Protein 6V7N (pdb70)

CATH classification: 3.40.50.1820

B-factor: mean 58.59, std 18.02, range [21.93, 156.49]

GO terms:
  GO:0004771 sterol ester esterase activity (F, IDA)
  GO:0004771 sterol ester esterase activity (F, IMP)
  GO:0005764 lysosome (C, TAS)
  GO:0004771 sterol ester esterase activity (F, TAS)
  GO:0043202 lysosomal lumen (C, TAS)
  GO:0034383 low-density lipoprotein particle clearance (P, TAS)
  GO:0016298 lipase activity (F, IDA)

Structure (mmCIF, N/CA/C/O backbone):
data_6V7N
#
_entry.id   6V7N
#
_cell.length_a   97.145
_cell.length_b   165.486
_cell.length_c   60.360
_cell.angle_alpha   90.000
_cell.angle_beta   90.000
_cell.angle_gamma   90.000
#
_symmetry.space_group_name_H-M   'P 21 21 2'
#
loop_
_entity.id
_entity.type
_entity.pdbx_description
1 polymer 'Lysosomal acid lipase/cholesteryl ester hydrolase'
2 branc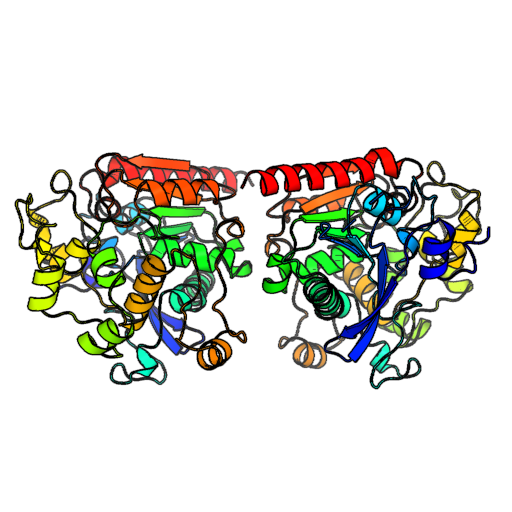hed 2-acetamido-2-deoxy-beta-D-glucopyranose-(1-4)-2-acetamido-2-deoxy-beta-D-glucopyranose
3 non-polymer 2-acetamido-2-deoxy-beta-D-glucopyranose
4 non-polymer 'SULFATE ION'
5 water water
#
loop_
_atom_site.group_PDB
_atom_site.id
_atom_site.type_symbol
_atom_site.label_atom_id
_atom_site.label_alt_id
_atom_site.label_comp_id
_atom_site.label_asym_id
_atom_site.label_entity_id
_atom_site.label_seq_id
_atom_site.pdbx_PDB_ins_code
_atom_site.Cartn_x
_atom_site.Cartn_y
_atom_site.Cartn_z
_atom_site.occupancy
_atom_site.B_iso_or_equiv
_atom_site.auth_seq_id
_atom_site.auth_comp_id
_atom_site.auth_asym_id
_atom_site.auth_atom_id
_atom_site.pdbx_PDB_model_num
ATOM 1 N N . ASP A 1 9 ? 103.080 28.910 129.913 1.00 93.61 9 ASP A N 1
ATOM 2 C CA . ASP A 1 9 ? 103.723 29.147 128.619 1.00 91.87 9 ASP A CA 1
ATOM 3 C C . ASP A 1 9 ? 103.641 27.911 127.711 1.00 95.13 9 ASP A C 1
ATOM 4 O O . ASP A 1 9 ? 104.150 26.851 128.089 1.00 94.19 9 ASP A O 1
ATOM 9 N N . PRO A 1 10 ? 103.032 28.031 126.502 1.00 91.51 10 PRO A N 1
ATOM 10 C CA . PRO A 1 10 ? 102.911 26.851 125.614 1.00 90.90 10 PRO A CA 1
ATOM 11 C C . PRO A 1 10 ? 104.220 26.260 125.091 1.00 89.44 10 PRO A C 1
ATOM 12 O O . PRO A 1 10 ? 104.254 25.074 124.769 1.00 88.99 10 PRO A O 1
ATOM 16 N N . GLU A 1 11 ? 105.284 27.069 125.021 1.00 82.39 11 GLU A N 1
ATOM 17 C CA . GLU A 1 11 ? 106.592 26.648 124.516 1.00 79.65 11 GLU A CA 1
ATOM 18 C C . GLU A 1 11 ? 107.342 25.685 125.431 1.00 81.70 11 GLU A C 1
ATOM 19 O O . GLU A 1 11 ? 108.216 24.977 124.941 1.00 79.63 11 GLU A O 1
ATOM 25 N N . THR A 1 12 ? 107.031 25.679 126.747 1.00 79.62 12 THR A N 1
ATOM 26 C CA . THR A 1 12 ? 107.682 24.850 127.778 1.00 78.77 12 THR A CA 1
ATOM 27 C C . THR A 1 12 ? 107.715 23.363 127.429 1.00 83.66 12 THR A C 1
ATOM 28 O O . THR A 1 12 ? 108.799 22.779 127.342 1.00 82.99 12 THR A O 1
ATOM 32 N N . ASN A 1 13 ? 106.531 22.763 127.212 1.00 80.99 13 ASN A N 1
ATOM 33 C CA . ASN A 1 13 ? 106.378 21.341 126.899 1.00 80.56 13 ASN A CA 1
ATOM 34 C C . ASN A 1 13 ? 106.122 21.093 125.398 1.00 80.73 13 ASN A C 1
ATOM 35 O O . ASN A 1 13 ? 105.272 20.281 125.021 1.00 82.88 13 ASN A O 1
ATOM 40 N N . MET A 1 14 ? 106.904 21.777 124.553 1.00 72.01 14 MET A N 1
ATOM 41 C CA . MET A 1 14 ? 106.838 21.744 123.093 1.00 70.86 14 MET A CA 1
ATOM 42 C C . MET A 1 14 ? 108.184 21.344 122.514 1.00 70.98 14 MET A C 1
ATOM 43 O O . MET A 1 14 ? 109.210 21.724 123.072 1.00 68.45 14 MET A O 1
ATOM 48 N N . ASN A 1 15 ? 108.197 20.651 121.363 1.00 66.11 15 ASN A N 1
ATOM 49 C CA . ASN A 1 15 ? 109.457 20.341 120.708 1.00 63.30 15 ASN A CA 1
ATOM 50 C C . ASN A 1 15 ? 109.876 21.561 119.872 1.00 67.21 15 ASN A C 1
ATOM 51 O O . ASN A 1 15 ? 109.055 22.458 119.668 1.00 67.93 15 ASN A O 1
ATOM 56 N N . VAL A 1 16 ? 111.147 21.624 119.438 1.00 62.66 16 VAL A N 1
ATOM 57 C CA . VAL A 1 16 ? 111.725 22.758 118.710 1.00 61.93 16 VAL A CA 1
ATOM 58 C C . VAL A 1 16 ? 110.967 23.068 117.389 1.00 68.41 16 VAL A C 1
ATOM 59 O O . VAL A 1 16 ? 110.802 24.246 117.081 1.00 69.47 16 VAL A O 1
ATOM 63 N N . SER A 1 17 ? 110.436 22.059 116.673 1.00 66.04 17 SER A N 1
ATOM 64 C CA . SER A 1 17 ? 109.638 22.283 115.449 1.00 67.19 17 SER A CA 1
ATOM 65 C C . SER A 1 17 ? 108.286 22.939 115.802 1.00 70.22 17 SER A C 1
ATOM 66 O O . SER A 1 17 ? 107.827 23.837 115.088 1.00 70.16 17 SER A O 1
ATOM 69 N N . GLU A 1 18 ? 107.670 22.494 116.921 1.00 65.61 18 GLU A N 1
ATOM 70 C CA . GLU A 1 18 ? 106.404 23.012 117.447 1.00 66.89 18 GLU A CA 1
ATOM 71 C C . GLU A 1 18 ? 106.519 24.483 117.875 1.00 68.95 18 GLU A C 1
ATOM 72 O O . GLU A 1 18 ? 105.567 25.240 117.697 1.00 70.45 18 GLU A O 1
ATOM 78 N N . ILE A 1 19 ? 107.691 24.888 118.401 1.00 62.81 19 ILE A N 1
ATOM 79 C CA . ILE A 1 19 ? 107.983 26.272 118.815 1.00 61.85 19 ILE A CA 1
ATOM 80 C C . ILE A 1 19 ? 108.026 27.191 117.568 1.00 68.00 19 ILE A C 1
ATOM 81 O O . ILE A 1 19 ? 107.369 28.235 117.565 1.00 69.41 19 ILE A O 1
ATOM 86 N N . ILE A 1 20 ? 108.764 26.774 116.508 1.00 63.98 20 ILE A N 1
ATOM 87 C CA . ILE A 1 20 ? 108.876 27.491 115.228 1.00 64.29 20 ILE A CA 1
ATOM 88 C C . ILE A 1 20 ? 107.470 27.700 114.622 1.00 71.83 20 ILE A C 1
ATOM 89 O O . ILE A 1 20 ? 107.108 28.834 114.298 1.00 72.58 20 ILE A O 1
ATOM 94 N N . SER A 1 21 ? 106.673 26.610 114.528 1.00 69.85 21 SER A N 1
ATOM 95 C CA . SER A 1 21 ? 105.301 26.615 114.002 1.00 72.10 21 SER A CA 1
ATOM 96 C C . SER A 1 21 ? 104.368 27.474 114.853 1.00 75.38 21 SER A C 1
ATOM 97 O O . SER A 1 21 ? 103.452 28.081 114.307 1.00 76.76 21 SER A O 1
ATOM 100 N N . TYR A 1 22 ? 104.605 27.533 116.180 1.00 70.44 22 TYR A N 1
ATOM 101 C CA . TYR A 1 22 ? 103.814 28.350 117.113 1.00 70.97 22 TYR A CA 1
ATOM 102 C C . TYR A 1 22 ? 103.993 29.861 116.842 1.00 73.83 22 TYR A C 1
ATOM 103 O O . TYR A 1 22 ? 103.009 30.601 116.882 1.00 74.93 22 TYR A O 1
ATOM 112 N N . TRP A 1 23 ? 105.236 30.299 116.536 1.00 67.49 23 TRP A N 1
ATOM 113 C CA . TRP A 1 23 ? 105.554 31.701 116.252 1.00 66.72 23 TRP A CA 1
ATOM 114 C C . TRP A 1 23 ? 105.244 32.148 114.815 1.00 72.70 23 TRP A C 1
ATOM 115 O O . TRP A 1 23 ? 105.539 33.293 114.457 1.00 72.52 23 TRP A O 1
ATOM 126 N N . GLY A 1 24 ? 104.613 31.268 114.037 1.00 70.70 24 GLY A N 1
ATOM 127 C CA . GLY A 1 24 ? 104.191 31.533 112.664 1.00 71.91 24 GLY A CA 1
ATOM 128 C C . GLY A 1 24 ? 105.280 31.404 111.621 1.00 73.33 24 GLY A C 1
ATOM 129 O O . GLY A 1 24 ? 105.238 32.085 110.598 1.00 73.64 24 GLY A O 1
ATOM 130 N N . PHE A 1 25 ? 106.246 30.513 111.856 1.00 67.14 25 PHE A N 1
ATOM 131 C CA . PHE A 1 25 ? 107.353 30.302 110.932 1.00 64.89 25 PHE A CA 1
ATOM 132 C C . PHE A 1 25 ? 107.305 28.944 110.231 1.00 70.42 25 PHE A C 1
ATOM 133 O O . PHE A 1 25 ? 106.832 27.970 110.827 1.00 70.02 25 PHE A O 1
ATOM 141 N N . PRO A 1 26 ? 107.851 28.836 108.990 1.00 67.68 26 PRO A N 1
ATOM 142 C CA . PRO A 1 26 ? 107.928 27.516 108.350 1.00 68.08 26 PRO A CA 1
ATOM 143 C C . PRO A 1 26 ? 108.960 26.672 109.103 1.00 72.14 26 PRO A C 1
ATOM 144 O O . PRO A 1 26 ? 110.025 27.169 109.487 1.00 69.29 26 PRO A O 1
ATOM 148 N N . SER A 1 27 ? 108.602 25.417 109.383 1.00 70.88 27 SER A N 1
ATOM 149 C CA . SER A 1 27 ? 109.435 24.484 110.132 1.00 68.42 27 SER A CA 1
ATOM 150 C C . SER A 1 27 ? 109.780 23.277 109.276 1.00 71.34 27 SER A C 1
ATOM 151 O O . SER A 1 27 ? 108.949 22.792 108.503 1.00 73.33 27 SER A O 1
ATOM 154 N N . GLU A 1 28 ? 111.012 22.800 109.419 1.00 65.20 28 GLU A N 1
ATOM 155 C CA . GLU A 1 28 ? 111.525 21.638 108.715 1.00 64.63 28 GLU A CA 1
ATOM 156 C C . GLU A 1 28 ? 112.559 20.927 109.564 1.00 65.52 28 GLU A C 1
ATOM 157 O O . GLU A 1 28 ? 113.441 21.577 110.119 1.00 63.15 28 GLU A O 1
ATOM 163 N N . GLU A 1 29 ? 112.465 19.597 109.659 1.00 61.80 29 GLU A N 1
ATOM 164 C CA . GLU A 1 29 ? 113.487 18.825 110.348 1.00 59.69 29 GLU A CA 1
ATOM 165 C C . GLU A 1 29 ? 114.088 17.779 109.426 1.00 63.85 29 GLU A C 1
ATOM 166 O O . GLU A 1 29 ? 113.441 17.316 108.492 1.00 64.36 29 GLU A O 1
ATOM 172 N N . TYR A 1 30 ? 115.367 17.480 109.640 1.00 60.62 30 TYR A N 1
ATOM 173 C CA . TYR A 1 30 ? 116.109 16.538 108.813 1.00 60.76 30 TYR A CA 1
ATOM 174 C C . TYR A 1 30 ? 116.983 15.645 109.657 1.00 62.44 30 TYR A C 1
ATOM 175 O O . TYR A 1 30 ? 117.636 16.113 110.585 1.00 59.59 30 TYR A O 1
ATOM 184 N N . LEU A 1 31 ? 117.006 14.364 109.319 1.00 60.49 31 LEU A N 1
ATOM 185 C CA . LEU A 1 31 ? 117.859 13.390 109.974 1.00 59.38 31 LEU A CA 1
ATOM 186 C C . LEU A 1 31 ? 119.099 13.197 109.118 1.00 63.44 31 LEU A C 1
ATOM 187 O O . LEU A 1 31 ? 118.992 12.953 107.920 1.00 64.61 31 LEU A O 1
ATOM 192 N N . VAL A 1 32 ? 120.272 13.417 109.706 1.00 59.51 32 VAL A N 1
ATOM 193 C CA . VAL A 1 32 ? 121.565 13.329 109.019 1.00 58.57 32 VAL A CA 1
ATOM 194 C C . VAL A 1 32 ? 122.348 12.222 109.699 1.00 60.34 32 VAL A C 1
ATOM 195 O O . VAL A 1 32 ? 122.283 12.103 110.915 1.00 59.56 32 VAL A O 1
ATOM 199 N N . GLU A 1 33 ? 123.077 11.423 108.927 1.00 57.36 33 GLU A N 1
ATOM 200 C CA . GLU A 1 33 ? 123.874 10.321 109.449 1.00 57.30 33 GLU A CA 1
ATOM 201 C C . GLU A 1 33 ? 125.339 10.672 109.366 1.00 59.38 33 GLU A C 1
ATOM 202 O O . GLU A 1 33 ? 125.821 11.056 108.295 1.00 59.52 33 GLU A O 1
ATOM 208 N N . THR A 1 34 ? 126.049 10.574 110.506 1.00 53.43 34 THR A N 1
ATOM 209 C CA . THR A 1 34 ? 127.482 10.858 110.547 1.00 51.22 34 THR A CA 1
ATOM 210 C C . THR A 1 34 ? 128.251 9.656 110.002 1.00 57.99 34 THR A C 1
ATOM 211 O O . THR A 1 34 ? 127.685 8.561 109.879 1.00 59.77 34 THR A O 1
ATOM 215 N N . GLU A 1 35 ? 129.547 9.856 109.689 1.00 54.56 35 GLU A N 1
ATOM 216 C CA . GLU A 1 35 ? 130.444 8.806 109.192 1.00 55.09 35 GLU A CA 1
ATOM 217 C C . GLU A 1 35 ? 130.532 7.678 110.214 1.00 57.69 35 GLU A C 1
ATOM 218 O O . GLU A 1 35 ? 130.803 6.545 109.825 1.00 58.78 35 GLU A O 1
ATOM 224 N N . ASP A 1 36 ? 130.295 7.981 111.516 1.00 52.05 36 ASP A N 1
ATOM 225 C CA . ASP A 1 36 ? 130.363 6.977 112.575 1.00 51.49 36 ASP A CA 1
ATOM 226 C C . ASP A 1 36 ? 128.967 6.497 113.056 1.00 56.86 36 ASP A C 1
ATOM 227 O O . ASP A 1 36 ? 128.862 5.905 114.135 1.00 57.76 36 ASP A O 1
ATOM 232 N N . GLY A 1 37 ? 127.939 6.697 112.218 1.00 53.03 37 GLY A N 1
ATOM 233 C CA . GLY A 1 37 ? 126.585 6.182 112.427 1.00 53.45 37 GLY A CA 1
ATOM 234 C C . GLY A 1 37 ? 125.613 6.865 113.368 1.00 55.88 37 GLY A C 1
ATOM 235 O O . GLY A 1 37 ? 124.552 6.298 113.647 1.00 57.89 37 GLY A O 1
ATOM 236 N N . TYR A 1 38 ? 125.927 8.069 113.855 1.00 48.98 38 TYR A N 1
ATOM 237 C CA . TYR A 1 38 ? 124.993 8.795 114.721 1.00 47.80 38 TYR A CA 1
ATOM 238 C C . TYR A 1 38 ? 123.960 9.494 113.853 1.00 51.73 38 TYR A C 1
ATOM 239 O O . TYR A 1 38 ? 124.284 9.919 112.736 1.00 49.91 38 TYR A O 1
ATOM 248 N N . ILE A 1 39 ? 122.698 9.545 114.329 1.00 49.99 39 ILE A N 1
ATOM 249 C CA . ILE A 1 39 ? 121.603 10.166 113.578 1.00 50.94 39 ILE A CA 1
ATOM 250 C C . ILE A 1 39 ? 121.216 11.495 114.231 1.00 56.55 39 ILE A C 1
ATOM 251 O O . ILE A 1 39 ? 120.534 11.516 115.266 1.00 58.62 39 ILE A O 1
ATOM 256 N N . LEU A 1 40 ? 121.678 12.604 113.616 1.00 50.52 40 LEU A N 1
ATOM 257 C CA . LEU A 1 40 ? 121.444 13.960 114.101 1.00 49.24 40 LEU A CA 1
ATOM 258 C C . LEU A 1 40 ? 120.164 14.570 113.551 1.00 57.40 40 LEU A C 1
ATOM 259 O O . LEU A 1 40 ? 119.821 14.340 112.390 1.00 58.01 40 LEU A O 1
ATOM 264 N N . CYS A 1 41 ? 119.466 15.363 114.387 1.00 55.58 41 CYS A N 1
ATOM 265 C CA . CYS A 1 41 ? 118.266 16.082 113.978 1.00 57.05 41 CYS A CA 1
ATOM 266 C C . CYS A 1 41 ? 118.623 17.537 113.705 1.00 59.06 41 CYS A C 1
ATOM 267 O O . CYS A 1 41 ? 119.115 18.246 114.584 1.00 56.97 41 CYS A O 1
ATOM 270 N N . LEU A 1 42 ? 118.382 17.968 112.479 1.00 56.08 42 LEU A N 1
ATOM 271 C CA . LEU A 1 42 ? 118.625 19.332 112.035 1.00 55.29 42 LEU A CA 1
ATOM 272 C C . LEU A 1 42 ? 117.291 20.045 111.980 1.00 59.38 42 LEU A C 1
ATOM 273 O O . LEU A 1 42 ? 116.304 19.462 111.539 1.00 61.52 42 LEU A O 1
ATOM 278 N N . ASN A 1 43 ? 117.256 21.292 112.439 1.00 53.85 43 ASN A N 1
ATOM 279 C CA . ASN A 1 43 ? 116.061 22.130 112.406 1.00 53.62 43 ASN A CA 1
ATOM 280 C C . ASN A 1 43 ? 116.278 23.225 111.397 1.00 53.65 43 ASN A C 1
ATOM 281 O O . ASN A 1 43 ? 117.363 23.780 111.320 1.00 50.59 43 ASN A O 1
ATOM 286 N N . ARG A 1 44 ? 115.265 23.516 110.601 1.00 51.95 44 ARG A N 1
ATOM 287 C CA . ARG A 1 44 ? 115.367 24.513 109.552 1.00 51.78 44 ARG A CA 1
ATOM 288 C C . ARG A 1 44 ? 114.225 25.498 109.566 1.00 58.50 44 ARG A C 1
ATOM 289 O O . ARG A 1 44 ? 113.071 25.092 109.664 1.00 60.79 44 ARG A O 1
ATOM 297 N N . ILE A 1 45 ? 114.548 26.792 109.435 1.00 55.63 45 ILE A N 1
ATOM 298 C CA . ILE A 1 45 ? 113.577 27.873 109.251 1.00 57.24 45 ILE A CA 1
ATOM 299 C C . ILE A 1 45 ? 113.871 28.405 107.827 1.00 61.35 45 ILE A C 1
ATOM 300 O O . ILE A 1 45 ? 114.739 29.265 107.661 1.00 60.37 45 ILE A O 1
ATOM 305 N N . PRO A 1 46 ? 113.239 27.802 106.786 1.00 59.02 46 PRO A N 1
ATOM 306 C CA . PRO A 1 46 ? 113.567 28.174 105.395 1.00 60.11 46 PRO A CA 1
ATOM 307 C C . PRO A 1 46 ? 113.375 29.635 105.006 1.00 66.37 46 PRO A C 1
ATOM 308 O O . PRO A 1 46 ? 114.126 30.114 104.157 1.00 67.42 46 PRO A O 1
ATOM 312 N N . HIS A 1 47 ? 112.367 30.320 105.576 1.00 63.23 47 HIS A N 1
ATOM 313 C CA . HIS A 1 47 ? 112.080 31.727 105.299 1.00 64.36 47 HIS A CA 1
ATOM 314 C C . HIS A 1 47 ? 111.396 32.389 106.492 1.00 68.55 47 HIS A C 1
ATOM 315 O O . HIS A 1 47 ? 111.065 31.702 107.457 1.00 67.56 47 HIS A O 1
ATOM 322 N N . GLY A 1 48 ? 111.214 33.713 106.421 1.00 66.12 48 GLY A N 1
ATOM 323 C CA . GLY A 1 48 ? 110.582 34.511 107.466 1.00 66.21 48 GLY A CA 1
ATOM 324 C C . GLY A 1 48 ? 109.076 34.356 107.521 1.00 73.00 48 GLY A C 1
ATOM 325 O O . GLY A 1 48 ? 108.496 33.620 106.720 1.00 75.24 48 GLY A O 1
ATOM 326 N N . ARG A 1 49 ? 108.426 35.044 108.469 1.00 69.16 49 ARG A N 1
ATOM 327 C CA . ARG A 1 49 ? 106.972 34.987 108.613 1.00 80.86 49 ARG A CA 1
ATOM 328 C C . ARG A 1 49 ? 106.266 35.959 107.671 1.00 106.62 49 ARG A C 1
ATOM 329 O O . ARG A 1 49 ? 105.775 35.538 106.625 1.00 74.06 49 ARG A O 1
ATOM 337 N N . PRO A 1 57 ? 117.596 31.251 95.825 1.00 76.51 57 PRO A N 1
ATOM 338 C CA . PRO A 1 57 ? 118.073 30.573 97.046 1.00 73.61 57 PRO A CA 1
ATOM 339 C C . PRO A 1 57 ? 118.687 31.552 98.049 1.00 72.86 57 PRO A C 1
ATOM 340 O O . PRO A 1 57 ? 119.588 32.318 97.690 1.00 72.96 57 PRO A O 1
ATOM 344 N N . LYS A 1 58 ? 118.176 31.546 99.297 1.00 64.72 58 LYS A N 1
ATOM 345 C CA . LYS A 1 58 ? 118.613 32.432 100.383 1.00 61.44 58 LYS A CA 1
ATOM 346 C C . LYS A 1 58 ? 120.012 32.059 100.930 1.00 62.93 58 LYS A C 1
ATOM 347 O O . LYS A 1 58 ? 120.390 30.876 100.862 1.00 61.31 58 LYS A O 1
ATOM 353 N N . PRO A 1 59 ? 120.787 33.034 101.502 1.00 57.61 59 PRO A N 1
ATOM 354 C CA . PRO A 1 59 ? 122.080 32.674 102.118 1.00 54.19 59 PRO A CA 1
ATOM 355 C C . PRO A 1 59 ? 121.835 31.831 103.364 1.00 55.20 59 PRO A C 1
ATOM 356 O O . PRO A 1 59 ? 120.896 32.095 104.120 1.00 53.89 59 PRO A O 1
ATOM 360 N N . VAL A 1 60 ? 122.669 30.806 103.561 1.00 50.43 60 VAL A N 1
ATOM 361 C CA . VAL A 1 60 ? 122.539 29.871 104.669 1.00 48.90 60 VAL A CA 1
ATOM 362 C C . VAL A 1 60 ? 123.341 30.276 105.914 1.00 50.71 60 VAL A C 1
ATOM 363 O O . VAL A 1 60 ? 124.517 30.647 105.825 1.00 49.21 60 VAL A O 1
ATOM 367 N N . VAL A 1 61 ? 122.688 30.156 107.079 1.00 46.95 61 VAL A N 1
ATOM 368 C CA . VAL A 1 61 ? 123.270 30.363 108.398 1.00 45.13 61 VAL A CA 1
ATOM 369 C C . VAL A 1 61 ? 123.081 29.067 109.185 1.00 48.64 61 VAL A C 1
ATOM 370 O O . VAL A 1 61 ? 121.959 28.552 109.273 1.00 48.26 61 VAL A O 1
ATOM 374 N N . PHE A 1 62 ? 124.175 28.561 109.773 1.00 44.50 62 PHE A N 1
ATOM 375 C CA . PHE A 1 62 ? 124.150 27.382 110.623 1.00 43.08 62 PHE A CA 1
ATOM 376 C C . PHE A 1 62 ? 124.386 27.816 112.076 1.00 45.14 62 PHE A C 1
ATOM 377 O O . PHE A 1 62 ? 125.417 28.411 112.372 1.00 42.18 62 PHE A O 1
ATOM 385 N N . LEU A 1 63 ? 123.402 27.554 112.960 1.00 43.91 63 LEU A N 1
ATOM 386 C CA . LEU A 1 63 ? 123.428 27.896 114.387 1.00 43.24 63 LEU A CA 1
ATOM 387 C C . LEU A 1 63 ? 123.722 26.659 115.200 1.00 46.24 63 LEU A C 1
ATOM 388 O O . LEU A 1 63 ? 123.003 25.661 115.102 1.00 46.59 63 LEU A O 1
ATOM 393 N N . GLN A 1 64 ? 124.808 26.711 115.971 1.00 41.46 64 GLN A N 1
ATOM 394 C CA . GLN A 1 64 ? 125.251 25.606 116.805 1.00 40.76 64 GLN A CA 1
ATOM 395 C C . GLN A 1 64 ? 125.219 25.961 118.287 1.00 41.96 64 GLN A C 1
ATOM 396 O O . GLN A 1 64 ? 125.883 26.899 118.715 1.00 39.94 64 GLN A O 1
ATOM 402 N N . HIS A 1 65 ? 124.467 25.180 119.058 1.00 39.05 65 HIS A N 1
ATOM 403 C CA . HIS A 1 65 ? 124.308 25.352 120.497 1.00 39.19 65 HIS A CA 1
ATOM 404 C C . HIS A 1 65 ? 125.572 24.933 121.267 1.00 45.43 65 HIS A C 1
ATOM 405 O O . HIS A 1 65 ? 126.468 24.281 120.715 1.00 44.11 65 HIS A O 1
ATOM 412 N N . GLY A 1 66 ? 125.589 25.266 122.550 1.00 44.61 66 GLY A N 1
ATOM 413 C CA . GLY A 1 66 ? 126.707 24.975 123.432 1.00 44.45 66 GLY A CA 1
ATOM 414 C C . GLY A 1 66 ? 126.491 23.817 124.369 1.00 51.02 66 GLY A C 1
ATOM 415 O O . GLY A 1 66 ? 125.710 22.905 124.086 1.00 51.48 66 GLY A O 1
ATOM 416 N N . LEU A 1 67 ? 127.206 23.857 125.490 1.00 48.44 67 LEU A N 1
ATOM 417 C CA . LEU A 1 67 ? 127.226 22.801 126.486 1.00 48.24 67 LEU A CA 1
ATOM 418 C C . LEU A 1 67 ? 125.842 22.482 127.060 1.00 51.72 67 LEU A C 1
ATOM 419 O O . LEU A 1 67 ? 125.159 23.382 127.574 1.00 50.88 67 LEU A O 1
ATOM 424 N N . LEU A 1 68 ? 125.448 21.182 126.964 1.00 48.06 68 LEU A N 1
ATOM 425 C CA . LEU A 1 68 ? 124.185 20.624 127.472 1.00 49.00 68 LEU A CA 1
ATOM 426 C C . LEU A 1 68 ? 122.938 21.322 126.917 1.00 52.74 68 LEU A C 1
ATOM 427 O O . LEU A 1 68 ? 121.913 21.383 127.596 1.00 54.43 68 LEU A O 1
ATOM 432 N N . ALA A 1 69 ? 123.020 21.847 125.686 1.00 46.73 69 ALA A N 1
ATOM 433 C CA . ALA A 1 69 ? 121.918 22.587 125.078 1.00 46.27 69 ALA A CA 1
ATOM 434 C C . ALA A 1 69 ? 121.390 21.901 123.838 1.00 50.67 69 ALA A C 1
ATOM 435 O O . ALA A 1 69 ? 121.740 20.755 123.573 1.00 49.78 69 ALA A O 1
ATOM 437 N N . ASP A 1 70 ? 120.524 22.594 123.087 1.00 48.63 70 ASP A N 1
ATOM 438 C CA . ASP A 1 70 ? 119.925 22.095 121.848 1.00 49.14 70 ASP A CA 1
ATOM 439 C C . ASP A 1 70 ? 119.512 23.280 120.985 1.00 51.01 70 ASP A C 1
ATOM 440 O O . ASP A 1 70 ? 119.807 24.425 121.341 1.00 48.61 70 ASP A O 1
ATOM 445 N N . SER A 1 71 ? 118.824 22.992 119.860 1.00 48.43 71 SER A N 1
ATOM 446 C CA . SER A 1 71 ? 118.275 23.937 118.887 1.00 48.44 71 SER A CA 1
ATOM 447 C C . SER A 1 71 ? 117.364 24.968 119.536 1.00 52.78 71 SER A C 1
ATOM 448 O O . SER A 1 71 ? 117.309 26.090 119.027 1.00 52.04 71 SER A O 1
ATOM 451 N N . SER A 1 72 ? 116.672 24.605 120.665 1.00 50.04 72 SER A N 1
ATOM 452 C CA . SER A 1 72 ? 115.784 25.491 121.450 1.00 51.09 72 SER A CA 1
ATOM 453 C C . SER A 1 72 ? 116.416 26.844 121.681 1.00 53.49 72 SER A C 1
ATOM 454 O O . SER A 1 72 ? 115.756 27.861 121.490 1.00 53.40 72 SER A O 1
ATOM 457 N N . ASN A 1 73 ? 117.707 26.847 122.093 1.00 49.13 73 ASN A N 1
ATOM 458 C CA . ASN A 1 73 ? 118.526 28.017 122.418 1.00 48.30 73 ASN A CA 1
ATOM 459 C C . ASN A 1 73 ? 118.348 29.234 121.498 1.00 53.21 73 ASN A C 1
ATOM 460 O O . ASN A 1 73 ? 118.495 30.368 121.953 1.00 54.13 73 ASN A O 1
ATOM 465 N N . TRP A 1 74 ? 118.056 29.004 120.213 1.00 48.42 74 TRP A N 1
ATOM 466 C CA . TRP A 1 74 ? 117.952 30.086 119.230 1.00 47.68 74 TRP A CA 1
ATOM 467 C C . TRP A 1 74 ? 116.533 30.508 118.914 1.00 51.41 74 TRP A C 1
ATOM 468 O O . TRP A 1 74 ? 116.346 31.410 118.096 1.00 50.56 74 TRP A O 1
ATOM 479 N N . VAL A 1 75 ? 115.535 29.857 119.551 1.00 49.49 75 VAL A N 1
ATOM 480 C CA . VAL A 1 75 ? 114.105 30.094 119.313 1.00 50.92 75 VAL A CA 1
ATOM 481 C C . VAL A 1 75 ? 113.258 30.122 120.617 1.00 57.40 75 VAL A C 1
ATOM 482 O O . VAL A 1 75 ? 112.035 29.981 120.547 1.00 59.15 75 VAL A O 1
ATOM 486 N N . THR A 1 76 ? 113.896 30.354 121.786 1.00 54.21 76 THR A N 1
ATOM 487 C CA . THR A 1 76 ? 113.238 30.303 123.107 1.00 54.76 76 THR A CA 1
ATOM 488 C C . THR A 1 76 ? 112.761 31.668 123.665 1.00 59.67 76 THR A C 1
ATOM 489 O O . THR A 1 76 ? 111.999 31.675 124.641 1.00 60.71 76 THR A O 1
ATOM 493 N N . ASN A 1 77 ? 113.130 32.802 123.035 1.00 55.71 77 ASN A N 1
ATOM 494 C CA . ASN A 1 77 ? 112.606 34.108 123.474 1.00 56.27 77 ASN A CA 1
ATOM 495 C C . ASN A 1 77 ? 111.359 34.380 122.594 1.00 61.40 77 ASN A C 1
ATOM 496 O O . ASN A 1 77 ? 110.633 33.433 122.278 1.00 62.18 77 ASN A O 1
ATOM 501 N N . LEU A 1 78 ? 111.116 35.636 122.180 1.00 57.16 78 LEU A N 1
ATOM 502 C CA . LEU A 1 78 ? 109.979 35.943 121.316 1.00 57.93 78 LEU A CA 1
ATOM 503 C C . LEU A 1 78 ? 110.429 35.985 119.850 1.00 63.05 78 LEU A C 1
ATOM 504 O O . LEU A 1 78 ? 111.632 35.930 119.582 1.00 60.90 78 LEU A O 1
ATOM 509 N N . ALA A 1 79 ? 109.467 36.058 118.901 1.00 62.90 79 ALA A N 1
ATOM 510 C CA . ALA A 1 79 ? 109.732 36.085 117.453 1.00 62.91 79 ALA A CA 1
ATOM 511 C C . ALA A 1 79 ? 110.675 37.208 117.023 1.00 66.49 79 ALA A C 1
ATOM 512 O O . ALA A 1 79 ? 111.457 37.031 116.092 1.00 65.55 79 ALA A O 1
ATOM 514 N N . GLN A 1 80 ? 110.605 38.361 117.689 1.00 63.07 80 GLN A N 1
ATOM 515 C CA . GLN A 1 80 ? 111.462 39.474 117.319 1.00 61.96 80 GLN A CA 1
ATOM 516 C C . GLN A 1 80 ? 112.673 39.635 118.253 1.00 62.35 80 GLN A C 1
ATOM 517 O O . GLN A 1 80 ? 113.430 40.593 118.080 1.00 62.06 80 GLN A O 1
ATOM 523 N N . SER A 1 81 ? 112.893 38.669 119.194 1.00 55.78 81 SER A N 1
ATOM 524 C CA . SER A 1 81 ? 114.002 38.698 120.148 1.00 52.84 81 SER A CA 1
ATOM 525 C C . SER A 1 81 ? 114.863 37.382 120.199 1.00 55.65 81 SER A C 1
ATOM 526 O O . SER A 1 81 ? 115.830 37.313 120.979 1.00 55.36 81 SER A O 1
ATOM 529 N N . SER A 1 82 ? 114.550 36.383 119.341 1.00 50.16 82 SER A N 1
ATOM 530 C CA . SER A 1 82 ? 115.310 35.120 119.221 1.00 48.25 82 SER A CA 1
ATOM 531 C C . SER A 1 82 ? 116.113 35.127 117.908 1.00 51.02 82 SER A C 1
ATOM 532 O O . SER A 1 82 ? 115.525 35.378 116.850 1.00 51.10 82 SER A O 1
ATOM 535 N N . LEU A 1 83 ? 117.450 34.859 117.971 1.00 46.11 83 LEU A N 1
ATOM 536 C CA . LEU A 1 83 ? 118.347 34.869 116.795 1.00 45.10 83 LEU A CA 1
ATOM 537 C C . LEU A 1 83 ? 117.843 34.066 115.594 1.00 50.60 83 LEU A C 1
ATOM 538 O O . LEU A 1 83 ? 117.841 34.600 114.479 1.00 51.43 83 LEU A O 1
ATOM 543 N N . GLY A 1 84 ? 117.414 32.818 115.834 1.00 46.45 84 GLY A N 1
ATOM 544 C CA . GLY A 1 84 ? 116.890 31.922 114.803 1.00 47.18 84 GLY A CA 1
ATOM 545 C C . GLY A 1 84 ? 115.773 32.540 114.001 1.00 55.12 84 GLY A C 1
ATOM 546 O O . GLY A 1 84 ? 115.771 32.454 112.768 1.00 56.95 84 GLY A O 1
ATOM 547 N N . PHE A 1 85 ? 114.847 33.220 114.705 1.00 52.92 85 PHE A N 1
ATOM 548 C CA . PHE A 1 85 ? 113.696 33.894 114.115 1.00 54.76 85 PHE A CA 1
ATOM 549 C C . PHE A 1 85 ? 114.052 35.194 113.403 1.00 63.75 85 PHE A C 1
ATOM 550 O O . PHE A 1 85 ? 113.453 35.488 112.356 1.00 66.27 85 PHE A O 1
ATOM 558 N N . ILE A 1 86 ? 114.976 36.001 113.977 1.00 60.01 86 ILE A N 1
ATOM 559 C CA . ILE A 1 86 ? 115.306 37.294 113.374 1.00 60.74 86 ILE A CA 1
ATOM 560 C C . ILE A 1 86 ? 116.129 37.087 112.092 1.00 62.74 86 ILE A C 1
ATOM 561 O O . ILE A 1 86 ? 115.954 37.860 111.145 1.00 64.01 86 ILE A O 1
ATOM 566 N N . LEU A 1 87 ? 116.963 36.020 112.037 1.00 55.59 87 LEU A N 1
ATOM 567 C CA . LEU A 1 87 ? 117.752 35.690 110.851 1.00 54.02 87 LEU A CA 1
ATOM 568 C C . LEU A 1 87 ? 116.842 35.287 109.706 1.00 60.86 87 LEU A C 1
ATOM 569 O O . LEU A 1 87 ? 117.062 35.742 108.583 1.00 63.52 87 LEU A O 1
ATOM 574 N N . ALA A 1 88 ? 115.772 34.509 109.996 1.00 57.76 88 ALA A N 1
ATOM 575 C CA . ALA A 1 88 ? 114.762 34.103 109.005 1.00 59.08 88 ALA A CA 1
ATOM 576 C C . ALA A 1 88 ? 114.077 35.333 108.421 1.00 64.71 88 ALA A C 1
ATOM 577 O O . ALA A 1 88 ? 114.011 35.465 107.201 1.00 66.82 88 ALA A O 1
ATOM 579 N N . ASP A 1 89 ? 113.637 36.264 109.289 1.00 62.00 89 ASP A N 1
ATOM 580 C CA . ASP A 1 89 ? 112.993 37.522 108.901 1.00 63.51 89 ASP A CA 1
ATOM 581 C C . ASP A 1 89 ? 113.954 38.484 108.169 1.00 65.86 89 ASP A C 1
ATOM 582 O O . ASP A 1 89 ? 113.497 39.306 107.390 1.00 67.30 89 ASP A O 1
ATOM 587 N N . ALA A 1 90 ? 115.277 38.347 108.376 1.00 60.51 90 ALA A N 1
ATOM 588 C CA . ALA A 1 90 ? 116.306 39.149 107.704 1.00 59.15 90 ALA A CA 1
ATOM 589 C C . ALA A 1 90 ? 116.718 38.567 106.327 1.00 60.81 90 ALA A C 1
ATOM 590 O O . ALA A 1 90 ? 117.626 39.097 105.681 1.00 59.20 90 ALA A O 1
ATOM 592 N N . GLY A 1 91 ? 116.028 37.509 105.893 1.00 58.06 91 GLY A N 1
ATOM 593 C CA . GLY A 1 91 ? 116.234 36.861 104.602 1.00 58.66 91 GLY A CA 1
ATOM 594 C C . GLY A 1 91 ? 117.243 35.731 104.542 1.00 62.41 91 GLY A C 1
ATOM 595 O O . GLY A 1 91 ? 117.825 35.494 103.478 1.00 63.56 91 GLY A O 1
ATOM 596 N N . PHE A 1 92 ? 117.449 35.008 105.660 1.00 56.80 92 PHE A N 1
ATOM 597 C CA . PHE A 1 92 ? 118.393 33.889 105.701 1.00 54.72 92 PHE A CA 1
ATOM 598 C C . PHE A 1 92 ? 117.713 32.528 105.822 1.00 58.92 92 PHE A C 1
ATOM 599 O O . PHE A 1 92 ? 116.677 32.405 106.488 1.00 59.12 92 PHE A O 1
ATOM 607 N N . ASP A 1 93 ? 118.319 31.497 105.200 1.00 54.11 93 ASP A N 1
ATOM 608 C CA . ASP A 1 93 ? 117.845 30.127 105.326 1.00 53.56 93 ASP A CA 1
ATOM 609 C C . ASP A 1 93 ? 118.542 29.604 106.601 1.00 54.29 93 ASP A C 1
ATOM 610 O O . ASP A 1 93 ? 119.749 29.364 106.592 1.00 52.46 93 ASP A O 1
ATOM 615 N N . VAL A 1 94 ? 117.778 29.521 107.711 1.00 49.44 94 VAL A N 1
ATOM 616 C CA . VAL A 1 94 ? 118.263 29.160 109.045 1.00 47.16 94 VAL A CA 1
ATOM 617 C C . VAL A 1 94 ? 118.337 27.653 109.286 1.00 51.75 94 VAL A C 1
ATOM 618 O O . VAL A 1 94 ? 117.322 26.965 109.232 1.00 52.64 94 VAL A O 1
ATOM 622 N N . TRP A 1 95 ? 119.532 27.162 109.612 1.00 47.05 95 TRP A N 1
ATOM 623 C CA . TRP A 1 95 ? 119.732 25.758 109.967 1.00 46.53 95 TRP A CA 1
ATOM 624 C C . TRP A 1 95 ? 120.296 25.717 111.372 1.00 50.48 95 TRP A C 1
ATOM 625 O O . TRP A 1 95 ? 121.183 26.502 111.708 1.00 48.10 95 TRP A O 1
ATOM 636 N N . MET A 1 96 ? 119.731 24.849 112.210 1.00 48.92 96 MET A N 1
ATOM 637 C CA . MET A 1 96 ? 120.117 24.675 113.604 1.00 47.45 96 MET A CA 1
ATOM 638 C C . MET A 1 96 ? 120.492 23.228 113.834 1.00 49.19 96 MET A C 1
ATOM 639 O O . MET A 1 96 ? 119.699 22.323 113.560 1.00 49.63 96 MET A O 1
ATOM 644 N N . GLY A 1 97 ? 121.713 23.027 114.314 1.00 43.35 97 GLY A N 1
ATOM 645 C CA . GLY A 1 97 ? 122.275 21.715 114.591 1.00 41.34 97 GLY A CA 1
ATOM 646 C C . GLY A 1 97 ? 122.000 21.205 115.982 1.00 45.63 97 GLY A C 1
ATOM 647 O O . GLY A 1 97 ? 121.757 21.978 116.902 1.00 45.20 97 GLY A O 1
ATOM 648 N N . ASN A 1 98 ? 122.019 19.883 116.133 1.00 44.97 98 ASN A N 1
ATOM 649 C CA . ASN A 1 98 ? 121.823 19.200 117.402 1.00 44.30 98 ASN A CA 1
ATOM 650 C C . ASN A 1 98 ? 122.938 18.193 117.576 1.00 49.11 98 ASN A C 1
ATOM 651 O O . ASN A 1 98 ? 123.066 17.260 116.783 1.00 50.41 98 ASN A O 1
ATOM 656 N N . SER A 1 99 ? 123.798 18.461 118.565 1.00 44.70 99 SER A N 1
ATOM 657 C CA . SER A 1 99 ? 124.956 17.664 118.938 1.00 43.56 99 SER A CA 1
ATOM 658 C C . SER A 1 99 ? 124.554 16.296 119.407 1.00 47.48 99 SER A C 1
ATOM 659 O O . SER A 1 99 ? 123.550 16.162 120.106 1.00 47.51 99 SER A O 1
ATOM 662 N N . ARG A 1 100 ? 125.334 15.275 119.014 1.00 44.53 100 ARG A N 1
ATOM 663 C CA . ARG A 1 100 ? 125.088 13.889 119.401 1.00 45.59 100 ARG A CA 1
ATOM 664 C C . ARG A 1 100 ? 124.923 13.764 120.920 1.00 49.84 100 ARG A C 1
ATOM 665 O O . ARG A 1 100 ? 125.671 14.396 121.676 1.00 48.16 100 ARG A O 1
ATOM 673 N N . GLY A 1 101 ? 123.924 13.002 121.346 1.00 48.65 101 GLY A N 1
ATOM 674 C CA . GLY A 1 101 ? 123.669 12.772 122.767 1.00 49.12 101 GLY A CA 1
ATOM 675 C C . GLY A 1 101 ? 122.609 13.647 123.390 1.00 53.67 101 GLY A C 1
ATOM 676 O O . GLY A 1 101 ? 122.128 13.336 124.480 1.00 54.44 101 GLY A O 1
ATOM 677 N N . ASN A 1 102 ? 122.234 14.751 122.721 1.00 50.21 102 ASN A N 1
ATOM 678 C CA . ASN A 1 102 ? 121.170 15.598 123.256 1.00 50.78 102 ASN A CA 1
ATOM 679 C C . ASN A 1 102 ? 119.783 14.974 122.955 1.00 57.62 102 ASN A C 1
ATOM 680 O O . ASN A 1 102 ? 119.712 13.914 122.332 1.00 57.31 102 ASN A O 1
ATOM 685 N N . THR A 1 103 ? 118.702 15.620 123.412 1.00 55.78 103 THR A N 1
ATOM 686 C CA . THR A 1 103 ? 117.314 15.168 123.269 1.00 57.86 103 THR A CA 1
ATOM 687 C C . THR A 1 103 ? 116.938 14.684 121.858 1.00 62.44 103 THR A C 1
ATOM 688 O O . THR A 1 103 ? 116.257 13.663 121.714 1.00 64.19 103 THR A O 1
ATOM 692 N N . TRP A 1 104 ? 117.380 15.421 120.834 1.00 56.54 104 TRP A N 1
ATOM 693 C CA . TRP A 1 104 ? 116.993 15.189 119.448 1.00 56.32 104 TRP A CA 1
ATOM 694 C C . TRP A 1 104 ? 117.992 14.378 118.630 1.00 58.14 104 TRP A C 1
ATOM 695 O O . TRP A 1 104 ? 117.616 13.859 117.576 1.00 60.48 104 TRP A O 1
ATOM 706 N N . SER A 1 105 ? 119.243 14.263 119.103 1.00 50.26 105 SER A N 1
ATOM 707 C CA . SER A 1 105 ? 120.294 13.485 118.442 1.00 48.44 105 SER A CA 1
ATOM 708 C C . SER A 1 105 ? 120.783 12.317 119.306 1.00 51.92 105 SER A C 1
ATOM 709 O O . SER A 1 105 ? 121.989 12.189 119.496 1.00 50.23 105 SER A O 1
ATOM 712 N N . ARG A 1 106 ? 119.855 11.473 119.839 1.00 50.75 106 ARG A N 1
ATOM 713 C CA . ARG A 1 106 ? 120.246 10.310 120.654 1.00 51.46 106 ARG A CA 1
ATOM 714 C C . ARG A 1 106 ? 119.837 8.970 119.987 1.00 61.28 106 ARG A C 1
ATOM 715 O O . ARG A 1 106 ? 119.413 8.017 120.650 1.00 63.20 106 ARG A O 1
ATOM 723 N N . LYS A 1 107 ? 120.030 8.902 118.667 1.00 59.04 107 LYS A N 1
ATOM 724 C CA . LYS A 1 107 ? 119.784 7.711 117.870 1.00 61.46 107 LYS A CA 1
ATOM 725 C C . LYS A 1 107 ? 121.035 7.337 117.066 1.00 63.95 107 LYS A C 1
ATOM 726 O O . LYS A 1 107 ? 121.835 8.201 116.700 1.00 61.80 107 LYS A O 1
ATOM 732 N N . HIS A 1 108 ? 121.221 6.037 116.852 1.00 60.70 108 HIS A N 1
ATOM 733 C CA . HIS A 1 108 ? 122.359 5.500 116.132 1.00 59.87 108 HIS A CA 1
ATOM 734 C C . HIS A 1 108 ? 121.897 4.431 115.165 1.00 69.31 108 HIS A C 1
ATOM 735 O O . HIS A 1 108 ? 120.885 3.760 115.414 1.00 71.80 108 HIS A O 1
ATOM 742 N N . LYS A 1 109 ? 122.639 4.269 114.058 1.00 66.96 109 LYS A N 1
ATOM 743 C CA . LYS A 1 109 ? 122.355 3.262 113.035 1.00 70.00 109 LYS A CA 1
ATOM 744 C C . LYS A 1 109 ? 122.392 1.841 113.616 1.00 76.26 109 LYS A C 1
ATOM 745 O O . LYS A 1 109 ? 121.549 1.014 113.264 1.00 78.38 109 LYS A O 1
ATOM 751 N N . THR A 1 110 ? 123.353 1.577 114.526 1.00 71.31 110 THR A N 1
ATOM 752 C CA . THR A 1 110 ? 123.582 0.264 115.125 1.00 71.76 110 THR A CA 1
ATOM 753 C C . THR A 1 110 ? 123.412 0.246 116.641 1.00 74.15 110 THR A C 1
ATOM 754 O O . THR A 1 110 ? 122.717 -0.629 117.169 1.00 75.67 110 THR A O 1
ATOM 758 N N . LEU A 1 111 ? 124.067 1.181 117.333 1.00 67.25 111 LEU A N 1
ATOM 759 C CA . LEU A 1 111 ? 124.072 1.234 118.793 1.00 65.92 111 LEU A CA 1
ATOM 760 C C . LEU A 1 111 ? 122.776 1.699 119.429 1.00 73.25 111 LEU A C 1
ATOM 761 O O . LEU A 1 111 ? 122.066 2.535 118.875 1.00 74.11 111 LEU A O 1
ATOM 766 N N . SER A 1 112 ? 122.481 1.153 120.614 1.00 70.22 112 SER A N 1
ATOM 767 C CA . SER A 1 112 ? 121.340 1.553 121.420 1.00 70.21 112 SER A CA 1
ATOM 768 C C . SER A 1 112 ? 121.876 2.539 122.442 1.00 70.62 112 SER A C 1
ATOM 769 O O . SER A 1 112 ? 123.044 2.460 122.821 1.00 67.53 112 SER A O 1
ATOM 772 N N . VAL A 1 113 ? 120.999 3.428 122.919 1.00 67.18 113 VAL A N 1
ATOM 773 C CA . VAL A 1 113 ? 121.257 4.444 123.930 1.00 64.98 113 VAL A CA 1
ATOM 774 C C . VAL A 1 113 ? 121.546 3.787 125.318 1.00 69.35 113 VAL A C 1
ATOM 775 O O . VAL A 1 113 ? 121.974 4.466 126.252 1.00 68.24 113 VAL A O 1
ATOM 779 N N . SER A 1 114 ? 121.317 2.463 125.429 1.00 67.47 114 SER A N 1
ATOM 780 C CA . SER A 1 114 ? 121.542 1.657 126.633 1.00 68.01 114 SER A CA 1
ATOM 781 C C . SER A 1 114 ? 122.966 1.083 126.693 1.00 70.12 114 SER A C 1
ATOM 782 O O . SER A 1 114 ? 123.385 0.591 127.740 1.00 69.57 114 SER A O 1
ATOM 785 N N . GLN A 1 115 ? 123.702 1.149 125.572 1.00 65.95 115 GLN A N 1
ATOM 786 C CA . GLN A 1 115 ? 125.081 0.669 125.457 1.00 64.41 115 GLN A CA 1
ATOM 787 C C . GLN A 1 115 ? 126.070 1.805 125.794 1.00 65.11 115 GLN A C 1
ATOM 788 O O . GLN A 1 115 ? 125.866 2.942 125.371 1.00 62.19 115 GLN A O 1
ATOM 794 N N . ASP A 1 116 ? 127.141 1.487 126.546 1.00 61.81 116 ASP A N 1
ATOM 795 C CA . ASP A 1 116 ? 128.197 2.431 126.937 1.00 59.38 116 ASP A CA 1
ATOM 796 C C . ASP A 1 116 ? 128.918 3.012 125.709 1.00 61.79 116 ASP A C 1
ATOM 797 O O . ASP A 1 116 ? 129.234 4.208 125.691 1.00 60.71 116 ASP A O 1
ATOM 802 N N . GLU A 1 117 ? 129.148 2.163 124.684 1.00 59.14 117 GLU A N 1
ATOM 803 C CA . GLU A 1 117 ? 129.785 2.506 123.411 1.00 58.84 117 GLU A CA 1
ATOM 804 C C . GLU A 1 117 ? 129.044 3.668 122.700 1.00 60.19 117 GLU A C 1
ATOM 805 O O . GLU A 1 117 ? 129.705 4.510 122.068 1.00 58.15 117 GLU A O 1
ATOM 811 N N . PHE A 1 118 ? 127.692 3.754 122.869 1.00 54.96 118 PHE A N 1
ATOM 812 C CA . PHE A 1 118 ? 126.915 4.860 122.305 1.00 53.20 118 PHE A CA 1
ATOM 813 C C . PHE A 1 118 ? 127.399 6.211 122.844 1.00 54.36 118 PHE A C 1
ATOM 814 O O . PHE A 1 118 ? 127.470 7.169 122.079 1.00 53.44 118 PHE A O 1
ATOM 822 N N . TRP A 1 119 ? 127.714 6.280 124.157 1.00 49.07 119 TRP A N 1
ATOM 823 C CA . TRP A 1 119 ? 128.112 7.483 124.885 1.00 46.08 119 TRP A CA 1
ATOM 824 C C . TRP A 1 119 ? 129.603 7.774 124.914 1.00 49.83 119 TRP A C 1
ATOM 825 O O . TRP A 1 119 ? 130.033 8.767 125.522 1.00 48.25 119 TRP A O 1
ATOM 836 N N . ALA A 1 120 ? 130.395 6.930 124.241 1.00 48.62 120 ALA A N 1
ATOM 837 C CA . ALA A 1 120 ? 131.854 7.039 124.182 1.00 47.20 120 ALA A CA 1
ATOM 838 C C . ALA A 1 120 ? 132.308 8.112 123.181 1.00 48.71 120 ALA A C 1
ATOM 839 O O . ALA A 1 120 ? 133.061 7.827 122.241 1.00 49.93 120 ALA A O 1
ATOM 841 N N . PHE A 1 121 ? 131.845 9.358 123.401 1.00 41.80 121 PHE A N 1
ATOM 842 C CA . PHE A 1 121 ? 132.147 10.541 122.574 1.00 38.85 121 PHE A CA 1
ATOM 843 C C . PHE A 1 121 ? 132.292 11.772 123.458 1.00 39.69 121 PHE A C 1
ATOM 844 O O . PHE A 1 121 ? 131.814 11.775 124.588 1.00 39.51 121 PHE A O 1
ATOM 852 N N . SER A 1 122 ? 132.872 12.836 122.912 1.00 34.99 122 SER A N 1
ATOM 853 C CA . SER A 1 122 ? 133.020 14.156 123.540 1.00 34.18 122 SER A CA 1
ATOM 854 C C . SER A 1 122 ? 132.936 15.190 122.401 1.00 39.95 122 SER A C 1
ATOM 855 O O . SER A 1 122 ? 132.562 14.816 121.292 1.00 42.24 122 SER A O 1
ATOM 858 N N . TYR A 1 123 ? 133.316 16.450 122.636 1.00 35.44 123 TYR A N 1
ATOM 859 C CA . TYR A 1 123 ? 133.245 17.482 121.603 1.00 34.50 123 TYR A CA 1
ATOM 860 C C . TYR A 1 123 ? 134.197 17.229 120.412 1.00 41.28 123 TYR A C 1
ATOM 861 O O . TYR A 1 123 ? 133.969 17.788 119.339 1.00 41.62 123 TYR A O 1
ATOM 870 N N . ASP A 1 124 ? 135.177 16.310 120.568 1.00 39.54 124 ASP A N 1
ATOM 871 C CA . ASP A 1 124 ? 136.102 15.834 119.530 1.00 38.56 124 ASP A CA 1
ATOM 872 C C . ASP A 1 124 ? 135.340 15.266 118.353 1.00 43.35 124 ASP A C 1
ATOM 873 O O . ASP A 1 124 ? 135.653 15.605 117.205 1.00 45.42 124 ASP A O 1
ATOM 878 N N . GLU A 1 125 ? 134.367 14.377 118.638 1.00 38.46 125 GLU A N 1
ATOM 879 C CA . GLU A 1 125 ? 133.548 13.705 117.639 1.00 39.04 125 GLU A CA 1
ATOM 880 C C . GLU A 1 125 ? 132.500 14.653 117.070 1.00 43.43 125 GLU A C 1
ATOM 881 O O . GLU A 1 125 ? 132.112 14.498 115.912 1.00 44.86 125 GLU A O 1
ATOM 887 N N . MET A 1 126 ? 132.064 15.643 117.865 1.00 38.30 126 MET A N 1
ATOM 888 C CA . MET A 1 126 ? 131.096 16.655 117.426 1.00 39.25 126 MET A CA 1
ATOM 889 C C . MET A 1 126 ? 131.742 17.525 116.322 1.00 45.47 126 MET A C 1
ATOM 890 O O . MET A 1 126 ? 131.156 17.734 115.266 1.00 45.72 126 MET A O 1
ATOM 895 N N . ALA A 1 127 ? 133.005 17.914 116.531 1.00 42.46 127 ALA A N 1
ATOM 896 C CA . ALA A 1 127 ? 133.807 18.693 115.590 1.00 42.15 127 ALA A CA 1
ATOM 897 C C . ALA A 1 127 ? 134.236 17.866 114.373 1.00 44.09 127 ALA A C 1
ATOM 898 O O . ALA A 1 127 ? 134.130 18.337 113.250 1.00 44.01 127 ALA A O 1
ATOM 900 N N . LYS A 1 128 ? 134.691 16.634 114.598 1.00 39.77 128 LYS A N 1
ATOM 901 C CA . LYS A 1 128 ? 135.165 15.731 113.552 1.00 39.97 128 LYS A CA 1
ATOM 902 C C . LYS A 1 128 ? 134.069 15.095 112.681 1.00 44.45 128 LYS A C 1
ATOM 903 O O . LYS A 1 128 ? 134.311 14.850 111.496 1.00 43.11 128 LYS A O 1
ATOM 909 N N . TYR A 1 129 ? 132.899 14.783 113.259 1.00 41.81 129 TYR A N 1
ATOM 910 C CA . TYR A 1 129 ? 131.860 14.092 112.516 1.00 42.34 129 TYR A CA 1
ATOM 911 C C . TYR A 1 129 ? 130.540 14.807 112.444 1.00 47.91 129 TYR A C 1
ATOM 912 O O . TYR A 1 129 ? 129.953 14.823 111.360 1.00 49.11 129 TYR A O 1
ATOM 921 N N . ASP A 1 130 ? 130.051 15.390 113.556 1.00 44.41 130 ASP A N 1
ATOM 922 C CA . ASP A 1 130 ? 128.770 16.108 113.520 1.00 45.13 130 ASP A CA 1
ATOM 923 C C . ASP A 1 130 ? 128.779 17.298 112.570 1.00 50.04 130 ASP A C 1
ATOM 924 O O . ASP A 1 130 ? 127.886 17.382 111.725 1.00 51.57 130 ASP A O 1
ATOM 929 N N . LEU A 1 131 ? 129.770 18.202 112.687 1.00 46.65 131 LEU A N 1
ATOM 930 C CA . LEU A 1 131 ? 129.825 19.398 111.832 1.00 48.06 131 LEU A CA 1
ATOM 931 C C . LEU A 1 131 ? 129.991 19.094 110.341 1.00 52.86 131 LEU A C 1
ATOM 932 O O . LEU A 1 131 ? 129.160 19.591 109.573 1.00 53.85 131 LEU A O 1
ATOM 937 N N . PRO A 1 132 ? 131.009 18.299 109.900 1.00 48.49 132 PRO A N 1
ATOM 938 C CA . PRO A 1 132 ? 131.134 18.006 108.463 1.00 48.67 132 PRO A CA 1
ATOM 939 C C . PRO A 1 132 ? 129.867 17.382 107.872 1.00 51.22 132 PRO A C 1
ATOM 940 O O . PRO A 1 132 ? 129.406 17.852 106.827 1.00 50.05 132 PRO A O 1
ATOM 944 N N . ALA A 1 133 ? 129.272 16.380 108.574 1.00 46.06 133 ALA A N 1
ATOM 945 C CA . ALA A 1 133 ? 128.049 15.703 108.137 1.00 45.82 133 ALA A CA 1
ATOM 946 C C . ALA A 1 133 ? 126.881 16.685 108.011 1.00 50.63 133 ALA A C 1
ATOM 947 O O . ALA A 1 133 ? 126.194 16.675 106.984 1.00 51.72 133 ALA A O 1
ATOM 949 N N . SER A 1 134 ? 126.694 17.555 109.029 1.00 46.42 134 SER A N 1
ATOM 950 C CA . SER A 1 134 ? 125.622 18.552 109.084 1.00 47.47 134 SER A CA 1
ATOM 951 C C . SER A 1 134 ? 125.752 19.603 107.982 1.00 54.41 134 SER A C 1
ATOM 952 O O . SER A 1 134 ? 124.790 19.827 107.247 1.00 56.16 134 SER A O 1
ATOM 955 N N . ILE A 1 135 ? 126.946 20.211 107.840 1.00 50.75 135 ILE A N 1
ATOM 956 C CA . ILE A 1 135 ? 127.227 21.240 106.834 1.00 50.62 135 ILE A CA 1
ATOM 957 C C . ILE A 1 135 ? 127.151 20.663 105.419 1.00 54.64 135 ILE A C 1
ATOM 958 O O . ILE A 1 135 ? 126.465 21.244 104.577 1.00 57.09 135 ILE A O 1
ATOM 963 N N . ASN A 1 136 ? 127.797 19.511 105.167 1.00 49.24 136 ASN A N 1
ATOM 964 C CA . ASN A 1 136 ? 127.778 18.875 103.840 1.00 48.88 136 ASN A CA 1
ATOM 965 C C . ASN A 1 136 ? 126.363 18.446 103.417 1.00 53.48 136 ASN A C 1
ATOM 966 O O . ASN A 1 136 ? 126.070 18.483 102.213 1.00 56.09 136 ASN A O 1
ATOM 971 N N . PHE A 1 137 ? 125.479 18.103 104.390 1.00 47.71 137 PHE A N 1
ATOM 972 C CA . PHE A 1 137 ? 124.074 17.768 104.138 1.00 49.10 137 PHE A CA 1
ATOM 973 C C . PHE A 1 137 ? 123.358 19.002 103.605 1.00 54.23 137 PHE A C 1
ATOM 974 O O . PHE A 1 137 ? 122.602 18.899 102.642 1.00 57.48 137 PHE A O 1
ATOM 982 N N . ILE A 1 138 ? 123.562 20.156 104.269 1.00 49.66 138 ILE A N 1
ATOM 983 C CA . ILE A 1 138 ? 122.958 21.446 103.933 1.00 49.59 138 ILE A CA 1
ATOM 984 C C . ILE A 1 138 ? 123.381 21.902 102.548 1.00 55.75 138 ILE A C 1
ATOM 985 O O . ILE A 1 138 ? 122.523 22.196 101.714 1.00 56.37 138 ILE A O 1
ATOM 990 N N . LEU A 1 139 ? 124.698 21.944 102.298 1.00 52.31 139 LEU A N 1
ATOM 991 C CA . LEU A 1 139 ? 125.240 22.379 101.012 1.00 52.96 139 LEU A CA 1
ATOM 992 C C . LEU A 1 139 ? 124.724 21.564 99.847 1.00 61.16 139 LEU A C 1
ATOM 993 O O . LEU A 1 139 ? 124.515 22.133 98.777 1.00 62.58 139 LEU A O 1
ATOM 998 N N . ASN A 1 140 ? 124.480 20.246 100.065 1.00 59.23 140 ASN A N 1
ATOM 999 C CA . ASN A 1 140 ? 123.931 19.315 99.083 1.00 61.80 140 ASN A CA 1
ATOM 1000 C C . ASN A 1 140 ? 122.454 19.636 98.849 1.00 68.25 140 ASN A C 1
ATOM 1001 O O . ASN A 1 140 ? 122.025 19.727 97.697 1.00 70.58 140 ASN A O 1
ATOM 1006 N N . LYS A 1 141 ? 121.690 19.830 99.945 1.00 63.58 141 LYS A N 1
ATOM 1007 C CA . LYS A 1 141 ? 120.263 20.148 99.916 1.00 64.45 141 LYS A CA 1
ATOM 1008 C C . LYS A 1 141 ? 119.968 21.488 99.237 1.00 68.57 141 LYS A C 1
ATOM 1009 O O . LYS A 1 141 ? 119.039 21.572 98.433 1.00 71.00 141 LYS A O 1
ATOM 1015 N N . THR A 1 142 ? 120.751 22.527 99.566 1.00 63.15 142 THR A N 1
ATOM 1016 C CA . THR A 1 142 ? 120.554 23.892 99.081 1.00 63.23 142 THR A CA 1
ATOM 1017 C C . THR A 1 142 ? 121.189 24.162 97.718 1.00 69.38 142 THR A C 1
ATOM 1018 O O . THR A 1 142 ? 120.615 24.906 96.914 1.00 71.92 142 THR A O 1
ATOM 1022 N N . GLY A 1 143 ? 122.349 23.566 97.467 1.00 64.63 143 GLY A N 1
ATOM 1023 C CA . GLY A 1 143 ? 123.101 23.788 96.239 1.00 65.21 143 GLY A CA 1
ATOM 1024 C C . GLY A 1 143 ? 124.128 24.889 96.427 1.00 68.04 143 GLY A C 1
ATOM 1025 O O . GLY A 1 143 ? 124.946 25.138 95.537 1.00 69.19 143 GLY A O 1
ATOM 1026 N N . GLN A 1 144 ? 124.102 25.541 97.606 1.00 61.69 144 GLN A N 1
ATOM 1027 C CA . GLN A 1 144 ? 125.015 26.613 97.998 1.00 59.95 144 GLN A CA 1
ATOM 1028 C C . GLN A 1 144 ? 126.425 26.044 98.200 1.00 61.94 144 GLN A C 1
ATOM 1029 O O . GLN A 1 144 ? 126.568 24.859 98.506 1.00 59.11 144 GLN A O 1
ATOM 1035 N N . GLU A 1 145 ? 127.458 26.895 98.027 1.00 59.09 145 GLU A N 1
ATOM 1036 C CA . GLU A 1 145 ? 128.867 26.517 98.182 1.00 57.50 145 GLU A CA 1
ATOM 1037 C C . GLU A 1 145 ? 129.390 26.813 99.590 1.00 58.20 145 GLU A C 1
ATOM 1038 O O . GLU A 1 145 ? 130.348 26.174 100.035 1.00 58.23 145 GLU A O 1
ATOM 1044 N N . GLN A 1 146 ? 128.788 27.795 100.277 1.00 51.49 146 GLN A N 1
ATOM 1045 C CA . GLN A 1 146 ? 129.220 28.204 101.613 1.00 49.67 146 GLN A CA 1
ATOM 1046 C C . GLN A 1 146 ? 128.075 28.472 102.588 1.00 53.23 146 GLN A C 1
ATOM 1047 O O . GLN A 1 146 ? 126.916 28.561 102.171 1.00 54.48 146 GLN A O 1
ATOM 1053 N N . VAL A 1 147 ? 128.410 28.600 103.894 1.00 47.71 147 VAL A N 1
ATOM 1054 C CA . VAL A 1 147 ? 127.477 28.902 104.992 1.00 46.41 147 VAL A CA 1
ATOM 1055 C C . VAL A 1 147 ? 128.113 29.921 105.943 1.00 49.78 147 VAL A C 1
ATOM 1056 O O . VAL A 1 147 ? 129.342 30.023 106.018 1.00 47.79 147 VAL A O 1
ATOM 1060 N N . TYR A 1 148 ? 127.272 30.635 106.707 1.00 47.10 148 TYR A N 1
ATOM 1061 C CA . TYR A 1 148 ? 127.733 31.468 107.812 1.00 45.89 148 TYR A CA 1
ATOM 1062 C C . TYR A 1 148 ? 127.570 30.526 108.988 1.00 48.29 148 TYR A C 1
ATOM 1063 O O . TYR A 1 148 ? 126.592 29.766 109.035 1.00 48.39 148 TYR A O 1
ATOM 1072 N N . TYR A 1 149 ? 128.525 30.538 109.910 1.00 43.31 149 TYR A N 1
ATOM 1073 C CA . TYR A 1 149 ? 128.477 29.681 111.087 1.00 41.07 149 TYR A CA 1
ATOM 1074 C C . TYR A 1 149 ? 128.375 30.522 112.333 1.00 46.22 149 TYR A C 1
ATOM 1075 O O . TYR A 1 149 ? 129.145 31.479 112.489 1.00 48.06 149 TYR A O 1
ATOM 1084 N N . VAL A 1 150 ? 127.399 30.200 113.202 1.00 40.76 150 VAL A N 1
ATOM 1085 C CA . VAL A 1 150 ? 127.196 30.892 114.481 1.00 39.22 150 VAL A CA 1
ATOM 1086 C C . VAL A 1 150 ? 127.232 29.829 115.572 1.00 42.73 150 VAL A C 1
ATOM 1087 O O . VAL A 1 150 ? 126.494 28.853 115.522 1.00 43.50 150 VAL A O 1
ATOM 1091 N N . GLY A 1 151 ? 128.111 30.008 116.527 1.00 38.25 151 GLY A N 1
ATOM 1092 C CA . GLY A 1 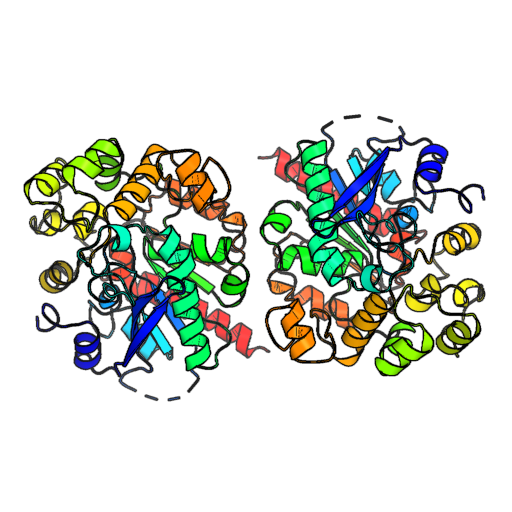151 ? 128.228 29.076 117.628 1.00 37.29 151 GLY A CA 1
ATOM 1093 C C . GLY A 1 151 ? 128.167 29.801 118.952 1.00 41.96 151 GLY A C 1
ATOM 1094 O O . GLY A 1 151 ? 128.579 30.963 119.057 1.00 41.37 151 GLY A O 1
ATOM 1095 N N . HIS A 1 152 ? 127.611 29.131 119.951 1.00 38.94 152 HIS A N 1
ATOM 1096 C CA . HIS A 1 152 ? 127.544 29.640 121.307 1.00 38.93 152 HIS A CA 1
ATOM 1097 C C . HIS A 1 152 ? 128.184 28.617 122.189 1.00 42.90 152 HIS A C 1
ATOM 1098 O O . HIS A 1 152 ? 127.939 27.430 122.002 1.00 43.06 152 HIS A O 1
ATOM 1105 N N . SER A 1 153 ? 129.041 29.061 123.117 1.00 40.28 153 SER A N 1
ATOM 1106 C CA . SER A 1 153 ? 129.670 28.205 124.128 1.00 40.26 153 SER A CA 1
ATOM 1107 C C . SER A 1 153 ? 130.461 27.053 123.475 1.00 42.76 153 SER A C 1
ATOM 1108 O O . SER A 1 153 ? 131.403 27.317 122.724 1.00 41.28 153 SER A O 1
ATOM 1111 N N . GLN A 1 154 ? 130.058 25.794 123.736 1.00 39.16 154 GLN A N 1
ATOM 1112 C CA . GLN A 1 154 ? 130.682 24.606 123.179 1.00 39.10 154 GLN A CA 1
ATOM 1113 C C . GLN A 1 154 ? 130.592 24.546 121.620 1.00 41.72 154 GLN A C 1
ATOM 1114 O O . GLN A 1 154 ? 131.476 23.961 120.998 1.00 40.27 154 GLN A O 1
ATOM 1120 N N . GLY A 1 155 ? 129.577 25.182 121.026 1.00 38.36 155 GLY A N 1
ATOM 1121 C CA . GLY A 1 155 ? 129.437 25.275 119.574 1.00 39.23 155 GLY A CA 1
ATOM 1122 C C . GLY A 1 155 ? 130.571 26.059 118.928 1.00 42.62 155 GLY A C 1
ATOM 1123 O O . GLY A 1 155 ? 130.927 25.839 117.765 1.00 41.35 155 GLY A O 1
ATOM 1124 N N . THR A 1 156 ? 131.152 26.965 119.713 1.00 38.77 156 THR A N 1
ATOM 1125 C CA . THR A 1 156 ? 132.296 27.799 119.398 1.00 39.39 156 THR A CA 1
ATOM 1126 C C . THR A 1 156 ? 133.565 26.909 119.264 1.00 43.65 156 THR A C 1
ATOM 1127 O O . THR A 1 156 ? 134.256 26.977 118.243 1.00 43.46 156 THR A O 1
ATOM 1131 N N . THR A 1 157 ? 133.850 26.074 120.303 1.00 39.73 157 THR A N 1
ATOM 1132 C CA . THR A 1 157 ? 134.996 25.166 120.387 1.00 37.95 157 THR A CA 1
ATOM 1133 C C . THR A 1 157 ? 134.946 24.108 119.297 1.00 40.33 157 THR A C 1
ATOM 1134 O O . THR A 1 157 ? 135.992 23.788 118.740 1.00 40.14 157 THR A O 1
ATOM 1138 N N . ILE A 1 158 ? 133.746 23.578 118.989 1.00 37.17 158 ILE A N 1
ATOM 1139 C CA . ILE A 1 158 ? 133.504 22.607 117.909 1.00 37.86 158 ILE A CA 1
ATOM 1140 C C . ILE A 1 158 ? 133.960 23.276 116.580 1.00 44.17 158 ILE A C 1
ATOM 1141 O O . ILE A 1 158 ? 134.668 22.633 115.796 1.00 46.59 158 ILE A O 1
ATOM 1146 N N . GLY A 1 159 ? 133.613 24.565 116.395 1.00 38.60 159 GLY A N 1
ATOM 1147 C CA . GLY A 1 159 ? 134.024 25.379 115.254 1.00 37.86 159 GLY A CA 1
ATOM 1148 C C . GLY A 1 159 ? 135.534 25.569 115.213 1.00 40.64 159 GLY A C 1
ATOM 1149 O O . GLY A 1 159 ? 136.167 25.267 114.195 1.00 39.41 159 GLY A O 1
ATOM 1150 N N . PHE A 1 160 ? 136.144 26.034 116.334 1.00 36.07 160 PHE A N 1
ATOM 1151 C CA . PHE A 1 160 ? 137.615 26.187 116.418 1.00 35.36 160 PHE A CA 1
ATOM 1152 C C . PHE A 1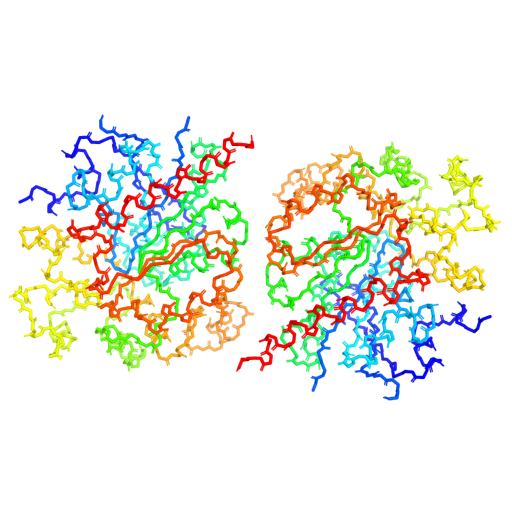 160 ? 138.373 24.901 116.104 1.00 39.29 160 PHE A C 1
ATOM 1153 O O . PHE A 1 160 ? 139.392 24.957 115.416 1.00 40.30 160 PHE A O 1
ATOM 1161 N N . ILE A 1 161 ? 137.856 23.736 116.566 1.00 34.82 161 ILE A N 1
ATOM 1162 C CA . ILE A 1 161 ? 138.459 22.450 116.261 1.00 33.94 161 ILE A CA 1
ATOM 1163 C C . ILE A 1 161 ? 138.200 22.119 114.790 1.00 41.22 161 ILE A C 1
ATOM 1164 O O . ILE A 1 161 ? 139.166 22.015 114.042 1.00 41.80 161 ILE A O 1
ATOM 1169 N N . ALA A 1 162 ? 136.917 21.983 114.367 1.00 40.09 162 ALA A N 1
ATOM 1170 C CA . ALA A 1 162 ? 136.564 21.601 112.982 1.00 42.46 162 ALA A CA 1
ATOM 1171 C C . ALA A 1 162 ? 137.220 22.440 111.904 1.00 47.91 162 ALA A C 1
ATOM 1172 O O . ALA A 1 162 ? 137.730 21.872 110.944 1.00 48.59 162 ALA A O 1
ATOM 1174 N N . PHE A 1 163 ? 137.244 23.774 112.071 1.00 45.21 163 PHE A N 1
ATOM 1175 C CA . PHE A 1 163 ? 137.808 24.676 111.065 1.00 45.24 163 PHE A CA 1
ATOM 1176 C C . PHE A 1 163 ? 139.348 24.739 111.097 1.00 52.06 163 PHE A C 1
ATOM 1177 O O . PHE A 1 163 ? 139.914 25.197 110.112 1.00 54.62 163 PHE A O 1
ATOM 1185 N N . SER A 1 164 ? 140.041 24.283 112.179 1.00 47.52 164 SER A N 1
ATOM 1186 C CA . SER A 1 164 ? 141.526 24.251 112.204 1.00 47.14 164 SER A CA 1
ATOM 1187 C C . SER A 1 164 ? 142.046 22.854 111.813 1.00 51.80 164 SER A C 1
ATOM 1188 O O . SER A 1 164 ? 143.151 22.728 111.279 1.00 53.01 164 SER A O 1
ATOM 1191 N N . GLN A 1 165 ? 141.226 21.812 112.062 1.00 47.46 165 GLN A N 1
ATOM 1192 C CA . GLN A 1 165 ? 141.545 20.413 111.791 1.00 46.92 165 GLN A CA 1
ATOM 1193 C C . GLN A 1 165 ? 141.080 19.936 110.422 1.00 51.56 165 GLN A C 1
ATOM 1194 O O . GLN A 1 165 ? 141.665 18.985 109.895 1.00 53.30 165 GLN A O 1
ATOM 1200 N N . ILE A 1 166 ? 139.985 20.518 109.885 1.00 46.28 166 ILE A N 1
ATOM 1201 C CA . ILE A 1 166 ? 139.421 20.097 108.597 1.00 46.12 166 ILE A CA 1
ATOM 1202 C C . ILE A 1 166 ? 139.433 21.284 107.615 1.00 49.99 166 ILE A C 1
ATOM 1203 O O . ILE A 1 166 ? 138.428 21.985 107.484 1.00 50.35 166 ILE A O 1
ATOM 1208 N N . PRO A 1 167 ? 140.581 21.546 106.940 1.00 46.66 167 PRO A N 1
ATOM 1209 C CA . PRO A 1 167 ? 140.660 22.703 106.014 1.00 46.76 167 PRO A CA 1
ATOM 1210 C C . PRO A 1 167 ? 139.670 22.691 104.832 1.00 53.14 167 PRO A C 1
ATOM 1211 O O . PRO A 1 167 ? 139.279 23.769 104.356 1.00 54.25 167 PRO A O 1
ATOM 1215 N N . GLU A 1 168 ? 139.221 21.494 104.392 1.00 50.83 168 GLU A N 1
ATOM 1216 C CA . GLU A 1 168 ? 138.213 21.340 103.337 1.00 52.12 168 GLU A CA 1
ATOM 1217 C C . GLU A 1 168 ? 136.853 21.886 103.798 1.00 55.14 168 GLU A C 1
ATOM 1218 O O . GLU A 1 168 ? 136.091 22.353 102.957 1.00 57.07 168 GLU A O 1
ATOM 1224 N N . LEU A 1 169 ? 136.553 21.818 105.119 1.00 47.97 169 LEU A N 1
ATOM 1225 C CA . LEU A 1 169 ? 135.325 22.323 105.730 1.00 46.58 169 LEU A CA 1
ATOM 1226 C C . LEU A 1 169 ? 135.458 23.837 105.912 1.00 48.53 169 LEU A C 1
ATOM 1227 O O . LEU A 1 169 ? 134.513 24.537 105.601 1.00 47.44 169 LEU A O 1
ATOM 1232 N N . ALA A 1 170 ? 136.605 24.345 106.423 1.00 44.91 170 ALA A N 1
ATOM 1233 C CA . ALA A 1 170 ? 136.868 25.782 106.668 1.00 43.68 170 ALA A CA 1
ATOM 1234 C C . ALA A 1 170 ? 136.551 26.667 105.445 1.00 48.69 170 ALA A C 1
ATOM 1235 O O . ALA A 1 170 ? 135.898 27.711 105.574 1.00 48.52 170 ALA A O 1
ATOM 1237 N N . LYS A 1 171 ? 136.964 26.201 104.265 1.00 46.22 171 LYS A N 1
ATOM 1238 C CA . LYS A 1 171 ? 136.756 26.792 102.934 1.00 47.34 171 LYS A CA 1
ATOM 1239 C C . LYS A 1 171 ? 135.264 27.074 102.726 1.00 53.20 171 LYS A C 1
ATOM 1240 O O . LYS A 1 171 ? 134.919 28.110 102.151 1.00 54.23 171 LYS A O 1
ATOM 1246 N N . ARG A 1 172 ? 134.388 26.161 103.220 1.00 49.80 172 ARG A N 1
ATOM 1247 C CA . ARG A 1 172 ? 132.926 26.250 103.132 1.00 50.26 172 ARG A CA 1
ATOM 1248 C C . ARG A 1 172 ? 132.290 27.301 104.060 1.00 50.41 172 ARG A C 1
ATOM 1249 O O . ARG A 1 172 ? 131.070 27.493 104.013 1.00 49.17 172 ARG A O 1
ATOM 1257 N N . ILE A 1 173 ? 133.087 27.941 104.927 1.00 45.11 173 ILE A N 1
ATOM 1258 C CA . ILE A 1 173 ? 132.534 28.898 105.894 1.00 43.06 173 ILE A CA 1
ATOM 1259 C C . ILE A 1 173 ? 132.895 30.329 105.502 1.00 49.63 173 ILE A C 1
ATOM 1260 O O . ILE A 1 173 ? 134.079 30.673 105.406 1.00 51.45 173 ILE A O 1
ATOM 1265 N N . LYS A 1 174 ? 131.856 31.140 105.247 1.00 46.27 174 LYS A N 1
ATOM 1266 C CA . LYS A 1 174 ? 131.987 32.552 104.890 1.00 47.05 174 LYS A CA 1
ATOM 1267 C C . LYS A 1 174 ? 132.525 33.335 106.090 1.00 51.25 174 LYS A C 1
ATOM 1268 O O . LYS A 1 174 ? 133.508 34.070 105.964 1.00 52.11 174 LYS A O 1
ATOM 1274 N N . MET A 1 175 ? 131.867 33.176 107.247 1.00 46.10 175 MET A N 1
ATOM 1275 C CA . MET A 1 175 ? 132.198 33.894 108.461 1.00 45.02 175 MET A CA 1
ATOM 1276 C C . MET A 1 175 ? 131.762 33.105 109.650 1.00 44.01 175 MET A C 1
ATOM 1277 O O . MET A 1 175 ? 130.730 32.442 109.598 1.00 42.15 175 MET A O 1
ATOM 1282 N N . PHE A 1 176 ? 132.559 33.185 110.728 1.00 40.10 176 PHE A N 1
ATOM 1283 C CA . PHE A 1 176 ? 132.357 32.504 112.000 1.00 38.67 176 PHE A CA 1
ATOM 1284 C C . PHE A 1 176 ? 132.012 33.532 113.084 1.00 41.49 176 PHE A C 1
ATOM 1285 O O . PHE A 1 176 ? 132.802 34.420 113.393 1.00 39.62 176 PHE A O 1
ATOM 1293 N N . PHE A 1 177 ? 130.818 33.413 113.648 1.00 40.82 177 PHE A N 1
ATOM 1294 C CA . PHE A 1 177 ? 130.353 34.294 114.720 1.00 41.52 177 PHE A CA 1
ATOM 1295 C C . PHE A 1 177 ? 130.447 33.503 116.003 1.00 46.51 177 PHE A C 1
ATOM 1296 O O . PHE A 1 177 ? 129.741 32.501 116.162 1.00 49.37 177 PHE A O 1
ATOM 1304 N N . ALA A 1 178 ? 131.411 33.872 116.859 1.00 39.75 178 ALA A N 1
ATOM 1305 C CA . ALA A 1 178 ? 131.677 33.183 118.120 1.00 37.28 178 ALA A CA 1
ATOM 1306 C C . ALA A 1 178 ? 131.082 33.990 119.293 1.00 42.66 178 ALA A C 1
ATOM 1307 O O . ALA A 1 178 ? 131.545 35.098 119.592 1.00 42.43 178 ALA A O 1
ATOM 1309 N N . LEU A 1 179 ? 130.005 33.451 119.899 1.00 39.01 179 LEU A N 1
ATOM 1310 C CA . LEU A 1 179 ? 129.270 34.071 121.008 1.00 38.53 179 LEU A CA 1
ATOM 1311 C C . LEU A 1 179 ? 129.653 33.316 122.269 1.00 42.24 179 LEU A C 1
ATOM 1312 O O . LEU A 1 179 ? 129.300 32.144 122.413 1.00 38.92 179 LEU A O 1
ATOM 1317 N N . GLY A 1 180 ? 130.395 33.985 123.156 1.00 40.64 180 GLY A N 1
ATOM 1318 C CA . GLY A 1 180 ? 130.920 33.387 124.378 1.00 40.24 180 GLY A CA 1
ATOM 1319 C C . GLY A 1 180 ? 131.896 32.300 123.980 1.00 45.54 180 GLY A C 1
ATOM 1320 O O . GLY A 1 180 ? 131.578 31.117 124.121 1.00 45.50 180 GLY A O 1
ATOM 1321 N N . PRO A 1 181 ? 133.054 32.667 123.377 1.00 43.83 181 PRO A N 1
ATOM 1322 C CA . PRO A 1 181 ? 133.968 31.644 122.855 1.00 43.69 181 PRO A CA 1
ATOM 1323 C C . PRO A 1 181 ? 134.767 30.854 123.897 1.00 47.81 181 PRO A C 1
ATOM 1324 O O . PRO A 1 181 ? 135.283 31.436 124.846 1.00 48.85 181 PRO A O 1
ATOM 1328 N N . VAL A 1 182 ? 134.894 29.530 123.688 1.00 42.23 182 VAL A N 1
ATOM 1329 C CA . VAL A 1 182 ? 135.624 28.617 124.569 1.00 41.69 182 VAL A CA 1
ATOM 1330 C C . VAL A 1 182 ? 136.647 27.782 123.765 1.00 49.18 182 VAL A C 1
ATOM 1331 O O . VAL A 1 182 ? 136.259 26.996 122.905 1.00 48.27 182 VAL A O 1
ATOM 1335 N N . ALA A 1 183 ? 137.936 27.913 124.077 1.00 48.25 183 ALA A N 1
ATOM 1336 C CA . ALA A 1 183 ? 138.998 27.073 123.507 1.00 48.71 183 ALA A CA 1
ATOM 1337 C C . ALA A 1 183 ? 139.673 26.516 124.764 1.00 54.15 183 ALA A C 1
ATOM 1338 O O . ALA A 1 183 ? 139.340 25.414 125.184 1.00 55.71 183 ALA A O 1
ATOM 1340 N N . SER A 1 184 ? 140.494 27.328 125.440 1.00 51.10 184 SER A N 1
ATOM 1341 C CA . SER A 1 184 ? 141.092 26.990 126.720 1.00 51.22 184 SER A CA 1
ATOM 1342 C C . SER A 1 184 ? 140.112 27.464 127.810 1.00 52.79 184 SER A C 1
ATOM 1343 O O . SER A 1 184 ? 139.468 28.507 127.679 1.00 51.63 184 SER A O 1
ATOM 1346 N N . VAL A 1 185 ? 139.996 26.666 128.874 1.00 48.04 185 VAL A N 1
ATOM 1347 C CA . VAL A 1 185 ? 139.086 26.896 129.986 1.00 46.29 185 VAL A CA 1
ATOM 1348 C C . VAL A 1 185 ? 139.891 26.870 131.326 1.00 48.56 185 VAL A C 1
ATOM 1349 O O . VAL A 1 185 ? 139.351 26.654 132.415 1.00 48.43 185 VAL A O 1
ATOM 1353 N N . ALA A 1 186 ? 141.201 27.176 131.197 1.00 43.16 186 ALA A N 1
ATOM 1354 C CA . ALA A 1 186 ? 142.233 27.289 132.225 1.00 41.86 186 ALA A CA 1
ATOM 1355 C C . ALA A 1 186 ? 141.911 28.263 133.385 1.00 44.65 186 ALA A C 1
ATOM 1356 O O . ALA A 1 186 ? 142.379 28.041 134.496 1.00 45.67 186 ALA A O 1
ATOM 1358 N N . PHE A 1 187 ? 141.186 29.355 133.127 1.00 40.60 187 PHE A N 1
ATOM 1359 C CA . PHE A 1 187 ? 140.919 30.367 134.157 1.00 41.75 187 PHE A CA 1
ATOM 1360 C C . PHE A 1 187 ? 139.449 30.603 134.446 1.00 48.70 187 PHE A C 1
ATOM 1361 O O . PHE A 1 187 ? 139.088 31.677 134.928 1.00 49.11 187 PHE A O 1
ATOM 1369 N N . CYS A 1 188 ? 138.606 29.618 134.195 1.00 47.90 188 CYS A N 1
ATOM 1370 C CA . CYS A 1 188 ? 137.201 29.831 134.460 1.00 50.22 188 CYS A CA 1
ATOM 1371 C C . CYS A 1 188 ? 136.873 29.602 135.923 1.00 57.26 188 CYS A C 1
ATOM 1372 O O . CYS A 1 188 ? 137.558 28.813 136.586 1.00 58.25 188 CYS A O 1
ATOM 1375 N N . THR A 1 189 ? 135.882 30.354 136.446 1.00 54.01 189 THR A N 1
ATOM 1376 C CA . THR A 1 189 ? 135.491 30.309 137.864 1.00 54.49 189 THR A CA 1
ATOM 1377 C C . THR A 1 189 ? 134.069 29.785 138.059 1.00 57.03 189 THR A C 1
ATOM 1378 O O . THR A 1 189 ? 133.505 29.852 139.164 1.00 58.70 189 THR A O 1
ATOM 1382 N N . SER A 1 190 ? 133.513 29.241 136.979 1.00 49.36 190 SER A N 1
ATOM 1383 C CA . SER A 1 190 ? 132.205 28.628 136.923 1.00 48.54 190 SER A CA 1
ATOM 1384 C C . SER A 1 190 ? 132.214 27.351 137.769 1.00 52.20 190 SER A C 1
ATOM 1385 O O . SER A 1 190 ? 133.276 26.725 137.861 1.00 52.69 190 SER A O 1
ATOM 1388 N N . PRO A 1 191 ? 131.053 26.884 138.307 1.00 47.79 191 PRO A N 1
ATOM 1389 C CA . PRO A 1 191 ? 131.019 25.593 139.022 1.00 48.06 191 PRO A CA 1
ATOM 1390 C C . PRO A 1 191 ? 131.554 24.385 138.220 1.00 52.16 191 PRO A C 1
ATOM 1391 O O . PRO A 1 191 ? 131.745 23.313 138.793 1.00 51.48 191 PRO A O 1
ATOM 1395 N N . MET A 1 192 ? 131.821 24.569 136.913 1.00 49.29 192 MET A N 1
ATOM 1396 C CA . MET A 1 192 ? 132.412 23.547 136.060 1.00 49.87 192 MET A CA 1
ATOM 1397 C C . MET A 1 192 ? 133.876 23.295 136.406 1.00 51.01 192 MET A C 1
ATOM 1398 O O . MET A 1 192 ? 134.308 22.157 136.328 1.00 50.21 192 MET A O 1
ATOM 1403 N N . ALA A 1 193 ? 134.640 24.336 136.781 1.00 45.85 193 ALA A N 1
ATOM 1404 C CA . ALA A 1 193 ? 136.029 24.155 137.214 1.00 44.29 193 ALA A CA 1
ATOM 1405 C C . ALA A 1 193 ? 136.061 23.301 138.535 1.00 43.78 193 ALA A C 1
ATOM 1406 O O . ALA A 1 193 ? 137.032 22.593 138.778 1.00 41.01 193 ALA A O 1
ATOM 1408 N N . LYS A 1 194 ? 134.948 23.313 139.315 1.00 39.48 194 LYS A N 1
ATOM 1409 C CA . LYS A 1 194 ? 134.764 22.570 140.561 1.00 40.45 194 LYS A CA 1
ATOM 1410 C C . LYS A 1 194 ? 134.562 21.080 140.241 1.00 46.36 194 LYS A C 1
ATOM 1411 O O . LYS A 1 194 ? 135.275 20.228 140.788 1.00 46.63 194 LYS A O 1
ATOM 1417 N N . LEU A 1 195 ? 133.636 20.770 139.317 1.00 42.92 195 LEU A N 1
ATOM 1418 C CA . LEU A 1 195 ? 133.416 19.403 138.840 1.00 43.24 195 LEU A CA 1
ATOM 1419 C C . LEU A 1 195 ? 134.715 18.931 138.134 1.00 47.41 195 LEU A C 1
ATOM 1420 O O . LEU A 1 195 ? 135.186 17.824 138.389 1.00 49.63 195 LEU A O 1
ATOM 1425 N N . GLY A 1 196 ? 135.289 19.808 137.313 1.00 41.00 196 GLY A N 1
ATOM 1426 C CA . GLY A 1 196 ? 136.507 19.586 136.550 1.00 40.11 196 GLY A CA 1
ATOM 1427 C C . GLY A 1 196 ? 137.728 19.193 137.346 1.00 46.24 196 GLY A C 1
ATOM 1428 O O . GLY A 1 196 ? 138.454 18.291 136.938 1.00 48.00 196 GLY A O 1
ATOM 1429 N N . ARG A 1 197 ? 137.955 19.836 138.488 1.00 43.67 197 ARG A N 1
ATOM 1430 C CA . ARG A 1 197 ? 139.110 19.543 139.325 1.00 44.68 197 ARG A CA 1
ATOM 1431 C C . ARG A 1 197 ? 138.967 18.269 140.191 1.00 49.23 197 ARG A C 1
ATOM 1432 O O . ARG A 1 197 ? 139.840 17.996 141.019 1.00 50.75 197 ARG A O 1
ATOM 1440 N N . LEU A 1 198 ? 137.914 17.465 139.968 1.00 43.29 198 LEU A N 1
ATOM 1441 C CA . LEU A 1 198 ? 137.773 16.184 140.656 1.00 43.49 198 LEU A CA 1
ATOM 1442 C C . LEU A 1 198 ? 138.571 15.167 139.809 1.00 48.36 198 LEU A C 1
ATOM 1443 O O . LEU A 1 198 ? 138.586 15.316 138.578 1.00 48.06 198 LEU A O 1
ATOM 1448 N N . PRO A 1 199 ? 139.218 14.125 140.394 1.00 45.76 199 PRO A N 1
ATOM 1449 C CA . PRO A 1 199 ? 139.926 13.142 139.542 1.00 45.63 199 PRO A CA 1
ATOM 1450 C C . PRO A 1 199 ? 138.957 12.380 138.628 1.00 50.55 199 PRO A C 1
ATOM 1451 O O . PRO A 1 199 ? 137.811 12.156 139.027 1.00 51.06 199 PRO A O 1
ATOM 1455 N N . ASP A 1 200 ? 139.395 12.051 137.390 1.00 46.24 200 ASP A N 1
ATOM 1456 C CA . ASP A 1 200 ? 138.601 11.363 136.362 1.00 46.97 200 ASP A CA 1
ATOM 1457 C C . ASP A 1 200 ? 137.951 10.063 136.875 1.00 51.31 200 ASP A C 1
ATOM 1458 O O . ASP A 1 200 ? 136.819 9.758 136.505 1.00 50.18 200 ASP A O 1
ATOM 1463 N N . HIS A 1 201 ? 138.656 9.301 137.729 1.00 48.98 201 HIS A N 1
ATOM 1464 C CA . HIS A 1 201 ? 138.103 8.073 138.280 1.00 49.42 201 HIS A CA 1
ATOM 1465 C C . HIS A 1 201 ? 136.879 8.361 139.171 1.00 54.03 201 HIS A C 1
ATOM 1466 O O . HIS A 1 201 ? 135.954 7.557 139.204 1.00 55.28 201 HIS A O 1
ATOM 1473 N N . LEU A 1 202 ? 136.873 9.510 139.864 1.00 49.68 202 LEU A N 1
ATOM 1474 C CA . LEU A 1 202 ? 135.786 9.925 140.743 1.00 50.10 202 LEU A CA 1
ATOM 1475 C C . LEU A 1 202 ? 134.555 10.379 139.947 1.00 53.94 202 LEU A C 1
ATOM 1476 O O . LEU A 1 202 ? 133.433 10.054 140.337 1.00 55.85 202 LEU A O 1
ATOM 1481 N N . ILE A 1 203 ? 134.757 11.112 138.837 1.00 47.49 203 ILE A N 1
ATOM 1482 C CA . ILE A 1 203 ? 133.655 11.542 137.974 1.00 46.45 203 ILE A CA 1
ATOM 1483 C C . ILE A 1 203 ? 132.945 10.278 137.438 1.00 51.60 203 ILE A C 1
ATOM 1484 O O . ILE A 1 203 ? 131.725 10.155 137.590 1.00 53.09 203 ILE A O 1
ATOM 1489 N N . LYS A 1 204 ? 133.734 9.302 136.930 1.00 47.19 204 LYS A N 1
ATOM 1490 C CA . LYS A 1 204 ? 133.266 8.002 136.427 1.00 47.25 204 LYS A CA 1
ATOM 1491 C C . LYS A 1 204 ? 132.495 7.230 137.497 1.00 52.20 204 LYS A C 1
ATOM 1492 O O . LYS A 1 204 ? 131.449 6.655 137.203 1.00 50.65 204 LYS A O 1
ATOM 1498 N N . ASP A 1 205 ? 133.002 7.245 138.742 1.00 52.02 205 ASP A N 1
ATOM 1499 C CA . ASP A 1 205 ? 132.400 6.572 139.897 1.00 53.84 205 ASP A CA 1
ATOM 1500 C C . ASP A 1 205 ? 131.073 7.200 140.303 1.00 56.78 205 ASP A C 1
ATOM 1501 O O . ASP A 1 205 ? 130.136 6.469 140.631 1.00 58.50 205 ASP A O 1
ATOM 1506 N N . LEU A 1 206 ? 130.985 8.543 140.266 1.00 49.68 206 LEU A N 1
ATOM 1507 C CA . LEU A 1 206 ? 129.763 9.242 140.621 1.00 49.64 206 LEU A CA 1
ATOM 1508 C C . LEU A 1 206 ? 128.685 9.146 139.550 1.00 50.46 206 LEU A C 1
ATOM 1509 O O . LEU A 1 206 ? 127.511 9.047 139.899 1.00 51.68 206 LEU A O 1
ATOM 1514 N N . PHE A 1 207 ? 129.052 9.238 138.258 1.00 43.51 207 PHE A N 1
ATOM 1515 C CA . PHE A 1 207 ? 128.060 9.348 137.192 1.00 43.13 207 PHE A CA 1
ATOM 1516 C C . PHE A 1 207 ? 127.942 8.197 136.179 1.00 49.11 207 PHE A C 1
ATOM 1517 O O . PHE A 1 207 ? 127.046 8.248 135.332 1.00 47.99 207 PHE A O 1
ATOM 1525 N N . GLY A 1 208 ? 128.833 7.208 136.230 1.00 48.67 208 GLY A N 1
ATOM 1526 C CA . GLY A 1 208 ? 128.802 6.096 135.288 1.00 50.59 208 GLY A CA 1
ATOM 1527 C C . GLY A 1 208 ? 129.552 6.343 133.996 1.00 57.81 208 GLY A C 1
ATOM 1528 O O . GLY A 1 208 ? 130.368 7.265 133.913 1.00 57.79 208 GLY A O 1
ATOM 1529 N N . ASP A 1 209 ? 129.283 5.511 132.973 1.00 56.68 209 ASP A N 1
ATOM 1530 C CA . ASP A 1 209 ? 129.962 5.571 131.674 1.00 56.17 209 ASP A CA 1
ATOM 1531 C C . ASP A 1 209 ? 129.004 5.907 130.502 1.00 58.31 209 ASP A C 1
ATOM 1532 O O . ASP A 1 209 ? 129.403 5.800 129.330 1.00 57.76 209 ASP A O 1
ATOM 1537 N N . LYS A 1 210 ? 127.758 6.338 130.812 1.00 52.76 210 LYS A N 1
ATOM 1538 C CA . LYS A 1 210 ? 126.739 6.641 129.802 1.00 51.11 210 LYS A CA 1
ATOM 1539 C C . LYS A 1 210 ? 126.383 8.154 129.750 1.00 52.19 210 LYS A C 1
ATOM 1540 O O . LYS A 1 210 ? 127.284 8.964 129.535 1.00 50.40 210 LYS A O 1
ATOM 1546 N N . GLU A 1 211 ? 125.093 8.529 129.926 1.00 48.04 211 GLU A N 1
ATOM 1547 C CA . GLU A 1 211 ? 124.636 9.921 129.922 1.00 46.31 211 GLU A CA 1
ATOM 1548 C C . GLU A 1 211 ? 124.982 10.611 131.240 1.00 49.77 211 GLU A C 1
ATOM 1549 O O . GLU A 1 211 ? 124.877 9.994 132.295 1.00 50.75 211 GLU A O 1
ATOM 1555 N N . PHE A 1 212 ? 125.368 11.893 131.183 1.00 44.23 212 PHE A N 1
ATOM 1556 C CA . PHE A 1 212 ? 125.675 12.669 132.374 1.00 43.68 212 PHE A CA 1
ATOM 1557 C C . PHE A 1 212 ? 124.385 13.138 133.063 1.00 51.58 212 PHE A C 1
ATOM 1558 O O . PHE A 1 212 ? 123.797 14.151 132.662 1.00 52.27 212 PHE A O 1
ATOM 1566 N N . LEU A 1 213 ? 123.943 12.387 134.097 1.00 49.77 213 LEU A N 1
ATOM 1567 C CA . LEU A 1 213 ? 122.703 12.683 134.818 1.00 50.85 213 LEU A CA 1
ATOM 1568 C C . LEU A 1 213 ? 122.928 12.959 136.312 1.00 59.65 213 LEU A C 1
ATOM 1569 O O . LEU A 1 213 ? 122.669 12.076 137.142 1.00 61.18 213 LEU A O 1
ATOM 1574 N N . PRO A 1 214 ? 123.415 14.171 136.689 1.00 57.64 214 PRO A N 1
ATOM 1575 C CA . PRO A 1 214 ? 123.646 14.444 138.119 1.00 58.36 214 PRO A CA 1
ATOM 1576 C C . PRO A 1 214 ? 122.353 14.611 138.915 1.00 64.98 214 PRO A C 1
ATOM 1577 O O . PRO A 1 214 ? 121.395 15.209 138.430 1.00 65.07 214 PRO A O 1
ATOM 1581 N N . GLN A 1 215 ? 122.320 14.044 140.126 1.00 64.21 215 GLN A N 1
ATOM 1582 C CA . GLN A 1 215 ? 121.153 14.130 140.998 1.00 65.72 215 GLN A CA 1
ATOM 1583 C C . GLN A 1 215 ? 121.189 15.395 141.860 1.00 69.20 215 GLN A C 1
ATOM 1584 O O . GLN A 1 215 ? 122.180 16.131 141.842 1.00 66.02 215 GLN A O 1
ATOM 1590 N N . SER A 1 216 ? 120.077 15.663 142.565 1.00 69.48 216 SER A N 1
ATOM 1591 C CA . SER A 1 216 ? 119.839 16.834 143.416 1.00 70.55 216 SER A CA 1
ATOM 1592 C C . SER A 1 216 ? 120.971 17.149 144.396 1.00 73.86 216 SER A C 1
ATOM 1593 O O . SER A 1 216 ? 121.377 18.315 144.494 1.00 72.59 216 SER A O 1
ATOM 1596 N N . ALA A 1 217 ? 121.483 16.111 145.100 1.00 70.15 217 ALA A N 1
ATOM 1597 C CA . ALA A 1 217 ? 122.576 16.226 146.071 1.00 69.25 217 ALA A CA 1
ATOM 1598 C C . ALA A 1 217 ? 123.867 16.763 145.436 1.00 69.55 217 ALA A C 1
ATOM 1599 O O . ALA A 1 217 ? 124.520 17.613 146.042 1.00 69.43 217 ALA A O 1
ATOM 1601 N N . PHE A 1 218 ? 124.209 16.306 144.209 1.00 62.55 218 PHE A N 1
ATOM 1602 C CA . PHE A 1 218 ? 125.413 16.764 143.508 1.00 59.75 218 PHE A CA 1
ATOM 1603 C C . PHE A 1 218 ? 125.341 18.230 143.099 1.00 61.34 218 PHE A C 1
ATOM 1604 O O . PHE A 1 218 ? 126.322 18.959 143.264 1.00 59.43 218 PHE A O 1
ATOM 1612 N N . LEU A 1 219 ? 124.182 18.652 142.565 1.00 57.66 219 LEU A N 1
ATOM 1613 C CA . LEU A 1 219 ? 123.935 20.023 142.130 1.00 56.70 219 LEU A CA 1
ATOM 1614 C C . LEU A 1 219 ? 123.906 20.990 143.324 1.00 61.53 219 LEU A C 1
ATOM 1615 O O . LEU A 1 219 ? 124.278 22.157 143.159 1.00 60.23 219 LEU A O 1
ATOM 1620 N N . LYS A 1 220 ? 123.498 20.492 144.532 1.00 58.98 220 LYS A N 1
ATOM 1621 C CA . LYS A 1 220 ? 123.505 21.260 145.784 1.00 60.23 220 LYS A CA 1
ATOM 1622 C C . LYS A 1 220 ? 124.973 21.534 146.151 1.00 62.25 220 LYS A C 1
ATOM 1623 O O . LYS A 1 220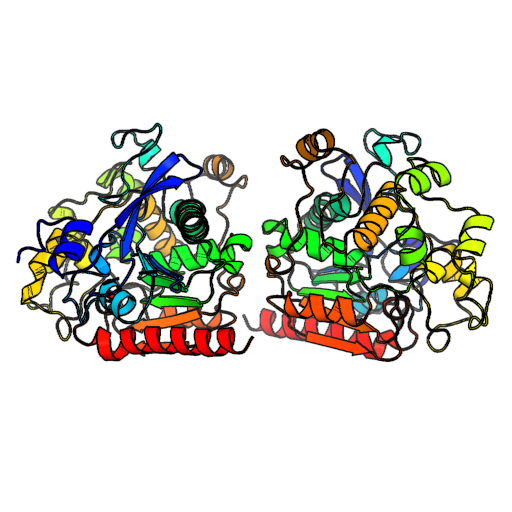 ? 125.319 22.662 146.483 1.00 61.80 220 LYS A O 1
ATOM 1629 N N . TRP A 1 221 ? 125.828 20.493 146.054 1.00 57.86 221 TRP A N 1
ATOM 1630 C CA . TRP A 1 221 ? 127.259 20.543 146.332 1.00 56.85 221 TRP A CA 1
ATOM 1631 C C . TRP A 1 221 ? 127.983 21.452 145.329 1.00 60.09 221 TRP A C 1
ATOM 1632 O O . TRP A 1 221 ? 128.884 22.199 145.709 1.00 59.87 221 TRP A O 1
ATOM 1643 N N . LEU A 1 222 ? 127.626 21.347 144.053 1.00 55.68 222 LEU A N 1
ATOM 1644 C CA . LEU A 1 222 ? 128.215 22.167 142.993 1.00 54.38 222 LEU A CA 1
ATOM 1645 C C . LEU A 1 222 ? 127.815 23.645 143.193 1.00 60.54 222 LEU A C 1
ATOM 1646 O O . LEU A 1 222 ? 128.594 24.547 142.875 1.00 58.24 222 LEU A O 1
ATOM 1651 N N . GLY A 1 223 ? 126.620 23.853 143.746 1.00 61.15 223 GLY A N 1
ATOM 1652 C CA . GLY A 1 223 ? 126.064 25.170 144.008 1.00 63.82 223 GLY A CA 1
ATOM 1653 C C . GLY A 1 223 ? 126.541 25.843 145.280 1.00 73.20 223 GLY A C 1
ATOM 1654 O O . GLY A 1 223 ? 126.391 27.063 145.401 1.00 73.23 223 GLY A O 1
ATOM 1655 N N . THR A 1 224 ? 127.136 25.064 146.227 1.00 73.80 224 THR A N 1
ATOM 1656 C CA . THR A 1 224 ? 127.602 25.554 147.538 1.00 76.94 224 THR A CA 1
ATOM 1657 C C . THR A 1 224 ? 128.334 26.892 147.452 1.00 84.34 224 THR A C 1
ATOM 1658 O O . THR A 1 224 ? 129.403 27.002 146.847 1.00 81.18 224 THR A O 1
ATOM 1662 N N . HIS A 1 225 ? 127.685 27.911 148.048 1.00 87.00 225 HIS A N 1
ATOM 1663 C CA . HIS A 1 225 ? 128.082 29.309 148.149 1.00 89.52 225 HIS A CA 1
ATOM 1664 C C . HIS A 1 225 ? 128.872 29.791 146.922 1.00 91.96 225 HIS A C 1
ATOM 1665 O O . HIS A 1 225 ? 130.094 29.979 146.968 1.00 90.45 225 HIS A O 1
ATOM 1672 N N . VAL A 1 226 ? 128.128 29.927 145.805 1.00 88.23 226 VAL A N 1
ATOM 1673 C CA . VAL A 1 226 ? 128.570 30.375 144.479 1.00 86.77 226 VAL A CA 1
ATOM 1674 C C . VAL A 1 226 ? 127.352 30.949 143.715 1.00 89.78 226 VAL A C 1
ATOM 1675 O O . VAL A 1 226 ? 127.507 31.714 142.755 1.00 89.26 226 VAL A O 1
ATOM 1679 N N . CYS A 1 227 ? 126.149 30.587 144.198 1.00 85.05 227 CYS A N 1
ATOM 1680 C CA . CYS A 1 227 ? 124.829 30.876 143.652 1.00 83.96 227 CYS A CA 1
ATOM 1681 C C . CYS A 1 227 ? 123.959 31.364 144.855 1.00 86.32 227 CYS A C 1
ATOM 1682 O O . CYS A 1 227 ? 122.865 30.834 145.084 1.00 87.00 227 CYS A O 1
ATOM 1685 N N . THR A 1 228 ? 124.465 32.382 145.623 1.00 81.10 228 THR A N 1
ATOM 1686 C CA . THR A 1 228 ? 123.894 32.892 146.898 1.00 81.17 228 THR A CA 1
ATOM 1687 C C . THR A 1 228 ? 123.453 34.421 146.917 1.00 82.00 228 THR A C 1
ATOM 1688 O O . THR A 1 228 ? 122.805 34.858 147.876 1.00 82.09 228 THR A O 1
ATOM 1692 N N . HIS A 1 229 ? 123.839 35.210 145.891 1.00 75.02 229 HIS A N 1
ATOM 1693 C CA . HIS A 1 229 ? 123.483 36.628 145.734 1.00 73.68 229 HIS A CA 1
ATOM 1694 C C . HIS A 1 229 ? 122.593 36.738 144.498 1.00 72.09 229 HIS A C 1
ATOM 1695 O O . HIS A 1 229 ? 122.804 37.564 143.599 1.00 69.20 229 HIS A O 1
ATOM 1702 N N . VAL A 1 230 ? 121.583 35.859 144.484 1.00 67.14 230 VAL A N 1
ATOM 1703 C CA . VAL A 1 230 ? 120.621 35.662 143.417 1.00 65.68 230 VAL A CA 1
ATOM 1704 C C . VAL A 1 230 ? 119.199 35.687 143.979 1.00 71.95 230 VAL A C 1
ATOM 1705 O O . VAL A 1 230 ? 118.947 35.133 145.051 1.00 72.12 230 VAL A O 1
ATOM 1709 N N . ILE A 1 231 ? 118.278 36.337 143.245 1.00 69.91 231 ILE A N 1
ATOM 1710 C CA . ILE A 1 231 ? 116.869 36.434 143.614 1.00 72.19 231 ILE A CA 1
ATOM 1711 C C . ILE A 1 231 ? 116.146 35.106 143.340 1.00 80.13 231 ILE A C 1
ATOM 1712 O O . ILE A 1 231 ? 115.536 34.552 144.257 1.00 81.25 231 ILE A O 1
ATOM 1717 N N . LEU A 1 232 ? 116.211 34.600 142.089 1.00 78.48 232 LEU A N 1
ATOM 1718 C CA . LEU A 1 232 ? 115.533 33.366 141.691 1.00 79.66 232 LEU A CA 1
ATOM 1719 C C . LEU A 1 232 ? 115.906 32.153 142.563 1.00 87.79 232 LEU A C 1
ATOM 1720 O O . LEU A 1 232 ? 115.022 31.649 143.267 1.00 90.61 232 LEU A O 1
ATOM 1725 N N . LYS A 1 233 ? 117.196 31.720 142.563 1.00 82.28 233 LYS A N 1
ATOM 1726 C CA . LYS A 1 233 ? 117.732 30.617 143.388 1.00 81.56 233 LYS A CA 1
ATOM 1727 C C . LYS A 1 233 ? 117.264 29.230 142.947 1.00 84.68 233 LYS A C 1
ATOM 1728 O O . LYS A 1 233 ? 117.992 28.264 143.158 1.00 82.50 233 LYS A O 1
ATOM 1734 N N . GLU A 1 234 ? 116.071 29.129 142.325 1.00 83.37 234 GLU A N 1
ATOM 1735 C CA . GLU A 1 234 ? 115.528 27.884 141.763 1.00 83.59 234 GLU A CA 1
ATOM 1736 C C . GLU A 1 234 ? 116.386 27.529 140.558 1.00 84.62 234 GLU A C 1
ATOM 1737 O O . GLU A 1 234 ? 116.520 26.359 140.200 1.00 84.18 234 GLU A O 1
ATOM 1743 N N . LEU A 1 235 ? 116.983 28.571 139.954 1.00 79.01 235 LEU A N 1
ATOM 1744 C CA . LEU A 1 235 ? 117.882 28.534 138.810 1.00 76.46 235 LEU A CA 1
ATOM 1745 C C . LEU A 1 235 ? 119.171 27.800 139.150 1.00 80.48 235 LEU A C 1
ATOM 1746 O O . LEU A 1 235 ? 119.807 27.228 138.263 1.00 78.87 235 LEU A O 1
ATOM 1751 N N . CYS A 1 236 ? 119.524 27.774 140.443 1.00 78.68 236 CYS A N 1
ATOM 1752 C CA . CYS A 1 236 ? 120.717 27.108 140.956 1.00 78.45 236 CYS A CA 1
ATOM 1753 C C . CYS A 1 236 ? 120.562 25.595 140.943 1.00 74.44 236 CYS A C 1
ATOM 1754 O O . CYS A 1 236 ? 121.556 24.883 141.027 1.00 71.71 236 CYS A O 1
ATOM 1757 N N . GLY A 1 237 ? 119.319 25.127 140.868 1.00 68.10 237 GLY A N 1
ATOM 1758 C CA . GLY A 1 237 ? 118.984 23.713 140.790 1.00 66.67 237 GLY A CA 1
ATOM 1759 C C . GLY A 1 237 ? 119.155 23.179 139.382 1.00 66.90 237 GLY A C 1
ATOM 1760 O O . GLY A 1 237 ? 119.344 21.972 139.196 1.00 67.14 237 GLY A O 1
ATOM 1761 N N . ASN A 1 238 ? 119.109 24.087 138.380 1.00 59.48 238 ASN A N 1
ATOM 1762 C CA . ASN A 1 238 ? 119.260 23.779 136.967 1.00 56.91 238 ASN A CA 1
ATOM 1763 C C . ASN A 1 238 ? 120.726 23.677 136.594 1.00 58.26 238 ASN A C 1
ATOM 1764 O O . ASN A 1 238 ? 121.472 24.636 136.826 1.00 57.00 238 ASN A O 1
ATOM 1769 N N . LEU A 1 239 ? 121.122 22.540 135.972 1.00 54.00 239 LEU A N 1
ATOM 1770 C CA . LEU A 1 239 ? 122.494 22.244 135.540 1.00 53.18 239 LEU A CA 1
ATOM 1771 C C . LEU A 1 239 ? 123.071 23.272 134.560 1.00 59.41 239 LEU A C 1
ATOM 1772 O O . LEU A 1 239 ? 124.220 23.679 134.723 1.00 58.57 239 LEU A O 1
ATOM 1777 N N . CYS A 1 240 ? 122.277 23.711 133.568 1.00 58.78 240 CYS A N 1
ATOM 1778 C CA . CYS A 1 240 ? 122.720 24.705 132.596 1.00 58.78 240 CYS A CA 1
ATOM 1779 C C . CYS A 1 240 ? 122.985 26.064 133.214 1.00 57.34 240 CYS A C 1
ATOM 1780 O O . CYS A 1 240 ? 124.072 26.600 133.035 1.00 56.05 240 CYS A O 1
ATOM 1783 N N . PHE A 1 241 ? 122.021 26.604 133.966 1.00 51.65 241 PHE A N 1
ATOM 1784 C CA . PHE A 1 241 ? 122.172 27.890 134.656 1.00 50.13 241 PHE A CA 1
ATOM 1785 C C . PHE A 1 241 ? 123.340 27.862 135.651 1.00 50.67 241 PHE A C 1
ATOM 1786 O O . PHE A 1 241 ? 124.105 28.812 135.706 1.00 47.41 241 PHE A O 1
ATOM 1794 N N . LEU A 1 242 ? 123.519 26.731 136.358 1.00 49.75 242 LEU A N 1
ATOM 1795 C CA . LEU A 1 242 ? 124.601 26.492 137.315 1.00 49.64 242 LEU A CA 1
ATOM 1796 C C . LEU A 1 242 ? 125.979 26.555 136.657 1.00 53.93 242 LEU A C 1
ATOM 1797 O O . LEU A 1 242 ? 126.806 27.334 137.110 1.00 53.92 242 LEU A O 1
ATOM 1802 N N . LEU A 1 243 ? 126.233 25.738 135.614 1.00 49.95 243 LEU A N 1
ATOM 1803 C CA . LEU A 1 243 ? 127.534 25.712 134.947 1.00 49.17 243 LEU A CA 1
ATOM 1804 C C . LEU A 1 243 ? 127.827 26.974 134.143 1.00 55.15 243 LEU A C 1
ATOM 1805 O O . LEU A 1 243 ? 128.968 27.404 134.101 1.00 55.46 243 LEU A O 1
ATOM 1810 N N . CYS A 1 244 ? 126.821 27.555 133.497 1.00 52.82 244 CYS A N 1
ATOM 1811 C CA . CYS A 1 244 ? 127.018 28.709 132.635 1.00 53.76 244 CYS A CA 1
ATOM 1812 C C . CYS A 1 244 ? 127.044 30.036 133.382 1.00 59.88 244 CYS A C 1
ATOM 1813 O O . CYS A 1 244 ? 127.986 30.816 133.211 1.00 60.31 244 CYS A O 1
ATOM 1816 N N . GLY A 1 245 ? 126.026 30.280 134.200 1.00 55.79 245 GLY A N 1
ATOM 1817 C CA . GLY A 1 245 ? 125.892 31.534 134.911 1.00 56.22 245 GLY A CA 1
ATOM 1818 C C . GLY A 1 245 ? 124.925 32.440 134.182 1.00 61.35 245 GLY A C 1
ATOM 1819 O O . GLY A 1 245 ? 124.933 32.532 132.945 1.00 59.95 245 GLY A O 1
ATOM 1820 N N . PHE A 1 246 ? 124.115 33.145 134.967 1.00 58.46 246 PHE A N 1
ATOM 1821 C CA . PHE A 1 246 ? 123.053 34.004 134.488 1.00 58.73 246 PHE A CA 1
ATOM 1822 C C . PHE A 1 246 ? 123.119 35.419 135.060 1.00 63.47 246 PHE A C 1
ATOM 1823 O O . PHE A 1 246 ? 123.413 35.605 136.236 1.00 64.48 246 PHE A O 1
ATOM 1831 N N . ASN A 1 247 ? 122.846 36.414 134.213 1.00 59.23 247 ASN A N 1
ATOM 1832 C CA . ASN A 1 247 ? 122.796 37.815 134.599 1.00 59.62 247 ASN A CA 1
ATOM 1833 C C . ASN A 1 247 ? 121.318 38.132 134.850 1.00 63.94 247 ASN A C 1
ATOM 1834 O O . ASN A 1 247 ? 120.515 38.104 133.919 1.00 63.83 247 ASN A O 1
ATOM 1839 N N . GLU A 1 248 ? 120.954 38.365 136.119 1.00 60.78 248 GLU A N 1
ATOM 1840 C CA . GLU A 1 248 ? 119.573 38.644 136.511 1.00 61.66 248 GLU A CA 1
ATOM 1841 C C . GLU A 1 248 ? 119.062 40.007 136.044 1.00 65.77 248 GLU A C 1
ATOM 1842 O O . GLU A 1 248 ? 117.855 40.150 135.868 1.00 67.20 248 GLU A O 1
ATOM 1848 N N . ARG A 1 249 ? 119.969 40.987 135.799 1.00 60.50 249 ARG A N 1
ATOM 1849 C CA . ARG A 1 249 ? 119.650 42.331 135.270 1.00 60.08 249 ARG A CA 1
ATOM 1850 C C . ARG A 1 249 ? 119.117 42.219 133.844 1.00 61.64 249 ARG A C 1
ATOM 1851 O O . ARG A 1 249 ? 118.492 43.159 133.356 1.00 63.08 249 ARG A O 1
ATOM 1859 N N . ASN A 1 250 ? 119.445 41.114 133.147 1.00 54.42 250 ASN A N 1
ATOM 1860 C CA . ASN A 1 250 ? 119.158 40.963 131.728 1.00 52.96 250 ASN A CA 1
ATOM 1861 C C . ASN A 1 250 ? 118.377 39.695 131.335 1.00 56.85 250 ASN A C 1
ATOM 1862 O O . ASN A 1 250 ? 118.354 39.332 130.163 1.00 55.67 250 ASN A O 1
ATOM 1867 N N . LEU A 1 251 ? 117.679 39.068 132.281 1.00 55.24 251 LEU A N 1
ATOM 1868 C CA . LEU A 1 251 ? 116.896 37.886 131.956 1.00 55.52 251 LEU A CA 1
ATOM 1869 C C . LEU A 1 251 ? 115.425 38.156 132.147 1.00 61.61 251 LEU A C 1
ATOM 1870 O O . LEU A 1 251 ? 115.061 38.964 132.995 1.00 63.14 251 LEU A O 1
ATOM 1875 N N . ASN A 1 252 ? 114.575 37.492 131.349 1.00 59.18 252 ASN A N 1
ATOM 1876 C CA . ASN A 1 252 ? 113.130 37.594 131.488 1.00 61.30 252 ASN A CA 1
ATOM 1877 C C . ASN A 1 252 ? 112.763 36.518 132.508 1.00 68.40 252 ASN A C 1
ATOM 1878 O O . ASN A 1 252 ? 112.624 35.343 132.168 1.00 67.17 252 ASN A O 1
ATOM 1883 N N . MET A 1 253 ? 112.649 36.934 133.774 1.00 68.91 253 MET A N 1
ATOM 1884 C CA . MET A 1 253 ? 112.374 36.062 134.915 1.00 70.58 253 MET A CA 1
ATOM 1885 C C . MET A 1 253 ? 110.979 35.391 134.834 1.00 74.47 253 MET A C 1
ATOM 1886 O O . MET A 1 253 ? 110.752 34.372 135.494 1.00 74.49 253 MET A O 1
ATOM 1891 N N . SER A 1 254 ? 110.089 35.914 133.962 1.00 69.94 254 SER A N 1
ATOM 1892 C CA . SER A 1 254 ? 108.778 35.337 133.675 1.00 70.82 254 SER A CA 1
ATOM 1893 C C . SER A 1 254 ? 108.902 34.116 132.715 1.00 73.03 254 SER A C 1
ATOM 1894 O O . SER A 1 254 ? 108.046 33.229 132.751 1.00 74.58 254 SER A O 1
ATOM 1897 N N . ARG A 1 255 ? 109.979 34.069 131.884 1.00 64.99 255 ARG A N 1
ATOM 1898 C CA . ARG A 1 255 ? 110.233 33.003 130.912 1.00 63.39 255 ARG A CA 1
ATOM 1899 C C . ARG A 1 255 ? 111.085 31.836 131.439 1.00 66.42 255 ARG A C 1
ATOM 1900 O O . ARG A 1 255 ? 111.373 30.903 130.685 1.00 65.81 255 ARG A O 1
ATOM 1908 N N . VAL A 1 256 ? 111.503 31.899 132.707 1.00 62.04 256 VAL A N 1
ATOM 1909 C CA . VAL A 1 256 ? 112.351 30.909 133.375 1.00 60.40 256 VAL A CA 1
ATOM 1910 C C . VAL A 1 256 ? 111.904 29.453 133.104 1.00 62.82 256 VAL A C 1
ATOM 1911 O O . VAL A 1 256 ? 112.751 28.637 132.750 1.00 60.52 256 VAL A O 1
ATOM 1915 N N . ASP A 1 257 ? 110.604 29.132 133.220 1.00 60.61 257 ASP A N 1
ATOM 1916 C CA . ASP A 1 257 ? 110.128 27.760 133.004 1.00 60.93 257 ASP A CA 1
ATOM 1917 C C . ASP A 1 257 ? 110.362 27.228 131.583 1.00 61.90 257 ASP A C 1
ATOM 1918 O O . ASP A 1 257 ? 110.505 26.021 131.420 1.00 60.50 257 ASP A O 1
ATOM 1923 N N . VAL A 1 258 ? 110.442 28.119 130.577 1.00 56.97 258 VAL A N 1
ATOM 1924 C CA . VAL A 1 258 ? 110.744 27.732 129.201 1.00 55.45 258 VAL A CA 1
ATOM 1925 C C . VAL A 1 258 ? 112.221 27.315 129.170 1.00 57.14 258 VAL A C 1
ATOM 1926 O O . VAL A 1 258 ? 112.547 26.253 128.645 1.00 56.30 258 VAL A O 1
ATOM 1930 N N . TYR A 1 259 ? 113.095 28.127 129.780 1.00 53.09 259 TYR A N 1
ATOM 1931 C CA . TYR A 1 259 ? 114.536 27.876 129.819 1.00 51.37 259 TYR A CA 1
ATOM 1932 C C . TYR A 1 259 ? 114.879 26.623 130.642 1.00 57.43 259 TYR A C 1
ATOM 1933 O O . TYR A 1 259 ? 115.692 25.808 130.216 1.00 55.82 259 TYR A O 1
ATOM 1942 N N . THR A 1 260 ? 114.202 26.461 131.791 1.00 56.87 260 THR A N 1
ATOM 1943 C CA . THR A 1 260 ? 114.330 25.357 132.749 1.00 56.73 260 THR A CA 1
ATOM 1944 C C . THR A 1 260 ? 113.918 24.019 132.149 1.00 61.48 260 THR A C 1
ATOM 1945 O O . THR A 1 260 ? 114.568 23.016 132.439 1.00 61.20 260 THR A O 1
ATOM 1949 N N . THR A 1 261 ? 112.831 23.985 131.349 1.00 59.48 261 THR A N 1
ATOM 1950 C CA . THR A 1 261 ? 112.336 22.735 130.769 1.00 60.43 261 THR A CA 1
ATOM 1951 C C . THR A 1 261 ? 113.234 22.241 129.632 1.00 63.84 261 THR A C 1
ATOM 1952 O O . THR A 1 261 ? 113.574 21.061 129.605 1.00 63.23 261 THR A O 1
ATOM 1956 N N . HIS A 1 262 ? 113.628 23.140 128.719 1.00 60.52 262 HIS A N 1
ATOM 1957 C CA . HIS A 1 262 ? 114.453 22.811 127.557 1.00 59.14 262 HIS A CA 1
ATOM 1958 C C . HIS A 1 262 ? 115.932 22.586 127.869 1.00 61.36 262 HIS A C 1
ATOM 1959 O O . HIS A 1 262 ? 116.593 21.848 127.130 1.00 59.80 262 HIS A O 1
ATOM 1966 N N . SER A 1 263 ? 116.447 23.192 128.951 1.00 58.31 263 SER A N 1
ATOM 1967 C CA . SER A 1 263 ? 117.845 23.033 129.362 1.00 56.45 263 SER A CA 1
ATOM 1968 C C . SER A 1 263 ? 117.952 22.492 130.788 1.00 60.87 263 SER A C 1
ATOM 1969 O O . SER A 1 263 ? 117.206 22.958 131.648 1.00 61.07 263 SER A O 1
ATOM 1972 N N . PRO A 1 264 ? 118.832 21.496 131.077 1.00 57.27 264 PRO A N 1
ATOM 197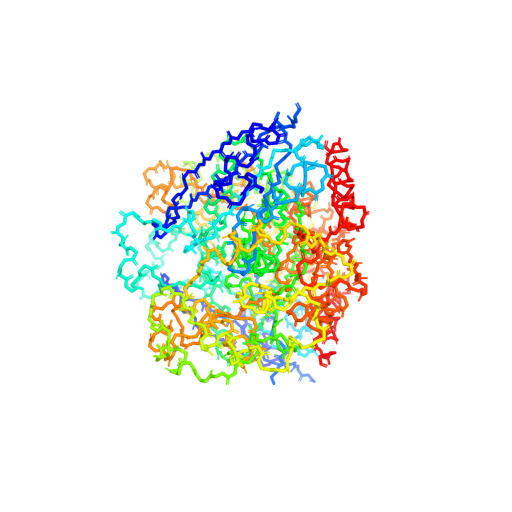3 C CA . PRO A 1 264 ? 119.779 20.824 130.167 1.00 55.78 264 PRO A CA 1
ATOM 1974 C C . PRO A 1 264 ? 119.107 19.917 129.131 1.00 58.02 264 PRO A C 1
ATOM 1975 O O . PRO A 1 264 ? 118.002 19.436 129.355 1.00 58.82 264 PRO A O 1
ATOM 1979 N N . ALA A 1 265 ? 119.767 19.727 127.978 1.00 53.10 265 ALA A N 1
ATOM 1980 C CA . ALA A 1 265 ? 119.265 18.925 126.865 1.00 52.77 265 ALA A CA 1
ATOM 1981 C C . ALA A 1 265 ? 120.020 17.617 126.647 1.00 55.90 265 ALA A C 1
ATOM 1982 O O . ALA A 1 265 ? 119.642 16.849 125.766 1.00 57.65 265 ALA A O 1
ATOM 1984 N N . GLY A 1 266 ? 121.045 17.355 127.464 1.00 50.41 266 GLY A N 1
ATOM 1985 C CA . GLY A 1 266 ? 121.784 16.097 127.449 1.00 49.16 266 GLY A CA 1
ATOM 1986 C C . GLY A 1 266 ? 123.153 16.068 126.812 1.00 51.34 266 GLY A C 1
ATOM 1987 O O . GLY A 1 266 ? 123.368 16.653 125.752 1.00 51.34 266 GLY A O 1
ATOM 1988 N N . THR A 1 267 ? 124.077 15.325 127.452 1.00 47.26 267 THR A N 1
ATOM 1989 C CA . THR A 1 267 ? 125.463 15.059 127.025 1.00 45.31 267 THR A CA 1
ATOM 1990 C C . THR A 1 267 ? 125.980 13.766 127.684 1.00 46.88 267 THR A C 1
ATOM 1991 O O . THR A 1 267 ? 125.313 13.219 128.568 1.00 49.14 267 THR A O 1
ATOM 1995 N N . SER A 1 268 ? 127.167 13.299 127.272 1.00 38.94 268 SER A N 1
ATOM 1996 C CA . SER A 1 268 ? 127.798 12.098 127.808 1.00 38.20 268 SER A CA 1
ATOM 1997 C C . SER A 1 268 ? 128.678 12.407 129.018 1.00 39.78 268 SER A C 1
ATOM 1998 O O . SER A 1 268 ? 129.148 13.541 129.158 1.00 39.00 268 SER A O 1
ATOM 2001 N N . VAL A 1 269 ? 128.986 11.373 129.838 1.00 34.26 269 VAL A N 1
ATOM 2002 C CA . VAL A 1 269 ? 129.916 11.511 130.959 1.00 32.76 269 VAL A CA 1
ATOM 2003 C C . VAL A 1 269 ? 131.320 11.822 130.375 1.00 37.20 269 VAL A C 1
ATOM 2004 O O . VAL A 1 269 ? 132.042 12.654 130.915 1.00 36.21 269 VAL A O 1
ATOM 2008 N N . GLN A 1 270 ? 131.664 11.202 129.235 1.00 35.35 270 GLN A N 1
ATOM 2009 C CA . GLN A 1 270 ? 132.939 11.401 128.536 1.00 34.35 270 GLN A CA 1
ATOM 2010 C C . GLN A 1 270 ? 133.129 12.848 128.116 1.00 38.59 270 GLN A C 1
ATOM 2011 O O . GLN A 1 270 ? 134.236 13.361 128.261 1.00 38.52 270 GLN A O 1
ATOM 2017 N N . ASN A 1 271 ? 132.055 13.523 127.642 1.00 34.73 271 ASN A N 1
ATOM 2018 C CA . ASN A 1 271 ? 132.132 14.942 127.290 1.00 32.43 271 ASN A CA 1
ATOM 2019 C C . ASN A 1 271 ? 132.476 15.805 128.518 1.00 37.88 271 ASN A C 1
ATOM 2020 O O . ASN A 1 271 ? 133.266 16.747 128.408 1.00 37.96 271 ASN A O 1
ATOM 2025 N N . MET A 1 272 ? 131.927 15.444 129.698 1.00 35.20 272 MET A N 1
ATOM 2026 C CA . MET A 1 272 ? 132.213 16.116 130.959 1.00 34.98 272 MET A CA 1
ATOM 2027 C C . MET A 1 272 ? 133.636 15.810 131.411 1.00 39.30 272 MET A C 1
ATOM 2028 O O . MET A 1 272 ? 134.325 16.715 131.897 1.00 38.22 272 MET A O 1
ATOM 2033 N N . LEU A 1 273 ? 134.104 14.558 131.174 1.00 37.03 273 LEU A N 1
ATOM 2034 C CA . LEU A 1 273 ? 135.483 14.118 131.443 1.00 37.64 273 LEU A CA 1
ATOM 2035 C C . LEU A 1 273 ? 136.484 14.945 130.597 1.00 40.29 273 LEU A C 1
ATOM 2036 O O . LEU A 1 273 ? 137.530 15.365 131.108 1.00 40.27 273 LEU A O 1
ATOM 2041 N N . HIS A 1 274 ? 136.131 15.217 129.323 1.00 34.87 274 HIS A N 1
ATOM 2042 C CA . HIS A 1 274 ? 136.956 16.033 128.429 1.00 33.56 274 HIS A CA 1
ATOM 2043 C C . HIS A 1 274 ? 137.048 17.476 128.949 1.00 38.81 274 HIS A C 1
ATOM 2044 O O . HIS A 1 274 ? 138.147 18.042 128.993 1.00 37.49 274 HIS A O 1
ATOM 2051 N N . TRP A 1 275 ? 135.908 18.055 129.399 1.00 37.96 275 TRP A N 1
ATOM 2052 C CA . TRP A 1 275 ? 135.896 19.395 129.978 1.00 37.60 275 TRP A CA 1
ATOM 2053 C C . TRP A 1 275 ? 136.699 19.466 131.282 1.00 41.64 275 TRP A C 1
ATOM 2054 O O . TRP A 1 275 ? 137.340 20.478 131.529 1.00 41.89 275 TRP A O 1
ATOM 2065 N N . SER A 1 276 ? 136.734 18.371 132.073 1.00 38.53 276 SER A N 1
ATOM 2066 C CA . SER A 1 276 ? 137.529 18.279 133.307 1.00 38.69 276 SER A CA 1
ATOM 2067 C C . SER A 1 276 ? 139.007 18.284 132.958 1.00 41.06 276 SER A C 1
ATOM 2068 O O . SER A 1 276 ? 139.777 19.016 133.586 1.00 40.78 276 SER A O 1
ATOM 2071 N N . GLN A 1 277 ? 139.395 17.502 131.916 1.00 34.78 277 GLN A N 1
ATOM 2072 C CA . GLN A 1 277 ? 140.760 17.451 131.405 1.00 33.77 277 GLN A CA 1
ATOM 2073 C C . GLN A 1 277 ? 141.202 18.825 130.871 1.00 39.19 277 GLN A C 1
ATOM 2074 O O . GLN A 1 277 ? 142.364 19.213 131.039 1.00 40.47 277 GLN A O 1
ATOM 2080 N N . ALA A 1 278 ? 140.268 19.573 130.266 1.00 34.49 278 ALA A N 1
ATOM 2081 C CA . ALA A 1 278 ? 140.538 20.919 129.759 1.00 34.48 278 ALA A CA 1
ATOM 2082 C C . ALA A 1 278 ? 140.894 2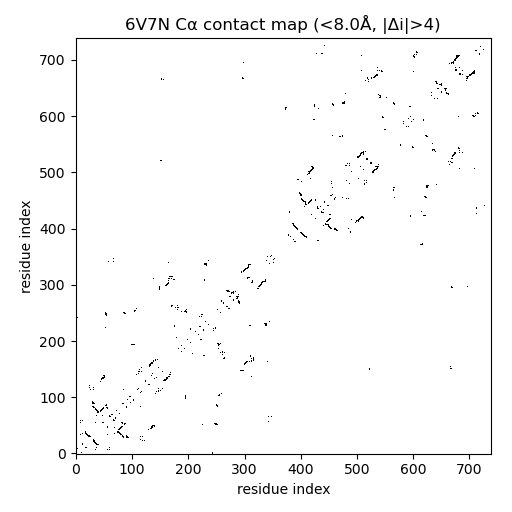1.917 130.912 1.00 39.14 278 ALA A C 1
ATOM 2083 O O . ALA A 1 278 ? 141.818 22.723 130.767 1.00 37.98 278 ALA A O 1
ATOM 2085 N N . VAL A 1 279 ? 140.198 21.801 132.060 1.00 35.94 279 VAL A N 1
ATOM 2086 C CA . VAL A 1 279 ? 140.428 22.606 133.272 1.00 36.26 279 VAL A CA 1
ATOM 2087 C C . VAL A 1 279 ? 141.767 22.160 133.903 1.00 42.70 279 VAL A C 1
ATOM 2088 O O . VAL A 1 279 ? 142.646 22.999 134.099 1.00 45.11 279 VAL A O 1
ATOM 2092 N N . LYS A 1 280 ? 141.905 20.841 134.215 1.00 36.98 280 LYS A N 1
ATOM 2093 C CA . LYS A 1 280 ? 143.074 20.241 134.853 1.00 36.71 280 LYS A CA 1
ATOM 2094 C C . LYS A 1 280 ? 144.380 20.425 134.094 1.00 41.68 280 LYS A C 1
ATOM 2095 O O . LYS A 1 280 ? 145.359 20.860 134.695 1.00 41.90 280 LYS A O 1
ATOM 2101 N N . PHE A 1 281 ? 144.408 20.093 132.792 1.00 38.02 281 PHE A N 1
ATOM 2102 C CA . PHE A 1 281 ? 145.635 20.177 131.994 1.00 37.57 281 PHE A CA 1
ATOM 2103 C C . PHE A 1 281 ? 145.917 21.548 131.431 1.00 42.73 281 PHE A C 1
ATOM 2104 O O . PHE A 1 281 ? 147.063 21.806 131.041 1.00 43.40 281 PHE A O 1
ATOM 2112 N N . GLN A 1 282 ? 144.870 22.417 131.343 1.00 38.51 282 GLN A N 1
ATOM 2113 C CA . GLN A 1 282 ? 144.939 23.764 130.769 1.00 37.04 282 GLN A CA 1
ATOM 2114 C C . GLN A 1 282 ? 145.472 23.709 129.317 1.00 42.30 282 GLN A C 1
ATOM 2115 O O . GLN A 1 282 ? 146.295 24.528 128.929 1.00 44.42 282 GLN A O 1
ATOM 2121 N N . LYS A 1 283 ? 145.017 22.722 128.529 1.00 36.19 283 LYS A N 1
ATOM 2122 C CA . LYS A 1 283 ? 145.413 22.564 127.132 1.00 36.15 283 LYS A CA 1
ATOM 2123 C C . LYS A 1 283 ? 144.210 22.369 126.226 1.00 40.49 283 LYS A C 1
ATOM 2124 O O . LYS A 1 283 ? 143.290 21.650 126.593 1.00 40.99 283 LYS A O 1
ATOM 2130 N N . PHE A 1 284 ? 144.230 22.969 125.039 1.00 36.14 284 PHE A N 1
ATOM 2131 C CA . PHE A 1 284 ? 143.176 22.762 124.063 1.00 35.81 284 PHE A CA 1
ATOM 2132 C C . PHE A 1 284 ? 143.625 21.522 123.220 1.00 38.12 284 PHE A C 1
ATOM 2133 O O . PHE A 1 284 ? 144.463 21.603 122.302 1.00 37.62 284 PHE A O 1
ATOM 2141 N N . GLN A 1 285 ? 143.135 20.357 123.612 1.00 33.13 285 GLN A N 1
ATOM 2142 C CA . GLN A 1 285 ? 143.533 19.128 122.933 1.00 33.56 285 GLN A CA 1
ATOM 2143 C C . GLN A 1 285 ? 142.426 18.116 122.825 1.00 38.02 285 GLN A C 1
ATOM 2144 O O . GLN A 1 285 ? 141.336 18.316 123.373 1.00 38.28 285 GLN A O 1
ATOM 2150 N N . ALA A 1 286 ? 142.712 16.998 122.135 1.00 33.44 286 ALA A N 1
ATOM 2151 C CA . ALA A 1 286 ? 141.763 15.884 122.049 1.00 32.57 286 ALA A CA 1
ATOM 2152 C C . ALA A 1 286 ? 141.681 15.184 123.435 1.00 36.67 286 ALA A C 1
ATOM 2153 O O . ALA A 1 286 ? 142.501 15.431 124.328 1.00 34.84 286 ALA A O 1
ATOM 2155 N N . PHE A 1 287 ? 140.683 14.310 123.597 1.00 35.14 287 PHE A N 1
ATOM 2156 C CA . PHE A 1 287 ? 140.407 13.564 124.832 1.00 33.76 287 PHE A CA 1
ATOM 2157 C C . PHE A 1 287 ? 141.539 12.594 125.216 1.00 38.79 287 PHE A C 1
ATOM 2158 O O . PHE A 1 287 ? 141.952 11.811 124.385 1.00 38.24 287 PHE A O 1
ATOM 2166 N N . ASP A 1 288 ? 142.016 12.628 126.477 1.00 37.21 288 ASP A N 1
ATOM 2167 C CA . ASP A 1 288 ? 143.035 11.698 126.950 1.00 38.13 288 ASP A CA 1
ATOM 2168 C C . ASP A 1 288 ? 142.299 10.449 127.467 1.00 42.72 288 ASP A C 1
ATOM 2169 O O . ASP A 1 288 ? 141.597 10.511 128.485 1.00 41.43 288 ASP A O 1
ATOM 2174 N N . TRP A 1 289 ? 142.444 9.323 126.743 1.00 40.24 289 TRP A N 1
ATOM 2175 C CA . TRP A 1 289 ? 141.733 8.090 127.052 1.00 41.21 289 TRP A CA 1
ATOM 2176 C C . TRP A 1 289 ? 142.267 7.346 128.275 1.00 46.00 289 TRP A C 1
ATOM 2177 O O . TRP A 1 289 ? 141.637 6.373 128.695 1.00 47.93 289 TRP A O 1
ATOM 2188 N N . GLY A 1 290 ? 143.344 7.836 128.886 1.00 40.88 290 GLY A N 1
ATOM 2189 C CA . GLY A 1 290 ? 143.850 7.285 130.142 1.00 40.35 290 GLY A CA 1
ATOM 2190 C C . GLY A 1 290 ? 145.117 6.467 130.105 1.00 45.29 290 GLY A C 1
ATOM 2191 O O . GLY A 1 290 ? 145.686 6.176 131.166 1.00 45.47 290 GLY A O 1
ATOM 2192 N N . SER A 1 291 ? 145.538 6.034 128.900 1.00 42.06 291 SER A N 1
ATOM 2193 C CA . SER A 1 291 ? 146.772 5.273 128.720 1.00 42.21 291 SER A CA 1
ATOM 2194 C C . SER A 1 291 ? 147.324 5.491 127.340 1.00 46.49 291 SER A C 1
ATOM 2195 O O . SER A 1 291 ? 146.597 5.973 126.466 1.00 46.15 291 SER A O 1
ATOM 2198 N N . SER A 1 292 ? 148.618 5.139 127.138 1.00 44.11 292 SER A N 1
ATOM 2199 C CA . SER A 1 292 ? 149.304 5.209 125.847 1.00 44.65 292 SER A CA 1
ATOM 2200 C C . SER A 1 292 ? 148.605 4.290 124.832 1.00 48.30 292 SER A C 1
ATOM 2201 O O . SER A 1 292 ? 148.392 4.690 123.691 1.00 47.28 292 SER A O 1
ATOM 2204 N N . ALA A 1 293 ? 148.238 3.071 125.273 1.00 46.29 293 ALA A N 1
ATOM 2205 C CA . ALA A 1 293 ? 147.575 2.037 124.470 1.00 47.25 293 ALA A CA 1
ATOM 2206 C C . ALA A 1 293 ? 146.201 2.492 124.034 1.00 51.87 293 ALA A C 1
ATOM 2207 O O . ALA A 1 293 ? 145.933 2.481 122.835 1.00 52.37 293 ALA A O 1
ATOM 2209 N N . LYS A 1 294 ? 145.362 2.974 124.980 1.00 48.34 294 LYS A N 1
ATOM 2210 C CA . LYS A 1 294 ? 144.027 3.517 124.684 1.00 47.37 294 LYS A CA 1
ATOM 2211 C C . LYS A 1 294 ? 144.117 4.692 123.713 1.00 51.05 294 LYS A C 1
ATOM 2212 O O . LYS A 1 294 ? 143.410 4.705 122.707 1.00 52.07 294 LYS A O 1
ATOM 2218 N N . ASN A 1 295 ? 145.011 5.650 123.976 1.00 45.50 295 ASN A N 1
ATOM 2219 C CA . ASN A 1 295 ? 145.223 6.759 123.048 1.00 43.53 295 ASN A CA 1
ATOM 2220 C C . ASN A 1 295 ? 145.648 6.242 121.665 1.00 46.12 295 ASN A C 1
ATOM 2221 O O . ASN A 1 295 ? 145.057 6.653 120.687 1.00 46.48 295 ASN A O 1
ATOM 2226 N N . TYR A 1 296 ? 146.612 5.320 121.585 1.00 42.99 296 TYR A N 1
ATOM 2227 C CA . TYR A 1 296 ? 147.064 4.757 120.312 1.00 45.00 296 TYR A CA 1
ATOM 2228 C C . TYR A 1 296 ? 145.907 4.105 119.496 1.00 52.75 296 TYR A C 1
ATOM 2229 O O . TYR A 1 296 ? 145.827 4.295 118.276 1.00 52.95 296 TYR A O 1
ATOM 2238 N N . PHE A 1 297 ? 144.982 3.422 120.187 1.00 50.75 297 PHE A N 1
ATOM 2239 C CA . PHE A 1 297 ? 143.768 2.828 119.637 1.00 52.60 297 PHE A CA 1
ATOM 2240 C C . PHE A 1 297 ? 142.866 3.896 118.994 1.00 57.54 297 PHE A C 1
ATOM 2241 O O . PHE A 1 297 ? 142.040 3.555 118.151 1.00 60.11 297 PHE A O 1
ATOM 2249 N N . HIS A 1 298 ? 143.027 5.182 119.374 1.00 51.18 298 HIS A N 1
ATOM 2250 C CA . HIS A 1 298 ? 142.164 6.250 118.886 1.00 48.93 298 HIS A CA 1
ATOM 2251 C C . HIS A 1 298 ? 142.806 7.237 117.960 1.00 51.04 298 HIS A C 1
ATOM 2252 O O . HIS A 1 298 ? 142.147 7.693 117.030 1.00 50.77 298 HIS A O 1
ATOM 2259 N N . TYR A 1 299 ? 144.071 7.593 118.222 1.00 47.03 299 TYR A N 1
ATOM 2260 C CA . TYR A 1 299 ? 144.811 8.644 117.517 1.00 45.88 299 TYR A CA 1
ATOM 2261 C C . TYR A 1 299 ? 146.037 8.201 116.730 1.00 52.61 299 TYR A C 1
ATOM 2262 O O . TYR A 1 299 ? 146.623 9.030 116.031 1.00 53.65 299 TYR A O 1
ATOM 2271 N N . GLN A 1 300 ? 146.454 6.928 116.887 1.00 50.63 300 GLN A N 1
ATOM 2272 C CA . GLN A 1 300 ? 147.639 6.327 116.274 1.00 51.68 300 GLN A CA 1
ATOM 2273 C C . GLN A 1 300 ? 148.908 6.967 116.831 1.00 55.66 300 GLN A C 1
ATOM 2274 O O . GLN A 1 300 ? 149.930 7.040 116.147 1.00 58.45 300 GLN A O 1
ATOM 2280 N N . GLN A 1 301 ? 148.816 7.416 118.098 1.00 48.26 301 GLN A N 1
ATOM 2281 C CA . GLN A 1 301 ? 149.863 8.030 118.921 1.00 46.89 301 GLN A CA 1
ATOM 2282 C C . GLN A 1 301 ? 149.479 7.907 120.398 1.00 47.75 301 GLN A C 1
ATOM 2283 O O . GLN A 1 301 ? 148.301 7.783 120.715 1.00 45.18 301 GLN A O 1
ATOM 2289 N N . SER A 1 302 ? 150.471 7.911 121.284 1.00 46.47 302 SER A N 1
ATOM 2290 C CA . SER A 1 302 ? 150.305 7.695 122.720 1.00 47.18 302 SER A CA 1
ATOM 2291 C C . SER A 1 302 ? 149.761 8.896 123.537 1.00 49.13 302 SER A C 1
ATOM 2292 O O . SER A 1 302 ? 149.311 8.679 124.660 1.00 48.80 302 SER A O 1
ATOM 2295 N N . TYR A 1 303 ? 149.816 10.125 123.004 1.00 44.93 303 TYR A N 1
ATOM 2296 C CA . TYR A 1 303 ? 149.329 11.362 123.654 1.00 43.70 303 TYR A CA 1
ATOM 2297 C C . TYR A 1 303 ? 148.259 11.993 122.753 1.00 47.39 303 TYR A C 1
ATOM 2298 O O . TYR A 1 303 ? 148.384 11.865 121.534 1.00 47.22 303 TYR A O 1
ATOM 2307 N N . PRO A 1 304 ? 147.195 12.648 123.282 1.00 43.87 304 PRO A N 1
ATOM 2308 C CA . PRO A 1 304 ? 146.166 13.208 122.370 1.00 42.82 304 PRO A CA 1
ATOM 2309 C C . PRO A 1 304 ? 146.633 14.372 121.508 1.00 46.83 304 PRO A C 1
ATOM 2310 O O . PRO A 1 304 ? 147.433 15.195 121.969 1.00 46.98 304 PRO A O 1
ATOM 2314 N N . PRO A 1 305 ? 146.161 14.456 120.241 1.00 44.71 305 PRO A N 1
ATOM 2315 C CA . PRO A 1 305 ? 146.550 15.611 119.392 1.00 43.63 305 PRO A CA 1
ATOM 2316 C C . PRO A 1 305 ? 146.101 16.944 119.978 1.00 45.61 305 PRO A C 1
ATOM 2317 O O . PRO A 1 305 ? 145.022 17.040 120.577 1.00 44.69 305 PRO A O 1
ATOM 2321 N N . THR A 1 306 ? 146.944 17.964 119.841 1.00 42.06 306 THR A N 1
ATOM 2322 C CA . THR A 1 306 ? 146.604 19.286 120.362 1.00 40.59 306 THR A CA 1
ATOM 2323 C C . THR A 1 306 ? 145.952 20.071 119.258 1.00 45.82 306 THR A C 1
ATOM 2324 O O . THR A 1 306 ? 146.250 19.833 118.083 1.00 45.92 306 THR A O 1
ATOM 2328 N N . TYR A 1 307 ? 145.013 20.964 119.627 1.00 42.48 307 TYR A N 1
ATOM 2329 C CA . TYR A 1 307 ? 144.295 21.803 118.676 1.00 42.43 307 TYR A CA 1
ATOM 2330 C C . TYR A 1 307 ? 144.865 23.224 118.703 1.00 47.79 307 TYR A C 1
ATOM 2331 O O . TYR A 1 307 ? 144.908 23.837 119.758 1.00 46.68 307 TYR A O 1
ATOM 2340 N N . ASN A 1 308 ? 145.295 23.744 117.550 1.00 47.13 308 ASN A N 1
ATOM 2341 C CA . ASN A 1 308 ? 145.857 25.089 117.457 1.00 47.60 308 ASN A CA 1
ATOM 2342 C C . ASN A 1 308 ? 144.930 26.029 116.702 1.00 49.18 308 ASN A C 1
ATOM 2343 O O . ASN A 1 308 ? 144.698 25.844 115.507 1.00 50.35 308 ASN A O 1
ATOM 2348 N N . VAL A 1 309 ? 144.402 27.034 117.425 1.00 43.95 309 VAL A N 1
ATOM 2349 C CA . VAL A 1 309 ? 143.493 28.083 116.950 1.00 43.72 309 VAL A CA 1
ATOM 2350 C C . VAL A 1 309 ? 144.158 28.913 115.836 1.00 47.32 309 VAL A C 1
ATOM 2351 O O . VAL A 1 309 ? 143.464 29.400 114.942 1.00 47.20 309 VAL A O 1
ATOM 2355 N N . LYS A 1 310 ? 145.502 29.002 115.848 1.00 42.74 310 LYS A N 1
ATOM 2356 C CA . LYS A 1 310 ? 146.265 29.686 114.826 1.00 43.39 310 LYS A CA 1
ATOM 2357 C C . LYS A 1 310 ? 146.069 29.089 113.441 1.00 49.97 310 LYS A C 1
ATOM 2358 O O . LYS A 1 310 ? 146.164 29.825 112.470 1.00 53.23 310 LYS A O 1
ATOM 2364 N N . ASP A 1 311 ? 145.723 27.798 113.345 1.00 45.72 311 ASP A N 1
ATOM 2365 C CA . ASP A 1 311 ? 145.453 27.110 112.076 1.00 46.50 311 ASP A CA 1
ATOM 2366 C C . ASP A 1 311 ? 144.065 27.456 111.495 1.00 49.68 311 ASP A C 1
ATOM 2367 O O . ASP A 1 311 ? 143.776 27.057 110.383 1.00 49.51 311 ASP A O 1
ATOM 2372 N N . MET A 1 312 ? 143.199 28.150 112.263 1.00 45.26 312 MET A N 1
ATOM 2373 C CA . MET A 1 312 ? 141.816 28.545 111.929 1.00 44.49 312 MET A CA 1
ATOM 2374 C C . MET A 1 312 ? 141.860 29.885 111.119 1.00 48.38 312 MET A C 1
ATOM 2375 O O . MET A 1 312 ? 142.113 30.929 111.732 1.00 49.70 312 MET A O 1
ATOM 2380 N N . LEU A 1 313 ? 141.736 29.855 109.742 1.00 42.23 313 LEU A N 1
ATOM 2381 C CA . LEU A 1 313 ? 141.873 31.065 108.904 1.00 41.68 313 LEU A CA 1
ATOM 2382 C C . LEU A 1 313 ? 140.540 31.679 108.451 1.00 45.29 313 LEU A C 1
ATOM 2383 O O . LEU A 1 313 ? 140.517 32.634 107.655 1.00 47.56 313 LEU A O 1
ATOM 2388 N N . VAL A 1 314 ? 139.439 31.142 108.969 1.00 38.88 314 VAL A N 1
ATOM 2389 C CA . VAL A 1 314 ? 138.077 31.600 108.707 1.00 37.87 314 VAL A CA 1
ATOM 2390 C C . VAL A 1 314 ? 137.883 33.038 109.282 1.00 42.08 314 VAL A C 1
ATOM 2391 O O . VAL A 1 314 ? 138.203 33.251 110.443 1.00 41.19 314 VAL A O 1
ATOM 2395 N N . PRO A 1 315 ? 137.321 34.013 108.535 1.00 38.60 315 PRO A N 1
ATOM 2396 C CA . PRO A 1 315 ? 137.052 35.354 109.132 1.00 38.48 315 PRO A CA 1
ATOM 2397 C C . PRO A 1 315 ? 136.118 35.228 110.340 1.00 42.16 315 PRO A C 1
ATOM 2398 O O . PRO A 1 315 ? 135.031 34.662 110.223 1.00 41.75 315 PRO A O 1
ATOM 2402 N N . THR A 1 316 ? 136.579 35.674 111.522 1.00 38.90 316 THR A N 1
ATOM 2403 C CA . THR A 1 316 ? 135.855 35.482 112.782 1.00 37.21 316 THR A CA 1
ATOM 2404 C C . THR A 1 316 ? 135.455 36.797 113.456 1.00 39.73 316 THR A C 1
ATOM 2405 O O . THR A 1 316 ? 136.236 37.744 113.472 1.00 41.02 316 THR A O 1
ATOM 2409 N N . ALA A 1 317 ? 134.228 36.839 114.005 1.00 33.72 317 ALA A N 1
ATOM 2410 C CA . ALA A 1 317 ? 133.665 37.956 114.776 1.00 33.54 317 ALA A CA 1
ATOM 2411 C C . ALA A 1 317 ? 133.345 37.402 116.164 1.00 37.45 317 ALA A C 1
ATOM 2412 O O . ALA A 1 317 ? 132.643 36.381 116.276 1.00 36.56 317 ALA A O 1
ATOM 2414 N N . VAL A 1 318 ? 133.948 37.992 117.217 1.00 35.57 318 VAL A N 1
ATOM 2415 C CA . VAL A 1 318 ? 133.843 37.463 118.586 1.00 35.83 318 VAL A CA 1
ATOM 2416 C C . VAL A 1 318 ? 133.138 38.398 119.564 1.00 43.79 318 VAL A C 1
ATOM 2417 O O . VAL A 1 318 ? 133.459 39.577 119.623 1.00 46.01 318 VAL A O 1
ATOM 2421 N N . TRP A 1 319 ? 132.190 37.857 120.347 1.00 41.90 319 TRP A N 1
ATOM 2422 C CA . TRP A 1 319 ? 131.486 38.571 121.419 1.00 42.78 319 TRP A CA 1
ATOM 2423 C C . TRP A 1 319 ? 131.728 37.831 122.714 1.00 44.88 319 TRP A C 1
ATOM 2424 O O . TRP A 1 319 ? 131.520 36.618 122.791 1.00 42.97 319 TRP A O 1
ATOM 2435 N N . SER A 1 320 ? 132.191 38.552 123.724 1.00 42.53 320 SER A N 1
ATOM 2436 C CA . SER A 1 320 ? 132.430 37.985 125.036 1.00 42.60 320 SER A CA 1
ATOM 2437 C C . SER A 1 320 ? 131.738 38.834 126.107 1.00 48.80 320 SER A C 1
ATOM 2438 O O . SER A 1 320 ? 131.335 39.962 125.827 1.00 48.37 320 SER A O 1
ATOM 2441 N N . GLY A 1 321 ? 131.557 38.265 127.301 1.00 46.13 321 GLY A N 1
ATOM 2442 C CA . GLY A 1 321 ? 130.952 38.964 128.431 1.00 46.18 321 GLY A CA 1
ATOM 2443 C C . GLY A 1 321 ? 131.956 39.158 1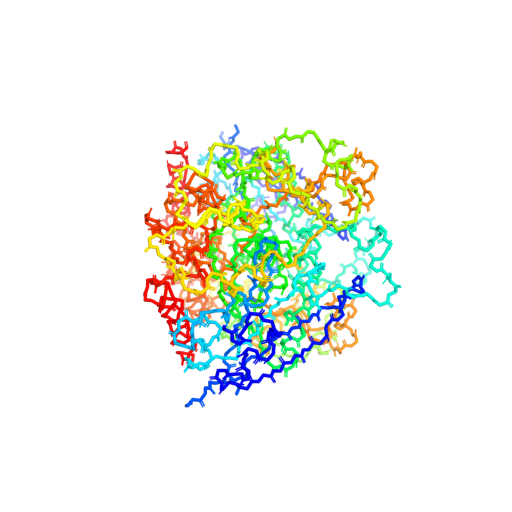29.548 1.00 50.48 321 GLY A C 1
ATOM 2444 O O . GLY A 1 321 ? 132.700 38.231 129.883 1.00 50.55 321 GLY A O 1
ATOM 2445 N N . GLY A 1 322 ? 131.993 40.356 130.116 1.00 46.76 322 GLY A N 1
ATOM 2446 C CA . GLY A 1 322 ? 132.895 40.690 131.214 1.00 46.71 322 GLY A CA 1
ATOM 2447 C C . GLY A 1 322 ? 132.610 39.901 132.481 1.00 51.22 322 GLY A C 1
ATOM 2448 O O . GLY A 1 322 ? 133.516 39.675 133.293 1.00 49.95 322 GLY A O 1
ATOM 2449 N N . HIS A 1 323 ? 131.340 39.466 132.661 1.00 47.85 323 HIS A N 1
ATOM 2450 C CA . HIS A 1 323 ? 130.934 38.673 133.819 1.00 47.36 323 HIS A CA 1
ATOM 2451 C C . HIS A 1 323 ? 130.704 37.196 133.468 1.00 49.40 323 HIS A C 1
ATOM 2452 O O . HIS A 1 323 ? 130.025 36.489 134.209 1.00 48.06 323 HIS A O 1
ATOM 2459 N N . ASP A 1 324 ? 131.296 36.730 132.349 1.00 46.17 324 ASP A N 1
ATOM 2460 C CA . ASP A 1 324 ? 131.182 35.355 131.887 1.00 44.64 324 ASP A CA 1
ATOM 2461 C C . ASP A 1 324 ? 132.159 34.478 132.649 1.00 52.71 324 ASP A C 1
ATOM 2462 O O . ASP A 1 324 ? 133.369 34.674 132.548 1.00 52.98 324 ASP A O 1
ATOM 2467 N N . TRP A 1 325 ? 131.605 33.527 133.423 1.00 51.56 325 TRP A N 1
ATOM 2468 C CA . TRP A 1 325 ? 132.239 32.504 134.264 1.00 52.94 325 TRP A CA 1
ATOM 2469 C C . TRP A 1 325 ? 133.044 31.480 133.439 1.00 52.74 325 TRP A C 1
ATOM 2470 O O . TRP A 1 325 ? 134.123 31.093 133.856 1.00 52.63 325 TRP A O 1
ATOM 2481 N N . LEU A 1 326 ? 132.441 30.965 132.340 1.00 45.49 326 LEU A N 1
ATOM 2482 C CA . LEU A 1 326 ? 132.955 29.943 131.437 1.00 43.93 326 LEU A CA 1
ATOM 2483 C C . LEU A 1 326 ? 133.931 30.494 130.392 1.00 47.87 326 LEU A C 1
ATOM 2484 O O . LEU A 1 326 ? 135.090 30.055 130.350 1.00 46.50 326 LEU A O 1
ATOM 2489 N N . ALA A 1 327 ? 133.452 31.430 129.524 1.00 44.09 327 ALA A N 1
ATOM 2490 C CA . ALA A 1 327 ? 134.275 32.092 128.510 1.00 42.42 327 ALA A CA 1
ATOM 2491 C C . ALA A 1 327 ? 134.722 33.397 129.162 1.00 46.00 327 ALA A C 1
ATOM 2492 O O . ALA A 1 327 ? 134.271 34.498 128.813 1.00 47.55 327 ALA A O 1
ATOM 2494 N N . ASP A 1 328 ? 135.583 33.241 130.173 1.00 41.60 328 ASP A N 1
ATOM 2495 C CA . ASP A 1 328 ? 136.119 34.313 131.006 1.00 42.93 328 ASP A CA 1
ATOM 2496 C C . ASP A 1 328 ? 137.073 35.231 130.244 1.00 50.53 328 ASP A C 1
ATOM 2497 O O . ASP A 1 328 ? 137.651 34.805 129.241 1.00 52.10 328 ASP A O 1
ATOM 2502 N N . VAL A 1 329 ? 137.235 36.476 130.744 1.00 46.32 329 VAL A N 1
ATOM 2503 C CA . VAL A 1 329 ? 138.055 37.548 130.189 1.00 46.87 329 VAL A CA 1
ATOM 2504 C C . VAL A 1 329 ? 139.481 37.106 129.879 1.00 52.53 329 VAL A C 1
ATOM 2505 O O . VAL A 1 329 ? 139.975 37.395 128.790 1.00 52.26 329 VAL A O 1
ATOM 2509 N N . TYR A 1 330 ? 140.144 36.429 130.837 1.00 51.48 330 TYR A N 1
ATOM 2510 C CA . TYR A 1 330 ? 141.533 35.970 130.707 1.00 51.95 330 TYR A CA 1
ATOM 2511 C C . TYR A 1 330 ? 141.715 34.981 129.562 1.00 51.71 330 TYR A C 1
ATOM 2512 O O . TYR A 1 330 ? 142.596 35.194 128.730 1.00 53.03 330 TYR A O 1
ATOM 2521 N N . ASP A 1 331 ? 140.838 33.973 129.469 1.00 44.21 331 ASP A N 1
ATOM 2522 C CA . ASP A 1 331 ? 140.852 32.963 128.397 1.00 42.50 331 ASP A CA 1
ATOM 2523 C C . ASP A 1 331 ? 140.452 33.570 127.054 1.00 47.66 331 ASP A C 1
ATOM 2524 O O . ASP A 1 331 ? 141.036 33.198 126.043 1.00 48.02 331 ASP A O 1
ATOM 2529 N N . VAL A 1 332 ? 139.498 34.530 127.047 1.00 45.15 332 VAL A N 1
ATOM 2530 C CA . VAL A 1 332 ? 139.040 35.218 125.832 1.00 44.61 332 VAL A CA 1
ATOM 2531 C C . VAL A 1 332 ? 140.150 36.091 125.250 1.00 49.62 332 VAL A C 1
ATOM 2532 O O . VAL A 1 332 ? 140.337 36.080 124.028 1.00 48.36 332 VAL A O 1
ATOM 2536 N N . ASN A 1 333 ? 140.907 36.813 126.114 1.00 47.87 333 ASN A N 1
ATOM 2537 C CA . ASN A 1 333 ? 142.015 37.664 125.662 1.00 48.67 333 ASN A CA 1
ATOM 2538 C C . ASN A 1 333 ? 143.118 36.836 125.019 1.00 52.06 333 ASN A C 1
ATOM 2539 O O . ASN A 1 333 ? 143.589 37.200 123.945 1.00 52.09 333 ASN A O 1
ATOM 2544 N N . ILE A 1 334 ? 143.455 35.679 125.620 1.00 47.97 334 ILE A N 1
ATOM 2545 C CA . ILE A 1 334 ? 144.432 34.749 125.059 1.00 47.65 334 ILE A CA 1
ATOM 2546 C C . ILE A 1 334 ? 143.961 34.266 123.673 1.00 51.59 334 ILE A C 1
ATOM 2547 O O . ILE A 1 334 ? 144.750 34.242 122.727 1.00 53.32 334 ILE A O 1
ATOM 2552 N N . LEU A 1 335 ? 142.679 33.905 123.559 1.00 45.94 335 LEU A N 1
ATOM 2553 C CA . LEU A 1 335 ? 142.083 33.405 122.331 1.00 45.54 335 LEU A CA 1
ATOM 2554 C C . LEU A 1 335 ? 142.127 34.420 121.170 1.00 51.77 335 LEU A C 1
ATOM 2555 O O . LEU A 1 335 ? 142.457 34.027 120.050 1.00 51.02 335 LEU A O 1
ATOM 2560 N N . LEU A 1 336 ? 141.828 35.709 121.450 1.00 49.61 336 LEU A N 1
ATOM 2561 C CA . LEU A 1 336 ? 141.809 36.777 120.451 1.00 50.41 336 LEU A CA 1
ATOM 2562 C C . LEU A 1 336 ? 143.167 37.008 119.794 1.00 58.31 336 LEU A C 1
ATOM 2563 O O . LEU A 1 336 ? 143.214 37.351 118.606 1.00 59.58 336 LEU A O 1
ATOM 2568 N N . THR A 1 337 ? 144.266 36.791 120.554 1.00 54.37 337 THR A N 1
ATOM 2569 C CA . THR A 1 337 ? 145.647 36.929 120.065 1.00 54.00 337 THR A CA 1
ATOM 2570 C C . THR A 1 337 ? 146.026 35.756 119.127 1.00 55.30 337 THR A C 1
ATOM 2571 O O . THR A 1 337 ? 147.039 35.830 118.428 1.00 55.83 337 THR A O 1
ATOM 2575 N N . GLN A 1 338 ? 145.207 34.689 119.114 1.00 49.18 338 GLN A N 1
ATOM 2576 C CA . GLN A 1 338 ? 145.439 33.490 118.308 1.00 48.03 338 GLN A CA 1
ATOM 2577 C C . GLN A 1 338 ? 144.564 33.383 117.074 1.00 52.33 338 GLN A C 1
ATOM 2578 O O . GLN A 1 338 ? 144.805 32.508 116.242 1.00 52.92 338 GLN A O 1
ATOM 2584 N N . ILE A 1 339 ? 143.544 34.259 116.948 1.00 47.84 339 ILE A N 1
ATOM 2585 C CA . ILE A 1 339 ? 142.672 34.262 115.785 1.00 46.38 339 ILE A CA 1
ATOM 2586 C C . ILE A 1 339 ? 143.303 35.142 114.701 1.00 51.97 339 ILE A C 1
ATOM 2587 O O . ILE A 1 339 ? 143.350 36.366 114.827 1.00 52.93 339 ILE A O 1
ATOM 2592 N N . THR A 1 340 ? 143.852 34.498 113.667 1.00 48.92 340 THR A N 1
ATOM 2593 C CA . THR A 1 340 ? 144.399 35.132 112.462 1.00 50.17 340 THR A CA 1
ATOM 2594 C C . THR A 1 340 ? 143.087 35.544 111.806 1.00 55.83 340 THR A C 1
ATOM 2595 O O . THR A 1 340 ? 142.144 34.769 111.885 1.00 57.66 340 THR A O 1
ATOM 2599 N N . ASN A 1 341 ? 142.971 36.708 111.214 1.00 50.90 341 ASN A N 1
ATOM 2600 C CA . ASN A 1 341 ? 141.700 37.096 110.552 1.00 50.33 341 ASN A CA 1
ATOM 2601 C C . ASN A 1 341 ? 140.507 37.307 111.521 1.00 51.67 341 ASN A C 1
ATOM 2602 O O . ASN A 1 341 ? 139.400 36.839 111.272 1.00 49.77 341 ASN A O 1
ATOM 2607 N N . LEU A 1 342 ? 140.748 38.073 112.594 1.00 48.77 342 LEU A N 1
ATOM 2608 C CA . LEU A 1 342 ? 139.732 38.541 113.528 1.00 47.66 342 LEU A CA 1
ATOM 2609 C C . LEU A 1 342 ? 139.167 39.825 112.901 1.00 50.97 342 LEU A C 1
ATOM 2610 O O . LEU A 1 342 ? 139.866 40.826 112.766 1.00 52.31 342 LEU A O 1
ATOM 2615 N N . VAL A 1 343 ? 137.929 39.748 112.446 1.00 45.84 343 VAL A N 1
ATOM 2616 C CA . VAL A 1 343 ? 137.213 40.814 111.750 1.00 46.16 343 VAL A CA 1
ATOM 2617 C C . VAL A 1 343 ? 136.599 41.837 112.721 1.00 51.80 343 VAL A C 1
ATOM 2618 O O . VAL A 1 343 ? 136.389 42.996 112.346 1.00 53.12 343 VAL A O 1
ATOM 2622 N N . PHE A 1 344 ? 136.262 41.386 113.938 1.00 47.50 344 PHE A N 1
ATOM 2623 C CA . PHE A 1 344 ? 135.579 42.164 114.963 1.00 47.28 344 PHE A CA 1
ATOM 2624 C C . PHE A 1 344 ? 135.625 41.438 116.294 1.00 46.94 344 PHE A C 1
ATOM 2625 O O . PHE A 1 344 ? 135.486 40.227 116.329 1.00 42.52 344 PHE A O 1
ATOM 2633 N N . HIS A 1 345 ? 135.744 42.193 117.391 1.00 46.55 345 HIS A N 1
ATOM 2634 C CA . HIS A 1 345 ? 135.646 41.678 118.753 1.00 47.17 345 HIS A CA 1
ATOM 2635 C C . HIS A 1 345 ? 135.003 42.715 119.672 1.00 51.93 345 HIS A C 1
ATOM 2636 O O . HIS A 1 345 ? 135.287 43.914 119.560 1.00 52.86 345 HIS A O 1
ATOM 2643 N N . GLU A 1 346 ? 134.086 42.260 120.535 1.00 47.61 346 GLU A N 1
ATOM 2644 C CA . GLU A 1 346 ? 133.399 43.124 121.486 1.00 47.65 346 GLU A CA 1
ATOM 2645 C C . GLU A 1 346 ? 133.223 42.418 122.801 1.00 51.54 346 GLU A C 1
ATOM 2646 O O . GLU A 1 346 ? 132.798 41.268 122.837 1.00 49.79 346 GLU A O 1
ATOM 2652 N N . SER A 1 347 ? 133.521 43.124 123.886 1.00 50.27 347 SER A N 1
ATOM 2653 C CA . SER A 1 347 ? 133.311 42.620 125.227 1.00 49.52 347 SER A CA 1
ATOM 2654 C C . SER A 1 347 ? 132.202 43.459 125.832 1.00 56.33 347 SER A C 1
ATOM 2655 O O . SER A 1 347 ? 132.303 44.697 125.859 1.00 58.47 347 SER A O 1
ATOM 2658 N N . ILE A 1 348 ? 131.087 42.802 126.194 1.00 52.47 348 ILE A N 1
ATOM 2659 C CA . ILE A 1 348 ? 129.943 43.466 126.832 1.00 53.20 348 ILE A CA 1
ATOM 2660 C C . ILE A 1 348 ? 130.178 43.281 128.344 1.00 55.04 348 ILE A C 1
ATOM 2661 O O . ILE A 1 348 ? 130.126 42.165 128.844 1.00 51.77 348 ILE A O 1
ATOM 2666 N N . PRO A 1 349 ? 130.587 44.357 129.045 1.00 53.93 349 PRO A N 1
ATOM 2667 C CA . PRO A 1 349 ? 131.022 44.224 130.447 1.00 53.86 349 PRO A CA 1
ATOM 2668 C C . PRO A 1 349 ? 130.098 43.523 131.449 1.00 57.08 349 PRO A C 1
ATOM 2669 O O . PRO A 1 349 ? 130.632 42.850 132.333 1.00 56.52 349 PRO A O 1
ATOM 2673 N N . GLU A 1 350 ? 128.762 43.691 131.370 1.00 52.73 350 GLU A N 1
ATOM 2674 C CA . GLU A 1 350 ? 127.906 43.062 132.378 1.00 52.01 350 GLU A CA 1
ATOM 2675 C C . GLU A 1 350 ? 127.400 41.659 131.996 1.00 55.17 350 GLU A C 1
ATOM 2676 O O . GLU A 1 350 ? 126.849 40.953 132.845 1.00 54.85 350 GLU A O 1
ATOM 2682 N N . TRP A 1 351 ? 127.585 41.267 130.733 1.00 50.33 351 TRP A N 1
ATOM 2683 C CA . TRP A 1 351 ? 127.091 40.007 130.208 1.00 48.30 351 TRP A CA 1
ATOM 2684 C C . TRP A 1 351 ? 127.706 38.784 130.833 1.00 53.82 351 TRP A C 1
ATOM 2685 O O . TRP A 1 351 ? 128.904 38.732 131.132 1.00 53.29 351 TRP A O 1
ATOM 2696 N N . GLU A 1 352 ? 126.839 37.800 131.032 1.00 50.94 352 GLU A N 1
ATOM 2697 C CA . GLU A 1 352 ? 127.108 36.486 131.577 1.00 49.50 352 GLU A CA 1
ATOM 2698 C C . GLU A 1 352 ? 126.972 35.522 130.392 1.00 49.17 352 GLU A C 1
ATOM 2699 O O . GLU A 1 352 ? 126.529 35.933 129.312 1.00 47.59 352 GLU A O 1
ATOM 2705 N N . HIS A 1 353 ? 127.360 34.260 130.580 1.00 43.49 353 HIS A N 1
ATOM 2706 C CA . HIS A 1 353 ? 127.367 33.242 129.528 1.00 41.36 353 HIS A CA 1
ATOM 2707 C C . HIS A 1 353 ? 126.034 33.044 128.780 1.00 45.03 353 HIS A C 1
ATOM 2708 O O . HIS A 1 353 ? 126.025 32.852 127.552 1.00 43.35 353 HIS A O 1
ATOM 2715 N N . LEU A 1 354 ? 124.914 33.073 129.509 1.00 42.30 354 LEU A N 1
ATOM 2716 C CA . LEU A 1 354 ? 123.612 32.841 128.878 1.00 42.21 354 LEU A CA 1
ATOM 2717 C C . LEU A 1 354 ? 123.006 34.100 128.212 1.00 45.02 354 LEU A C 1
ATOM 2718 O O . LEU A 1 354 ? 122.020 33.982 127.488 1.00 45.33 354 LEU A O 1
ATOM 2723 N N . ASP A 1 355 ? 123.617 35.277 128.402 1.00 40.74 355 ASP A N 1
ATOM 2724 C CA . ASP A 1 355 ? 123.114 36.517 127.807 1.00 41.38 355 ASP A CA 1
ATOM 2725 C C . ASP A 1 355 ? 123.138 36.514 126.283 1.00 44.38 355 ASP A C 1
ATOM 2726 O O . ASP A 1 355 ? 122.319 37.182 125.649 1.00 42.99 355 ASP A O 1
ATOM 2731 N N . PHE A 1 356 ? 124.045 35.727 125.700 1.00 42.44 356 PHE A N 1
ATOM 2732 C CA . PHE A 1 356 ? 124.183 35.597 124.252 1.00 43.26 356 PHE A CA 1
ATOM 2733 C C . PHE A 1 356 ? 122.950 34.981 123.615 1.00 50.14 356 PHE A C 1
ATOM 2734 O O . PHE A 1 356 ? 122.617 35.307 122.471 1.00 50.69 356 PHE A O 1
ATOM 2742 N N . ILE A 1 357 ? 122.244 34.124 124.363 1.00 47.73 357 ILE A N 1
ATOM 2743 C CA . ILE A 1 357 ? 121.063 33.451 123.823 1.00 47.96 357 ILE A CA 1
ATOM 2744 C C . ILE A 1 357 ? 119.762 33.945 124.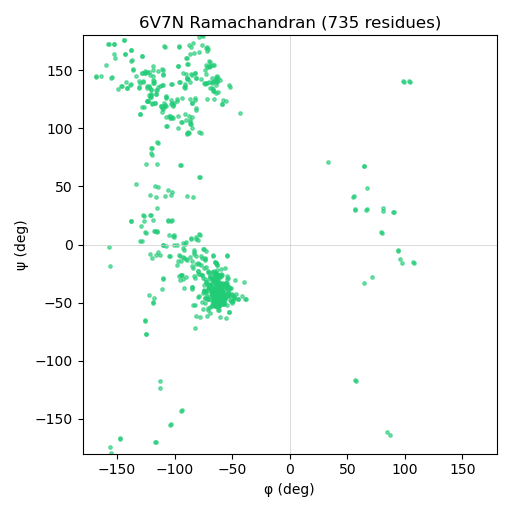444 1.00 49.25 357 ILE A C 1
ATOM 2745 O O . ILE A 1 357 ? 118.747 33.907 123.761 1.00 49.39 357 ILE A O 1
ATOM 2750 N N . TRP A 1 358 ? 119.777 34.413 125.709 1.00 44.19 358 TRP A N 1
ATOM 2751 C CA . TRP A 1 358 ? 118.550 34.828 126.394 1.00 44.54 358 TRP A CA 1
ATOM 2752 C C . TRP A 1 358 ? 118.549 36.246 126.973 1.00 51.87 358 TRP A C 1
ATOM 2753 O O . TRP A 1 358 ? 117.609 36.609 127.707 1.00 55.06 358 TRP A O 1
ATOM 2764 N N . GLY A 1 359 ? 119.551 37.047 126.619 1.00 46.62 359 GLY A N 1
ATOM 2765 C CA . GLY A 1 359 ? 119.642 38.424 127.086 1.00 47.30 359 GLY A CA 1
ATOM 2766 C C . GLY A 1 359 ? 118.543 39.297 126.520 1.00 53.48 359 GLY A C 1
ATOM 2767 O O . GLY A 1 359 ? 118.230 39.206 125.328 1.00 55.39 359 GLY A O 1
ATOM 2768 N N . LEU A 1 360 ? 117.915 40.113 127.378 1.00 49.31 360 LEU A N 1
ATOM 2769 C CA . LEU A 1 360 ? 116.846 41.032 126.981 1.00 50.46 360 LEU A CA 1
ATOM 2770 C C . LEU A 1 360 ? 117.354 42.052 125.970 1.00 55.67 360 LEU A C 1
ATOM 2771 O O . LEU A 1 360 ? 116.605 42.432 125.067 1.00 58.05 360 LEU A O 1
ATOM 2776 N N . ASP A 1 361 ? 118.619 42.488 126.124 1.00 50.23 361 ASP A N 1
ATOM 2777 C CA . ASP A 1 361 ? 119.253 43.473 125.256 1.00 50.53 361 ASP A CA 1
ATOM 2778 C C . ASP A 1 361 ? 120.025 42.869 124.087 1.00 55.68 361 ASP A C 1
ATOM 2779 O O . ASP A 1 361 ? 120.504 43.627 123.243 1.00 57.06 361 ASP A O 1
ATOM 2784 N N . ALA A 1 362 ? 120.106 41.518 124.006 1.00 51.24 362 ALA A N 1
ATOM 2785 C CA . ALA A 1 362 ? 120.810 40.815 122.923 1.00 50.22 362 ALA A CA 1
ATOM 2786 C C . ALA A 1 362 ? 120.329 41.219 121.505 1.00 54.68 362 ALA A C 1
ATOM 2787 O O . ALA A 1 362 ? 121.193 41.379 120.645 1.00 53.86 362 ALA A O 1
ATOM 2789 N N . PRO A 1 363 ? 119.023 41.491 121.236 1.00 51.66 363 PRO A N 1
ATOM 2790 C CA . PRO A 1 363 ? 118.640 41.915 119.878 1.00 52.03 363 PRO A CA 1
ATOM 2791 C C . PRO A 1 363 ? 119.270 43.220 119.408 1.00 56.89 363 PRO A C 1
ATOM 2792 O O . PRO A 1 363 ? 119.634 43.303 118.248 1.00 56.86 363 PRO A O 1
ATOM 2796 N N . TRP A 1 364 ? 119.439 44.216 120.280 1.00 55.50 364 TRP A N 1
ATOM 2797 C CA . TRP A 1 364 ? 120.057 45.449 119.815 1.00 56.60 364 TRP A CA 1
ATOM 2798 C C . TRP A 1 364 ? 121.582 45.510 120.055 1.00 60.02 364 TRP A C 1
ATOM 2799 O O . TRP A 1 364 ? 122.238 46.171 119.264 1.00 61.48 364 TRP A O 1
ATOM 2810 N N . ARG A 1 365 ? 122.168 44.813 121.057 1.00 54.69 365 ARG A N 1
ATOM 2811 C CA . ARG A 1 365 ? 123.634 44.904 121.200 1.00 53.90 365 ARG A CA 1
ATOM 2812 C C . ARG A 1 365 ? 124.418 43.791 120.510 1.00 56.04 365 ARG A C 1
ATOM 2813 O O . ARG A 1 365 ? 125.639 43.923 120.350 1.00 55.23 365 ARG A O 1
ATOM 2821 N N . LEU A 1 366 ? 123.735 42.710 120.099 1.00 51.29 366 LEU A N 1
ATOM 2822 C CA . LEU A 1 366 ? 124.373 41.571 119.474 1.00 47.84 366 LEU A CA 1
ATOM 2823 C C . LEU A 1 366 ? 123.748 41.221 118.125 1.00 52.16 366 LEU A C 1
ATOM 2824 O O . LEU A 1 366 ? 124.441 41.294 117.096 1.00 52.24 366 LEU A O 1
ATOM 2829 N N . TYR A 1 367 ? 122.460 40.783 118.128 1.00 48.18 367 TYR A N 1
ATOM 2830 C CA . TYR A 1 367 ? 121.779 40.240 116.942 1.00 47.55 367 TYR A CA 1
ATOM 2831 C C . TYR A 1 367 ? 121.808 41.181 115.742 1.00 52.63 367 TYR A C 1
ATOM 2832 O O . TYR A 1 367 ? 122.024 40.699 114.629 1.00 50.92 367 TYR A O 1
ATOM 2841 N N . ASN A 1 368 ? 121.705 42.512 115.978 1.00 50.69 368 ASN A N 1
ATOM 2842 C CA . ASN A 1 368 ? 121.770 43.512 114.914 1.00 52.23 368 ASN A CA 1
ATOM 2843 C C . ASN A 1 368 ? 123.145 43.597 114.285 1.00 54.85 368 ASN A C 1
ATOM 2844 O O . ASN A 1 368 ? 123.227 43.768 113.068 1.00 55.79 368 ASN A O 1
ATOM 2849 N N . LYS A 1 369 ? 124.219 43.458 115.095 1.00 48.75 369 LYS A N 1
ATOM 2850 C CA . LYS A 1 369 ? 125.596 43.497 114.599 1.00 48.10 369 LYS A CA 1
ATOM 2851 C C . LYS A 1 369 ? 125.919 42.298 113.716 1.00 51.79 369 LYS A C 1
ATOM 2852 O O . LYS A 1 369 ? 126.601 42.487 112.708 1.00 51.48 369 LYS A O 1
ATOM 2858 N N . ILE A 1 370 ? 125.394 41.083 114.067 1.00 47.77 370 ILE A N 1
ATOM 2859 C CA . ILE A 1 370 ? 125.553 39.827 113.319 1.00 46.37 370 ILE A CA 1
ATOM 2860 C C . ILE A 1 370 ? 124.925 39.988 111.921 1.00 52.42 370 ILE A C 1
ATOM 2861 O O . ILE A 1 370 ? 125.594 39.703 110.928 1.00 53.40 370 ILE A O 1
ATOM 2866 N N . ILE A 1 371 ? 123.660 40.470 111.854 1.00 49.50 371 ILE A N 1
ATOM 2867 C CA . ILE A 1 371 ? 122.916 40.727 110.610 1.00 50.53 371 ILE A CA 1
ATOM 2868 C C . ILE A 1 371 ? 123.683 41.694 109.701 1.00 55.35 371 ILE A C 1
ATOM 2869 O O . ILE A 1 371 ? 123.785 41.445 108.498 1.00 55.48 371 ILE A O 1
ATOM 2874 N N . ASN A 1 372 ? 124.205 42.799 110.272 1.00 52.27 372 ASN A N 1
ATOM 2875 C CA . ASN A 1 372 ? 124.915 43.832 109.510 1.00 53.06 372 ASN A CA 1
ATOM 2876 C C . ASN A 1 372 ? 126.281 43.360 108.973 1.00 55.88 372 ASN A C 1
ATOM 2877 O O . ASN A 1 372 ? 126.629 43.719 107.838 1.00 55.07 372 ASN A O 1
ATOM 2882 N N . LEU A 1 373 ? 127.007 42.502 109.742 1.00 51.15 373 LEU A N 1
ATOM 2883 C CA . LEU A 1 373 ? 128.272 41.910 109.288 1.00 50.68 373 LEU A CA 1
ATOM 2884 C C . LEU A 1 373 ? 128.028 40.897 108.137 1.00 53.35 373 LEU A C 1
ATOM 2885 O O . LEU A 1 373 ? 128.820 40.829 107.183 1.00 52.60 373 LEU A O 1
ATOM 2890 N N . MET A 1 374 ? 126.898 40.167 108.197 1.00 48.99 374 MET A N 1
ATOM 2891 C CA . MET A 1 374 ? 126.500 39.239 107.142 1.00 49.15 374 MET A CA 1
ATOM 2892 C C . MET A 1 374 ? 126.193 40.016 105.843 1.00 54.53 374 MET A C 1
ATOM 2893 O O . MET A 1 374 ? 126.587 39.585 104.753 1.00 55.40 374 MET A O 1
ATOM 2898 N N . ARG A 1 375 ? 125.539 41.183 105.975 1.00 51.35 375 ARG A N 1
ATOM 2899 C CA . ARG A 1 375 ? 125.154 42.057 104.863 1.00 52.73 375 ARG A CA 1
ATOM 2900 C C . ARG A 1 375 ? 126.362 42.763 104.262 1.00 54.92 375 ARG A C 1
ATOM 2901 O O . ARG A 1 375 ? 126.407 42.952 103.050 1.00 54.82 375 ARG A O 1
ATOM 2909 N N . LYS A 1 376 ? 127.364 43.098 105.104 1.00 50.96 376 LYS A N 1
ATOM 2910 C CA . LYS A 1 376 ? 128.622 43.699 104.671 1.00 51.91 376 LYS A CA 1
ATOM 2911 C C . LYS A 1 376 ? 129.389 42.655 103.837 1.00 58.55 376 LYS A C 1
ATOM 2912 O O . LYS A 1 376 ? 129.973 43.011 102.803 1.00 61.27 376 LYS A O 1
ATOM 2918 N N . TYR A 1 377 ? 129.331 41.364 104.253 1.00 53.50 377 TYR A N 1
ATOM 2919 C CA . TYR A 1 377 ? 129.961 40.257 103.546 1.00 53.28 377 TYR A CA 1
ATOM 2920 C C . TYR A 1 377 ? 129.248 40.054 102.233 1.00 60.67 377 TYR A C 1
ATOM 2921 O O . TYR A 1 377 ? 129.905 39.872 101.211 1.00 60.99 377 TYR A O 1
ATOM 2930 N N . GLN A 1 378 ? 127.908 40.118 102.252 1.00 61.25 378 GLN A N 1
ATOM 2931 C CA . GLN A 1 378 ? 127.076 39.972 101.056 1.00 63.70 378 GLN A CA 1
ATOM 2932 C C . GLN A 1 378 ? 127.322 41.066 100.040 1.00 68.20 378 GLN A C 1
ATOM 2933 O O . GLN A 1 378 ? 127.430 40.750 98.862 1.00 68.54 378 GLN A O 1
ATOM 2939 N N . ALA A 1 379 ? 127.458 42.327 100.496 1.00 65.42 379 ALA A N 1
ATOM 2940 C CA . ALA A 1 379 ? 127.751 43.480 99.636 1.00 67.37 379 ALA A CA 1
ATOM 2941 C C . ALA A 1 379 ? 129.092 43.263 98.902 1.00 72.51 379 ALA A C 1
ATOM 2942 O O . ALA A 1 379 ? 129.163 43.476 97.688 1.00 74.28 379 ALA A O 1
ATOM 2944 N N . SER A 1 380 ? 130.121 42.762 99.634 1.00 67.23 380 SER A N 1
ATOM 2945 C CA . SER A 1 380 ? 131.449 42.426 99.107 1.00 66.75 380 SER A CA 1
ATOM 2946 C C . SER A 1 380 ? 131.352 41.295 98.092 1.00 68.97 380 SER A C 1
ATOM 2947 O O . SER A 1 380 ? 131.966 41.384 97.035 1.00 69.22 380 SER A O 1
ATOM 2950 N N . GLU A 1 381 ? 130.564 40.253 98.402 1.00 64.45 381 GLU A N 1
ATOM 2951 C CA . GLU A 1 381 ? 130.332 39.093 97.538 1.00 65.39 381 GLU A CA 1
ATOM 2952 C C . GLU A 1 381 ? 129.665 39.530 96.230 1.00 71.29 381 GLU A C 1
ATOM 2953 O O . GLU A 1 381 ? 130.172 39.211 95.148 1.00 71.54 381 GLU A O 1
ATOM 2959 N N . ASN A 1 382 ? 128.559 40.322 96.341 1.00 68.69 382 ASN A N 1
ATOM 2960 C CA . ASN A 1 382 ? 127.782 40.863 95.223 1.00 69.92 382 ASN A CA 1
ATOM 2961 C C . ASN A 1 382 ? 128.598 41.823 94.352 1.00 76.13 382 ASN A C 1
ATOM 2962 O O . ASN A 1 382 ? 128.239 42.068 93.201 1.00 76.72 382 ASN A O 1
ATOM 2967 N N . ASN A 1 383 ? 129.728 42.313 94.897 1.00 74.33 383 ASN A N 1
ATOM 2968 C CA . ASN A 1 383 ? 130.698 43.195 94.240 1.00 76.24 383 ASN A CA 1
ATOM 2969 C C . ASN A 1 383 ? 131.676 42.393 93.335 1.00 83.08 383 ASN A C 1
ATOM 2970 O O . ASN A 1 383 ? 132.484 42.996 92.625 1.00 85.37 383 ASN A O 1
ATOM 2975 N N . LEU A 1 384 ? 131.631 41.034 93.435 1.00 78.64 384 LEU A N 1
ATOM 2976 C CA . LEU A 1 384 ? 132.436 40.062 92.682 1.00 94.23 384 LEU A CA 1
ATOM 2977 C C . LEU A 1 384 ? 131.524 39.050 91.977 1.00 102.41 384 LEU A C 1
ATOM 2978 O O . LEU A 1 384 ? 130.690 39.418 91.150 1.00 73.94 384 LEU A O 1
ATOM 2983 N N . ASP B 1 9 ? 186.267 23.765 86.038 1.00 84.38 9 ASP B N 1
ATOM 2984 C CA . ASP B 1 9 ? 185.574 23.896 87.318 1.00 81.76 9 ASP B CA 1
ATOM 2985 C C . ASP B 1 9 ? 185.472 22.552 88.052 1.00 84.45 9 ASP B C 1
ATOM 2986 O O . ASP B 1 9 ? 184.879 21.613 87.511 1.00 82.39 9 ASP B O 1
ATOM 2991 N N . PRO B 1 10 ? 186.021 22.447 89.294 1.00 82.21 10 PRO B N 1
ATOM 2992 C CA . PRO B 1 10 ? 185.965 21.162 90.024 1.00 81.44 10 PRO B CA 1
ATOM 2993 C C . PRO B 1 10 ? 184.572 20.657 90.395 1.00 82.10 10 PRO B C 1
ATOM 2994 O O . PRO B 1 10 ? 184.396 19.452 90.557 1.00 80.65 10 PRO B O 1
ATOM 2998 N N . GLU B 1 11 ? 183.595 21.564 90.525 1.00 77.89 11 GLU B N 1
ATOM 2999 C CA . GLU B 1 11 ? 182.218 21.228 90.909 1.00 75.48 11 GLU B CA 1
ATOM 3000 C C . GLU B 1 11 ? 181.421 20.483 89.840 1.00 79.58 11 GLU B C 1
ATOM 3001 O O . GLU B 1 11 ? 180.446 19.819 90.190 1.00 77.04 11 GLU B O 1
ATOM 3007 N N . THR B 1 12 ? 181.812 20.609 88.550 1.00 78.85 12 THR B N 1
ATOM 3008 C CA . THR B 1 12 ? 181.139 19.992 87.392 1.00 78.10 12 THR B CA 1
ATOM 3009 C C . THR B 1 12 ? 180.939 18.479 87.544 1.00 81.65 12 THR B C 1
ATOM 3010 O O . THR B 1 12 ? 179.802 18.001 87.497 1.00 79.72 12 THR B O 1
ATOM 3014 N N . ASN B 1 13 ? 182.042 17.739 87.738 1.00 79.65 13 ASN B N 1
ATOM 3015 C CA . ASN B 1 13 ? 182.036 16.286 87.872 1.00 79.43 13 ASN B CA 1
ATOM 3016 C C . ASN B 1 13 ? 182.192 15.830 89.341 1.00 81.66 13 ASN B C 1
ATOM 3017 O O . ASN B 1 13 ? 182.919 14.873 89.629 1.00 84.16 13 ASN B O 1
ATOM 3022 N N . MET B 1 14 ? 181.484 16.517 90.259 1.00 73.29 14 MET B N 1
ATOM 3023 C CA . MET B 1 14 ? 181.471 16.249 91.701 1.00 71.46 14 MET B CA 1
ATOM 3024 C C . MET B 1 14 ? 180.052 15.887 92.123 1.00 71.39 14 MET B C 1
ATOM 3025 O O . MET B 1 14 ? 179.093 16.339 91.490 1.00 68.37 14 MET B O 1
ATOM 3030 N N . ASN B 1 15 ? 179.904 15.115 93.216 1.00 67.27 15 ASN B N 1
ATOM 3031 C CA . ASN B 1 15 ? 178.578 14.847 93.761 1.00 64.25 15 ASN B CA 1
ATOM 3032 C C . ASN B 1 15 ? 178.230 15.992 94.732 1.00 66.23 15 ASN B C 1
ATOM 3033 O O . ASN B 1 15 ? 179.118 16.770 95.097 1.00 66.57 15 ASN B O 1
ATOM 3038 N N . VAL B 1 16 ? 176.952 16.128 95.100 1.00 60.96 16 VAL B N 1
ATOM 3039 C CA . VAL B 1 16 ? 176.441 17.217 95.939 1.00 60.73 16 VAL B CA 1
ATOM 3040 C C . VAL B 1 16 ? 177.141 17.293 97.328 1.00 64.23 16 VAL B C 1
ATOM 3041 O O . VAL B 1 16 ? 177.391 18.406 97.789 1.00 65.21 16 VAL B O 1
ATOM 3045 N N . SER B 1 17 ? 177.530 16.157 97.938 1.00 59.93 17 SER B N 1
ATOM 3046 C CA . SER B 1 17 ? 178.272 16.147 99.217 1.00 60.80 17 SER B CA 1
ATOM 3047 C C . SER B 1 17 ? 179.700 16.703 99.023 1.00 65.64 17 SER B C 1
ATOM 3048 O O . SER B 1 17 ? 180.196 17.464 99.867 1.00 64.91 17 SER B O 1
ATOM 3051 N N . GLU B 1 18 ? 180.339 16.338 97.888 1.00 63.47 18 GLU B N 1
ATOM 3052 C CA . GLU B 1 18 ? 181.677 16.787 97.490 1.00 65.65 18 GLU B CA 1
ATOM 3053 C C . GLU B 1 18 ? 181.723 18.304 97.245 1.00 69.33 18 GLU B C 1
ATOM 3054 O O . GLU B 1 18 ? 182.729 18.936 97.565 1.00 71.16 18 GLU B O 1
ATOM 3060 N N . ILE B 1 19 ? 180.625 18.885 96.714 1.00 63.82 19 ILE B N 1
ATOM 3061 C CA . ILE B 1 19 ? 180.487 20.328 96.466 1.00 63.50 19 ILE B CA 1
ATOM 3062 C C . ILE B 1 19 ? 180.459 21.094 97.812 1.00 68.79 19 ILE B C 1
ATOM 3063 O O . ILE B 1 19 ? 181.214 22.062 97.977 1.00 69.87 19 ILE B O 1
ATOM 3068 N N . ILE B 1 20 ? 179.622 20.626 98.777 1.00 64.38 20 ILE B N 1
ATOM 3069 C CA . ILE B 1 20 ? 179.501 21.195 100.129 1.00 64.94 20 ILE B CA 1
ATOM 3070 C C . ILE B 1 20 ? 180.881 21.195 100.824 1.00 74.57 20 ILE B C 1
ATOM 3071 O O . ILE B 1 20 ? 181.327 22.243 101.305 1.00 76.65 20 ILE B O 1
ATOM 3076 N N . SER B 1 21 ? 181.565 20.025 100.820 1.00 72.84 21 SER B N 1
ATOM 3077 C CA . SER B 1 21 ? 182.895 19.832 101.411 1.00 75.30 21 SER B CA 1
ATOM 3078 C C . SER B 1 21 ? 183.946 20.692 100.726 1.00 83.04 21 SER B C 1
ATOM 3079 O O . SER B 1 21 ? 184.878 21.136 101.397 1.00 86.64 21 SER B O 1
ATOM 3082 N N . TYR B 1 22 ? 183.804 20.932 99.400 1.00 78.79 22 TYR B N 1
ATOM 3083 C CA . TYR B 1 22 ? 184.723 21.767 98.616 1.00 80.15 22 TYR B CA 1
ATOM 3084 C C . TYR B 1 22 ? 184.675 23.245 99.061 1.00 82.69 22 TYR B C 1
ATOM 3085 O O . TYR B 1 22 ? 185.727 23.881 99.160 1.00 85.20 22 TYR B O 1
ATOM 3094 N N . TRP B 1 23 ? 183.466 23.768 99.362 1.00 75.03 23 TRP B N 1
ATOM 3095 C CA . TRP B 1 23 ? 183.268 25.155 99.794 1.00 74.16 23 TRP B CA 1
ATOM 3096 C C . TRP B 1 23 ? 183.543 25.401 101.286 1.00 75.84 23 TRP B C 1
ATOM 3097 O O . TRP B 1 23 ? 183.373 26.529 101.761 1.00 76.30 23 TRP B O 1
ATOM 3108 N N . GLY B 1 24 ? 184.015 24.369 101.984 1.00 70.59 24 GLY B N 1
ATOM 3109 C CA . GLY B 1 24 ? 184.380 24.429 103.396 1.00 70.72 24 GLY B CA 1
ATOM 3110 C C . GLY B 1 24 ? 183.220 24.306 104.360 1.00 70.30 24 GLY B C 1
ATOM 3111 O O . GLY B 1 24 ? 183.271 24.840 105.469 1.00 69.93 24 GLY B O 1
ATOM 3112 N N . PHE B 1 25 ? 182.169 23.596 103.955 1.00 64.25 25 PHE B N 1
ATOM 3113 C CA . PHE B 1 25 ? 180.999 23.410 104.809 1.00 62.29 25 PHE B CA 1
ATOM 3114 C C . PHE B 1 25 ? 180.870 21.952 105.323 1.00 66.88 25 PHE B C 1
ATOM 3115 O O . PHE B 1 25 ? 181.306 21.017 104.628 1.00 65.59 25 PHE B O 1
ATOM 3123 N N . PRO B 1 26 ? 180.281 21.743 106.537 1.00 64.77 26 PRO B N 1
ATOM 3124 C CA . PRO B 1 26 ? 180.049 20.368 107.009 1.00 65.16 26 PRO B CA 1
ATOM 3125 C C . PRO B 1 26 ? 178.996 19.714 106.103 1.00 69.17 26 PRO B C 1
ATOM 3126 O O . PRO B 1 26 ? 177.992 20.349 105.742 1.00 67.07 26 PRO B O 1
ATOM 3130 N N . SER B 1 27 ? 179.297 18.484 105.644 1.00 67.61 27 SER B N 1
ATOM 3131 C CA . SER B 1 27 ? 178.491 17.718 104.693 1.00 65.58 27 SER B CA 1
ATOM 3132 C C . SER B 1 27 ? 178.037 16.398 105.280 1.00 70.47 27 SER B C 1
ATOM 3133 O O . SER B 1 27 ? 178.853 15.640 105.805 1.00 72.95 27 SER B O 1
ATOM 3136 N N . GLU B 1 28 ? 176.738 16.124 105.176 1.00 65.33 28 GLU B N 1
ATOM 3137 C CA . GLU B 1 28 ? 176.103 14.900 105.656 1.00 65.38 28 GLU B CA 1
ATOM 3138 C C . GLU B 1 28 ? 175.000 14.449 104.687 1.00 67.86 28 GLU B C 1
ATOM 3139 O O . GLU B 1 28 ? 174.255 15.280 104.158 1.00 65.40 28 GLU B O 1
ATOM 3145 N N . GLU B 1 29 ? 174.905 13.135 104.453 1.00 64.53 29 GLU B N 1
ATOM 3146 C CA . GLU B 1 29 ? 173.849 12.562 103.627 1.00 61.91 29 GLU B CA 1
ATOM 3147 C C . GLU B 1 29 ? 173.106 11.471 104.380 1.00 65.30 29 GLU B C 1
ATOM 3148 O O . GLU B 1 29 ? 173.661 10.850 105.292 1.00 65.48 29 GLU B O 1
ATOM 3154 N N . TYR B 1 30 ? 171.812 11.320 104.067 1.00 59.55 30 TYR B N 1
ATOM 3155 C CA . TYR B 1 30 ? 170.946 10.375 104.739 1.00 58.33 30 TYR B CA 1
ATOM 3156 C C . TYR B 1 30 ? 170.045 9.690 103.743 1.00 59.24 30 TYR B C 1
ATOM 3157 O O . TYR B 1 30 ? 169.505 10.324 102.842 1.00 56.27 30 TYR B O 1
ATOM 3166 N N . LEU B 1 31 ? 169.887 8.383 103.913 1.00 56.55 31 LEU B N 1
ATOM 3167 C CA . LEU B 1 31 ? 169.002 7.589 103.095 1.00 54.96 31 LEU B CA 1
ATOM 3168 C C . LEU B 1 31 ? 167.694 7.412 103.847 1.00 59.16 31 LEU B C 1
ATOM 3169 O O . LEU B 1 31 ? 167.695 7.019 105.012 1.00 60.28 31 LEU B O 1
ATOM 3174 N N . VAL B 1 32 ? 166.584 7.779 103.195 1.00 54.31 32 VAL B N 1
ATOM 3175 C CA . VAL B 1 32 ? 165.237 7.717 103.758 1.00 52.98 32 VAL B CA 1
ATOM 3176 C C . VAL B 1 32 ? 164.380 6.812 102.887 1.00 54.60 32 VAL B C 1
ATOM 3177 O O . VAL B 1 32 ? 164.298 6.987 101.662 1.00 52.05 32 VAL B O 1
ATOM 3181 N N . GLU B 1 33 ? 163.749 5.835 103.528 1.00 51.35 33 GLU B N 1
ATOM 3182 C CA . GLU B 1 33 ? 162.878 4.911 102.829 1.00 50.05 33 GLU B CA 1
ATOM 3183 C C . GLU B 1 33 ? 161.466 5.467 102.925 1.00 50.65 33 GLU B C 1
ATOM 3184 O O . GLU B 1 33 ? 161.010 5.794 104.023 1.00 50.48 33 GLU B O 1
ATOM 3190 N N . THR B 1 34 ? 160.796 5.633 101.774 1.00 44.19 34 THR B N 1
ATOM 3191 C CA . THR B 1 34 ? 159.417 6.113 101.751 1.00 42.21 34 THR B CA 1
ATOM 3192 C C . THR B 1 34 ? 158.481 4.958 102.166 1.00 48.03 34 THR B C 1
ATOM 3193 O O . THR B 1 34 ? 158.916 3.811 102.296 1.00 47.80 34 THR B O 1
ATOM 3197 N N . GLU B 1 35 ? 157.198 5.268 102.360 1.00 45.57 35 GLU B N 1
ATOM 3198 C CA . GLU B 1 35 ? 156.166 4.296 102.715 1.00 46.51 35 GLU B CA 1
ATOM 3199 C C . GLU B 1 35 ? 155.985 3.294 101.577 1.00 50.91 35 GLU B C 1
ATOM 3200 O O . GLU B 1 35 ? 155.575 2.175 101.847 1.00 52.63 35 GLU B O 1
ATOM 3206 N N . ASP B 1 36 ? 156.283 3.696 100.312 1.00 45.75 36 ASP B N 1
ATOM 3207 C CA . ASP B 1 36 ? 156.167 2.826 99.146 1.00 45.48 36 ASP B CA 1
ATOM 3208 C C . ASP B 1 36 ? 157.534 2.255 98.650 1.00 52.31 36 ASP B C 1
ATOM 3209 O O . ASP B 1 36 ? 157.641 1.806 97.502 1.00 52.34 36 ASP B O 1
ATOM 3214 N N . GLY B 1 37 ? 158.533 2.240 99.542 1.00 48.82 37 GLY B N 1
ATOM 3215 C CA . GLY B 1 37 ? 159.840 1.626 99.325 1.00 48.57 37 GLY B CA 1
ATOM 3216 C C . GLY B 1 37 ? 160.922 2.324 98.525 1.00 49.52 37 GLY B C 1
ATOM 3217 O O . GLY B 1 37 ? 161.943 1.695 98.217 1.00 50.77 37 GLY B O 1
ATOM 3218 N N . TYR B 1 38 ? 160.741 3.606 98.181 1.00 41.22 38 TYR B N 1
ATOM 3219 C CA . TYR B 1 38 ? 161.777 4.341 97.446 1.00 39.20 38 TYR B CA 1
ATOM 3220 C C . TYR B 1 38 ? 162.825 4.813 98.444 1.00 44.77 38 TYR B C 1
ATOM 3221 O O . TYR B 1 38 ? 162.481 5.127 99.588 1.00 43.27 38 TYR B O 1
ATOM 3230 N N . ILE B 1 39 ? 164.107 4.799 98.040 1.00 43.40 39 ILE B N 1
ATOM 3231 C CA . ILE B 1 39 ? 165.211 5.216 98.910 1.00 44.33 39 ILE B CA 1
ATOM 3232 C C . ILE B 1 39 ? 165.741 6.571 98.450 1.00 47.77 39 ILE B C 1
ATOM 3233 O O . ILE B 1 39 ? 166.475 6.657 97.459 1.00 47.61 39 ILE B O 1
ATOM 3238 N N . LEU B 1 40 ? 165.345 7.630 99.187 1.00 44.12 40 LEU B N 1
ATOM 3239 C CA . LEU B 1 40 ? 165.712 9.018 98.920 1.00 43.87 40 LEU B CA 1
ATOM 3240 C C . LEU B 1 40 ? 167.003 9.429 99.597 1.00 51.43 40 LEU B C 1
ATOM 3241 O O . LEU B 1 40 ? 167.271 9.013 100.723 1.00 52.15 40 LEU B O 1
ATOM 3246 N N . CYS B 1 41 ? 167.806 10.248 98.901 1.00 50.10 41 CYS B N 1
ATOM 3247 C CA . CYS B 1 41 ? 169.046 10.788 99.445 1.00 52.08 41 CYS B CA 1
ATOM 3248 C C . CYS B 1 41 ? 168.819 12.222 99.892 1.00 54.10 41 CYS B C 1
ATOM 3249 O O . CYS B 1 41 ? 168.446 13.083 99.095 1.00 52.04 41 CYS B O 1
ATOM 3252 N N . LEU B 1 42 ? 169.023 12.465 101.177 1.00 51.16 42 LEU B N 1
ATOM 3253 C CA . LEU B 1 42 ? 168.882 13.778 101.785 1.00 50.39 42 LEU B CA 1
ATOM 3254 C C . LEU B 1 42 ? 170.274 14.342 101.990 1.00 54.90 42 LEU B C 1
ATOM 3255 O O . LEU B 1 42 ? 171.177 13.613 102.407 1.00 55.93 42 LEU B O 1
ATOM 3260 N N . ASN B 1 43 ? 170.448 15.632 101.699 1.00 49.95 43 ASN B N 1
ATOM 3261 C CA . ASN B 1 43 ? 171.709 16.332 101.902 1.00 50.38 43 ASN B CA 1
ATOM 3262 C C . ASN B 1 43 ? 171.535 17.319 103.035 1.00 54.92 43 ASN B C 1
ATOM 3263 O O . ASN B 1 43 ? 170.502 17.969 103.136 1.00 53.59 43 ASN B O 1
ATOM 3268 N N . ARG B 1 44 ? 172.522 17.405 103.913 1.00 53.95 44 ARG B N 1
ATOM 3269 C CA . ARG B 1 44 ? 172.442 18.282 105.068 1.00 53.92 44 ARG B CA 1
ATOM 3270 C C . ARG B 1 44 ? 173.676 19.144 105.237 1.00 60.46 44 ARG B C 1
ATOM 3271 O O . ARG B 1 44 ? 174.797 18.641 105.140 1.00 62.84 44 ARG B O 1
ATOM 3279 N N . ILE B 1 45 ? 173.462 20.441 105.519 1.00 55.74 45 ILE B N 1
ATOM 3280 C CA . ILE B 1 45 ? 174.515 21.390 105.879 1.00 56.54 45 ILE B CA 1
ATOM 3281 C C . ILE B 1 45 ? 174.186 21.778 107.340 1.00 62.01 45 ILE B C 1
ATOM 3282 O O . ILE B 1 45 ? 173.380 22.687 107.565 1.00 61.30 45 ILE B O 1
ATOM 3287 N N . PRO B 1 46 ? 174.702 21.000 108.330 1.00 59.35 46 PRO B N 1
ATOM 3288 C CA . PRO B 1 46 ? 174.327 21.235 109.742 1.00 59.53 46 PRO B CA 1
ATOM 3289 C C . PRO B 1 46 ? 174.621 22.616 110.320 1.00 63.57 46 PRO B C 1
ATOM 3290 O O . PRO B 1 46 ? 173.873 23.064 111.191 1.00 62.48 46 PRO B O 1
ATOM 3294 N N . HIS B 1 47 ? 175.715 23.264 109.877 1.00 60.70 47 HIS B N 1
ATOM 3295 C CA . HIS B 1 47 ? 176.113 24.594 110.339 1.00 61.29 47 HIS B CA 1
ATOM 3296 C C . HIS B 1 47 ? 176.920 25.314 109.263 1.00 65.05 47 HIS B C 1
ATOM 3297 O O . HIS B 1 47 ? 177.242 24.714 108.243 1.00 62.86 47 HIS B O 1
ATOM 3304 N N . GLY B 1 48 ? 177.216 26.591 109.494 1.00 64.49 48 GLY B N 1
ATOM 3305 C CA . GLY B 1 48 ? 177.973 27.423 108.568 1.00 66.10 48 GLY B CA 1
ATOM 3306 C C . GLY B 1 48 ? 179.458 27.137 108.579 1.00 74.41 48 GLY B C 1
ATOM 3307 O O . GLY B 1 48 ? 179.917 26.272 109.327 1.00 75.84 48 GLY B O 1
ATOM 3308 N N . ARG B 1 49 ? 180.225 27.862 107.751 1.00 72.76 49 ARG B N 1
ATOM 3309 C CA . ARG B 1 49 ? 181.671 27.673 107.682 1.00 75.42 49 ARG B CA 1
ATOM 3310 C C . ARG B 1 49 ? 182.385 28.451 108.808 1.00 82.24 49 ARG B C 1
ATOM 3311 O O . ARG B 1 49 ? 182.804 27.818 109.777 1.00 82.95 49 ARG B O 1
ATOM 3319 N N . LYS B 1 50 ? 182.451 29.801 108.739 1.00 79.79 50 LYS B N 1
ATOM 3320 C CA . LYS B 1 50 ? 183.101 30.615 109.776 1.00 104.93 50 LYS B CA 1
ATOM 3321 C C . LYS B 1 50 ? 182.132 31.013 110.894 1.00 151.69 50 LYS B C 1
ATOM 3322 O O . LYS B 1 50 ? 181.257 30.235 111.275 1.00 121.09 50 LYS B O 1
ATOM 3328 N N . PRO B 1 57 ? 170.117 23.482 119.340 1.00 81.51 57 PRO B N 1
ATOM 3329 C CA . PRO B 1 57 ? 169.621 23.046 118.026 1.00 78.61 57 PRO B CA 1
ATOM 3330 C C . PRO B 1 57 ? 169.147 24.218 117.161 1.00 79.46 57 PRO B C 1
ATOM 3331 O O . PRO B 1 57 ? 168.311 25.020 117.592 1.00 80.93 57 PRO B O 1
ATOM 3335 N N . LYS B 1 58 ? 169.706 24.330 115.947 1.00 71.19 58 LYS B N 1
ATOM 3336 C CA . LYS B 1 58 ? 169.403 25.394 114.979 1.00 67.85 58 LYS B CA 1
ATOM 3337 C C . LYS B 1 58 ? 168.010 25.222 114.327 1.00 67.78 58 LYS B C 1
ATOM 3338 O O . LYS B 1 58 ? 167.534 24.081 114.232 1.00 66.63 58 LYS B O 1
ATOM 3344 N N . PRO B 1 59 ? 167.358 26.320 113.838 1.00 61.85 59 PRO B N 1
ATOM 3345 C CA . PRO B 1 59 ? 166.071 26.164 113.127 1.00 58.50 59 PRO B CA 1
ATOM 3346 C C . PRO B 1 59 ? 166.308 25.447 111.806 1.00 60.48 59 PRO B C 1
ATOM 3347 O O . PRO B 1 59 ? 167.307 25.708 111.129 1.00 61.03 59 PRO B O 1
ATOM 3351 N N . VAL B 1 60 ? 165.404 24.530 111.455 1.00 54.73 60 VAL B N 1
ATOM 3352 C CA . VAL B 1 60 ? 165.520 23.714 110.244 1.00 52.44 60 VAL B CA 1
ATOM 3353 C C . VAL B 1 60 ? 164.832 24.334 109.025 1.00 53.62 60 VAL B C 1
ATOM 3354 O O . VAL B 1 60 ? 163.686 24.785 109.108 1.00 52.82 60 VAL B O 1
ATOM 3358 N N . VAL B 1 61 ? 165.545 24.303 107.883 1.00 48.72 61 VAL B N 1
ATOM 3359 C CA . VAL B 1 61 ? 165.059 24.713 106.568 1.00 47.05 61 VAL B CA 1
ATOM 3360 C C . VAL B 1 61 ? 165.169 23.500 105.633 1.00 48.71 61 VAL B C 1
ATOM 3361 O O . VAL B 1 61 ? 166.236 22.878 105.539 1.00 49.83 61 VAL B O 1
ATOM 3365 N N . PHE B 1 62 ? 164.067 23.180 104.940 1.00 40.51 62 PHE B N 1
ATOM 3366 C CA . PHE B 1 62 ? 164.044 22.113 103.958 1.00 39.10 62 PHE B CA 1
ATOM 3367 C C . PHE B 1 62 ? 163.933 22.735 102.558 1.00 44.05 62 PHE B C 1
ATOM 3368 O O . PHE B 1 62 ? 162.965 23.445 102.286 1.00 42.85 62 PHE B O 1
ATOM 3376 N N . LEU B 1 63 ? 164.949 22.494 101.695 1.00 41.35 63 LEU B N 1
ATOM 3377 C CA . LEU B 1 63 ? 165.031 22.995 100.318 1.00 40.16 63 LEU B CA 1
ATOM 3378 C C . LEU B 1 63 ? 164.663 21.890 99.346 1.00 44.05 63 LEU B C 1
ATOM 3379 O O . LEU B 1 63 ? 165.281 20.821 99.357 1.00 43.50 63 LEU B O 1
ATOM 3384 N N . GLN B 1 64 ? 163.630 22.137 98.532 1.00 39.22 64 GLN B N 1
ATOM 3385 C CA . GLN B 1 64 ? 163.138 21.189 97.553 1.00 37.35 64 GLN B CA 1
ATOM 3386 C C . GLN B 1 64 ? 163.278 21.718 96.139 1.00 42.48 64 GLN B C 1
ATOM 3387 O O . GLN B 1 64 ? 162.713 22.759 95.807 1.00 42.83 64 GLN B O 1
ATOM 3393 N N . HIS B 1 65 ? 164.008 20.970 95.296 1.00 39.63 65 HIS B N 1
ATOM 3394 C CA . HIS B 1 65 ? 164.241 21.297 93.892 1.00 39.23 65 HIS B CA 1
ATOM 3395 C C . HIS B 1 65 ? 162.971 21.103 93.029 1.00 44.43 65 HIS B C 1
ATOM 3396 O O . HIS B 1 65 ? 161.992 20.491 93.475 1.00 42.86 65 HIS B O 1
ATOM 3403 N N . GLY B 1 66 ? 163.039 21.583 91.790 1.00 42.35 66 GLY B N 1
ATOM 3404 C CA . GLY B 1 66 ? 161.943 21.503 90.838 1.00 41.32 66 GLY B CA 1
ATOM 3405 C C . GLY B 1 66 ? 162.104 20.457 89.767 1.00 45.88 66 GLY B C 1
ATOM 3406 O O . GLY B 1 66 ? 162.806 19.465 89.955 1.00 45.00 66 GLY B O 1
ATOM 3407 N N . LEU B 1 67 ? 161.440 20.688 88.640 1.00 44.38 67 LEU B N 1
ATOM 3408 C CA . LEU B 1 67 ? 161.390 19.794 87.492 1.00 45.71 67 LEU B CA 1
ATOM 3409 C C . LEU B 1 67 ? 162.768 19.415 86.940 1.00 51.52 67 LEU B C 1
ATOM 3410 O O . LEU B 1 67 ? 163.549 20.283 86.573 1.00 52.14 67 LEU B O 1
ATOM 3415 N N . LEU B 1 68 ? 163.038 18.092 86.881 1.00 48.80 68 LEU B N 1
ATOM 3416 C CA . LEU B 1 68 ? 164.267 17.476 86.363 1.00 49.43 68 LEU B CA 1
ATOM 3417 C C . LEU B 1 68 ? 165.545 17.976 87.057 1.00 52.48 68 LEU B C 1
ATOM 3418 O O . LEU B 1 68 ? 166.606 17.991 86.441 1.00 53.30 68 LEU B O 1
ATOM 3423 N N . ALA B 1 69 ? 165.450 18.365 88.342 1.00 46.64 69 ALA B N 1
ATOM 3424 C CA . ALA B 1 69 ? 166.581 18.889 89.089 1.00 46.34 69 ALA B CA 1
ATOM 3425 C C . ALA B 1 69 ? 166.970 17.999 90.254 1.00 49.75 69 ALA B C 1
ATOM 3426 O O . ALA B 1 69 ? 166.484 16.871 90.367 1.00 49.29 69 ALA B O 1
ATOM 3428 N N . ASP B 1 70 ? 167.860 18.504 91.115 1.00 46.44 70 ASP B N 1
ATOM 3429 C CA . ASP B 1 70 ? 168.307 17.827 92.316 1.00 46.24 70 ASP B CA 1
ATOM 3430 C C . ASP B 1 70 ? 168.784 18.835 93.332 1.00 51.45 70 ASP B C 1
ATOM 3431 O O . ASP B 1 70 ? 168.784 20.046 93.082 1.00 50.44 70 ASP B O 1
ATOM 3436 N N . SER B 1 71 ? 169.227 18.299 94.476 1.00 49.74 71 SER B N 1
ATOM 3437 C CA . SER B 1 71 ? 169.855 18.924 95.633 1.00 50.34 71 SER B CA 1
ATOM 3438 C C . SER B 1 71 ? 170.834 20.033 95.230 1.00 55.13 71 SER B C 1
ATOM 3439 O O . SER B 1 71 ? 170.785 21.120 95.788 1.00 55.71 71 SER B O 1
ATOM 3442 N N . SER B 1 72 ? 171.705 19.744 94.238 1.00 52.89 72 SER B N 1
ATOM 3443 C CA . SER B 1 72 ? 172.773 20.579 93.669 1.00 53.74 72 SER B CA 1
ATOM 3444 C C . SER B 1 72 ? 172.363 22.020 93.327 1.00 56.04 72 SER B C 1
ATOM 3445 O O . SER B 1 72 ? 173.184 22.930 93.404 1.00 55.75 72 SER B O 1
ATOM 3448 N N . ASN B 1 73 ? 171.088 22.212 92.966 1.00 52.08 73 ASN B N 1
ATOM 3449 C CA . ASN B 1 73 ? 170.477 23.489 92.592 1.00 51.23 73 ASN B CA 1
ATOM 3450 C C . ASN B 1 73 ? 170.648 24.574 93.616 1.00 54.66 73 ASN B C 1
ATOM 3451 O O . ASN B 1 73 ? 170.611 25.743 93.246 1.00 54.21 73 ASN B O 1
ATOM 3456 N N . TRP B 1 74 ? 170.796 24.199 94.903 1.00 51.56 74 TRP B N 1
ATOM 3457 C CA . TRP B 1 74 ? 170.937 25.144 96.017 1.00 51.77 74 TRP B CA 1
ATOM 3458 C C . TRP B 1 74 ? 172.382 25.380 96.452 1.00 58.54 74 TRP B C 1
ATOM 3459 O O . TRP B 1 74 ? 172.608 26.152 97.388 1.00 59.26 74 TRP B O 1
ATOM 3470 N N . VAL B 1 75 ? 173.355 24.709 95.794 1.00 55.82 75 VAL B N 1
ATOM 3471 C CA . VAL B 1 75 ? 174.784 24.776 96.129 1.00 57.64 75 VAL B CA 1
ATOM 3472 C C . VAL B 1 75 ? 175.700 24.866 94.878 1.00 63.62 75 VAL B C 1
ATOM 3473 O O . VAL B 1 75 ? 176.896 24.601 94.988 1.00 65.11 75 VAL B O 1
ATOM 3477 N N . THR B 1 76 ? 175.153 25.284 93.714 1.00 60.75 76 THR B N 1
ATOM 3478 C CA . THR B 1 76 ? 175.868 25.335 92.425 1.00 61.90 76 THR B CA 1
ATOM 3479 C C . THR B 1 76 ? 176.500 26.711 92.062 1.00 67.32 76 THR B C 1
ATOM 3480 O O . THR B 1 76 ? 177.296 26.770 91.115 1.00 68.37 76 THR B O 1
ATOM 3484 N N . ASN B 1 77 ? 176.206 27.788 92.812 1.00 63.94 77 ASN B N 1
ATOM 3485 C CA . ASN B 1 77 ? 176.876 29.080 92.569 1.00 65.68 77 ASN B CA 1
ATOM 3486 C C . ASN B 1 77 ? 178.088 29.118 93.545 1.00 71.26 77 ASN B C 1
ATOM 3487 O O . ASN B 1 77 ? 178.700 28.072 93.788 1.00 71.77 77 ASN B O 1
ATOM 3492 N N . LEU B 1 78 ? 178.421 30.285 94.118 1.00 68.68 78 LEU B N 1
ATOM 3493 C CA . LEU B 1 78 ? 179.527 30.375 95.076 1.00 70.51 78 LEU B CA 1
ATOM 3494 C C . LEU B 1 78 ? 179.002 30.288 96.512 1.00 75.07 78 LEU B C 1
ATOM 3495 O O . LEU B 1 78 ? 177.784 30.320 96.715 1.00 73.12 78 LEU B O 1
ATOM 3500 N N . ALA B 1 79 ? 179.911 30.160 97.507 1.00 73.75 79 ALA B N 1
ATOM 3501 C CA . ALA B 1 79 ? 179.564 30.047 98.930 1.00 73.19 79 ALA B CA 1
ATOM 3502 C C . ALA B 1 79 ? 178.690 31.200 99.446 1.00 75.71 79 ALA B C 1
ATOM 3503 O O . ALA B 1 79 ? 177.837 30.990 100.303 1.00 73.86 79 ALA B O 1
ATOM 3505 N N . GLN B 1 80 ? 178.904 32.409 98.931 1.00 72.61 80 GLN B N 1
ATOM 3506 C CA . GLN B 1 80 ? 178.130 33.550 99.384 1.00 71.41 80 GLN B CA 1
ATOM 3507 C C . GLN B 1 80 ? 176.991 33.928 98.412 1.00 72.59 80 GLN B C 1
ATOM 3508 O O . GLN B 1 80 ? 176.326 34.940 98.639 1.00 73.26 80 GLN B O 1
ATOM 3514 N N . SER B 1 81 ? 176.735 33.091 97.367 1.00 65.06 81 SER B N 1
ATOM 3515 C CA . SER B 1 81 ? 175.698 33.342 96.359 1.00 62.46 81 SER B CA 1
ATOM 3516 C C . SER B 1 81 ? 174.726 32.135 96.099 1.00 63.14 81 SER B C 1
ATOM 3517 O O . SER B 1 81 ? 173.813 32.246 95.270 1.00 60.18 81 SER B O 1
ATOM 3520 N N . SER B 1 82 ? 174.891 31.019 96.849 1.00 58.92 82 SER B N 1
ATOM 3521 C CA . SER B 1 82 ? 174.026 29.831 96.782 1.00 55.81 82 SER B CA 1
ATOM 3522 C C . SER B 1 82 ? 173.153 29.757 98.041 1.00 57.49 82 SER B C 1
ATOM 3523 O O . SER B 1 82 ? 173.702 29.818 99.147 1.00 58.37 82 SER B O 1
ATOM 3526 N N . LEU B 1 83 ? 171.805 29.630 97.883 1.00 50.69 83 LEU B N 1
ATOM 3527 C CA . LEU B 1 83 ? 170.848 29.601 99.010 1.00 49.15 83 LEU B CA 1
ATOM 3528 C C . LEU B 1 83 ? 171.204 28.620 100.136 1.00 52.65 83 LEU B C 1
ATOM 3529 O O . LEU B 1 83 ? 171.190 29.013 101.304 1.00 52.15 83 LEU B O 1
ATOM 3534 N N . GLY B 1 84 ? 171.531 27.381 99.768 1.00 48.61 84 GLY B N 1
ATOM 3535 C CA . GLY B 1 84 ? 171.910 26.329 100.705 1.00 48.95 84 GLY B CA 1
ATOM 3536 C C . GLY B 1 84 ? 173.036 26.736 101.629 1.00 55.71 84 GLY B C 1
ATOM 3537 O O . GLY B 1 84 ? 172.958 26.516 102.844 1.00 56.91 84 GLY B O 1
ATOM 3538 N N . PHE B 1 85 ? 174.058 27.383 101.057 1.00 52.66 85 PHE B N 1
ATOM 3539 C CA . PHE B 1 85 ? 175.225 27.872 101.783 1.00 54.74 85 PHE B CA 1
ATOM 3540 C C . PHE B 1 85 ? 174.947 29.122 102.624 1.00 59.65 85 PHE B C 1
ATOM 3541 O O . PHE B 1 85 ? 175.514 29.251 103.718 1.00 61.06 85 PHE B O 1
ATOM 3549 N N . ILE B 1 86 ? 174.131 30.070 102.102 1.00 55.25 86 ILE B N 1
ATOM 3550 C CA . ILE B 1 86 ? 173.881 31.315 102.827 1.00 55.92 86 ILE B CA 1
ATOM 3551 C C . ILE B 1 86 ? 172.976 31.051 104.033 1.00 61.07 86 ILE B C 1
ATOM 3552 O O . ILE B 1 86 ? 173.173 31.688 105.068 1.00 62.28 86 ILE B O 1
ATOM 3557 N N . LEU B 1 87 ? 172.044 30.071 103.924 1.00 57.06 87 LEU B N 1
ATOM 3558 C CA . LEU B 1 87 ? 171.155 29.694 105.023 1.00 56.20 87 LEU B CA 1
ATOM 3559 C C . LEU B 1 87 ? 171.954 29.072 106.167 1.00 60.95 87 LEU B C 1
ATOM 3560 O O . LEU B 1 87 ? 171.707 29.419 107.325 1.00 61.48 87 LEU B O 1
ATOM 3565 N N . ALA B 1 88 ? 172.967 28.237 105.838 1.00 56.90 88 ALA B N 1
ATOM 3566 C CA . ALA B 1 88 ? 173.870 27.623 106.818 1.00 58.23 88 ALA B CA 1
ATOM 3567 C C . ALA B 1 88 ? 174.632 28.711 107.580 1.00 65.33 88 ALA B C 1
ATOM 3568 O O . ALA B 1 88 ? 174.648 28.696 108.809 1.00 65.06 88 ALA B O 1
ATOM 3570 N N . ASP B 1 89 ? 175.203 29.684 106.847 1.00 64.61 89 ASP B N 1
ATOM 3571 C CA . ASP B 1 89 ? 175.939 30.812 107.414 1.00 66.77 89 ASP B CA 1
ATOM 3572 C C . ASP B 1 89 ? 175.033 31.772 108.204 1.00 69.89 89 ASP B C 1
ATOM 3573 O O . ASP B 1 89 ? 175.522 32.444 109.106 1.00 72.15 89 ASP B O 1
ATOM 3578 N N . ALA B 1 90 ? 173.715 31.799 107.906 1.00 63.96 90 ALA B N 1
ATOM 3579 C CA . ALA B 1 90 ? 172.725 32.630 108.608 1.00 63.19 90 ALA B CA 1
ATOM 3580 C C . ALA B 1 90 ? 172.171 31.952 109.890 1.00 67.96 90 ALA B C 1
ATOM 3581 O O . ALA B 1 90 ? 171.265 32.496 110.536 1.00 67.86 90 ALA B O 1
ATOM 3583 N N . GLY B 1 91 ? 172.730 30.785 110.237 1.00 64.14 91 GLY B N 1
ATOM 3584 C CA . GLY B 1 91 ? 172.388 30.021 111.434 1.00 63.74 91 GLY B CA 1
ATOM 3585 C C . GLY B 1 91 ? 171.281 28.996 111.309 1.00 66.22 91 GLY B C 1
ATOM 3586 O O . GLY B 1 91 ? 170.622 28.699 112.305 1.00 66.04 91 GLY B O 1
ATOM 3587 N N . PHE B 1 92 ? 171.073 28.424 110.109 1.00 61.16 92 PHE B N 1
ATOM 3588 C CA . PHE B 1 92 ? 170.038 27.406 109.889 1.00 58.89 92 PHE B CA 1
ATOM 3589 C C . PHE B 1 92 ? 170.601 26.004 109.635 1.00 61.34 92 PHE B C 1
ATOM 3590 O O . PHE B 1 92 ? 171.656 25.856 109.009 1.00 61.96 92 PHE B O 1
ATOM 3598 N N . ASP B 1 93 ? 169.886 24.974 110.107 1.00 55.93 93 ASP B N 1
ATOM 3599 C CA . ASP B 1 93 ? 170.247 23.585 109.842 1.00 55.06 93 ASP B CA 1
ATOM 3600 C C . ASP B 1 93 ? 169.580 23.276 108.489 1.00 55.29 93 ASP B C 1
ATOM 3601 O O . ASP B 1 93 ? 168.354 23.156 108.415 1.00 51.62 93 ASP B O 1
ATOM 3606 N N . VAL B 1 94 ? 170.397 23.247 107.413 1.00 51.68 94 VAL B N 1
ATOM 3607 C CA . VAL B 1 94 ? 169.956 23.090 106.023 1.00 49.24 94 VAL B CA 1
ATOM 3608 C C . VAL B 1 94 ? 169.759 21.640 105.594 1.00 51.42 94 VAL B C 1
ATOM 3609 O O . VAL B 1 94 ? 170.704 20.854 105.598 1.00 52.90 94 VAL B O 1
ATOM 3613 N N . TRP B 1 95 ? 168.546 21.311 105.156 1.00 45.13 95 TRP B N 1
ATOM 3614 C CA . TRP B 1 95 ? 168.251 19.991 104.616 1.00 43.48 95 TRP B CA 1
ATOM 3615 C C . TRP B 1 95 ? 167.770 20.176 103.182 1.00 48.46 95 TRP B C 1
ATOM 3616 O O . TRP B 1 95 ? 166.983 21.078 102.902 1.00 47.15 95 TRP B O 1
ATOM 3627 N N . MET B 1 96 ? 168.303 19.366 102.275 1.00 45.96 96 MET B N 1
ATOM 3628 C CA . MET B 1 96 ? 167.977 19.395 100.861 1.00 44.93 96 MET B CA 1
ATOM 3629 C C . MET B 1 96 ? 167.484 18.027 100.429 1.00 45.06 96 MET B C 1
ATOM 3630 O O . MET B 1 96 ? 168.192 17.032 100.600 1.00 44.46 96 MET B O 1
ATOM 3635 N N . GLY B 1 97 ? 166.279 18.002 99.875 1.00 39.68 97 GLY B N 1
ATOM 3636 C CA . GLY B 1 97 ? 165.629 16.797 99.385 1.00 38.17 97 GLY B CA 1
ATOM 3637 C C . GLY B 1 97 ? 165.942 16.440 97.951 1.00 42.43 97 GLY B C 1
ATOM 3638 O O . GLY B 1 97 ? 166.305 17.304 97.148 1.00 42.65 97 GLY B O 1
ATOM 3639 N N . ASN B 1 98 ? 165.803 15.145 97.628 1.00 40.19 98 ASN B N 1
ATOM 3640 C CA . ASN B 1 98 ? 165.998 14.605 96.279 1.00 40.23 98 ASN B CA 1
ATOM 3641 C C . ASN B 1 98 ? 164.813 13.735 95.904 1.00 43.32 98 ASN B C 1
ATOM 3642 O O . ASN B 1 98 ? 164.571 12.711 96.539 1.00 43.21 98 ASN B O 1
ATOM 3647 N N . SER B 1 99 ? 164.034 14.207 94.931 1.00 39.53 99 SER B N 1
ATOM 3648 C CA . SER B 1 99 ? 162.822 13.582 94.411 1.00 38.98 99 SER B CA 1
ATOM 3649 C C . SER B 1 99 ? 163.099 12.250 93.775 1.00 47.70 99 SER B C 1
ATOM 3650 O O . SER B 1 99 ? 164.114 12.089 93.094 1.00 50.58 99 SER B O 1
ATOM 3653 N N . ARG B 1 100 ? 162.193 11.293 93.993 1.00 43.84 100 ARG B N 1
ATOM 3654 C CA . ARG B 1 100 ? 162.324 9.949 93.438 1.00 45.16 100 ARG B CA 1
ATOM 3655 C C . ARG B 1 100 ? 162.553 9.982 91.934 1.00 49.78 100 ARG B C 1
ATOM 3656 O O . ARG B 1 100 ? 161.910 10.778 91.234 1.00 48.56 100 ARG B O 1
ATOM 3664 N N . GLY B 1 101 ? 163.483 9.147 91.465 1.00 46.84 101 GLY B N 1
ATOM 3665 C CA . GLY B 1 101 ? 163.796 9.049 90.040 1.00 46.74 101 GLY B CA 1
ATOM 3666 C C . GLY B 1 101 ? 164.970 9.883 89.579 1.00 50.12 101 GLY B C 1
ATOM 3667 O O . GLY B 1 101 ? 165.473 9.675 88.476 1.00 50.65 101 GLY B O 1
ATOM 3668 N N . ASN B 1 102 ? 165.447 10.803 90.430 1.00 46.47 102 ASN B N 1
ATOM 3669 C CA . ASN B 1 102 ? 166.593 11.633 90.088 1.00 46.37 102 ASN B CA 1
ATOM 3670 C C . ASN B 1 102 ? 167.906 10.895 90.392 1.00 50.40 102 ASN B C 1
ATOM 3671 O O . ASN B 1 102 ? 167.867 9.813 90.975 1.00 49.35 102 ASN B O 1
ATOM 3676 N N . THR B 1 103 ? 169.049 11.475 90.005 1.00 48.25 103 THR B N 1
ATOM 3677 C CA . THR B 1 103 ? 170.393 10.897 90.157 1.00 50.43 103 THR B CA 1
ATOM 3678 C C . THR B 1 103 ? 170.653 10.199 91.506 1.00 55.81 103 THR B C 1
ATOM 3679 O O . THR B 1 103 ? 171.228 9.099 91.539 1.00 57.73 103 THR B O 1
ATOM 3683 N N . TRP B 1 104 ? 170.228 10.843 92.600 1.00 49.66 104 TRP B N 1
ATOM 3684 C CA . TRP B 1 104 ? 170.515 10.402 93.951 1.00 50.51 104 TRP B CA 1
ATOM 3685 C C . TRP B 1 104 ? 169.411 9.582 94.615 1.00 55.37 104 TRP B C 1
ATOM 3686 O O . TRP B 1 104 ? 169.687 8.915 95.622 1.00 57.33 104 TRP B O 1
ATOM 3697 N N . SER B 1 105 ? 168.193 9.579 94.042 1.00 48.71 105 SER B N 1
ATOM 3698 C CA . SER B 1 105 ? 167.072 8.847 94.609 1.00 47.18 105 SER B CA 1
ATOM 3699 C C . SER B 1 105 ? 166.497 7.821 93.630 1.00 52.81 105 SER B C 1
ATOM 3700 O O . SER B 1 105 ? 165.275 7.675 93.544 1.00 51.56 105 SER B O 1
ATOM 3703 N N . ARG B 1 106 ? 167.372 7.084 92.908 1.00 51.92 106 ARG B N 1
ATOM 3704 C CA . ARG B 1 106 ? 166.913 6.068 91.952 1.00 51.49 106 ARG B CA 1
ATOM 3705 C C . ARG B 1 106 ? 167.183 4.641 92.460 1.00 56.80 106 ARG B C 1
ATOM 3706 O O . ARG B 1 106 ? 167.548 3.745 91.698 1.00 58.89 106 ARG B O 1
ATOM 3714 N N . LYS B 1 107 ? 166.926 4.434 93.753 1.00 53.03 107 LYS B N 1
ATOM 3715 C CA . LYS B 1 107 ? 167.033 3.141 94.415 1.00 53.73 107 LYS B CA 1
ATOM 3716 C C . LYS B 1 107 ? 165.715 2.796 95.114 1.00 56.21 107 LYS B C 1
ATOM 3717 O O . LYS B 1 107 ? 164.969 3.683 95.549 1.00 54.04 107 LYS B O 1
ATOM 3723 N N . HIS B 1 108 ? 165.410 1.506 95.161 1.00 54.20 108 HIS B N 1
ATOM 3724 C CA . HIS B 1 108 ? 164.191 0.996 95.757 1.00 53.16 108 HIS B CA 1
ATOM 3725 C C . HIS B 1 108 ? 164.507 -0.214 96.605 1.00 58.07 108 HIS B C 1
ATOM 3726 O O . HIS B 1 108 ? 165.465 -0.942 96.313 1.00 58.62 108 HIS B O 1
ATOM 3733 N N . LYS B 1 109 ? 163.699 -0.432 97.658 1.00 55.01 109 LYS B N 1
ATOM 3734 C CA . LYS B 1 109 ? 163.839 -1.577 98.561 1.00 56.52 109 LYS B CA 1
ATOM 3735 C C . LYS B 1 109 ? 163.709 -2.914 97.799 1.00 61.32 109 LYS B C 1
ATOM 3736 O O . LYS B 1 109 ? 164.459 -3.850 98.059 1.00 61.70 109 LYS B O 1
ATOM 3742 N N . THR B 1 110 ? 162.774 -2.975 96.840 1.00 59.09 110 THR B N 1
ATOM 3743 C CA . THR B 1 110 ? 162.455 -4.183 96.084 1.00 60.57 110 THR B CA 1
ATOM 3744 C C . THR B 1 110 ? 162.691 -4.045 94.584 1.00 63.92 110 THR B C 1
ATOM 3745 O O . THR B 1 110 ? 163.325 -4.924 93.986 1.00 67.29 110 THR B O 1
ATOM 3749 N N . LEU B 1 111 ? 162.170 -2.970 93.980 1.00 54.49 111 LEU B N 1
ATOM 3750 C CA . LEU B 1 111 ? 162.254 -2.771 92.549 1.00 52.37 111 LEU B CA 1
ATOM 3751 C C . LEU B 1 111 ? 163.628 -2.383 92.030 1.00 56.98 111 LEU B C 1
ATOM 3752 O O . LEU B 1 111 ? 164.400 -1.717 92.715 1.00 57.14 111 LEU B O 1
ATOM 3757 N N . SER B 1 112 ? 163.912 -2.787 90.788 1.00 54.10 112 SER B N 1
ATOM 3758 C CA . SER B 1 112 ? 165.107 -2.397 90.055 1.00 54.04 112 SER B CA 1
ATOM 3759 C C . SER B 1 112 ? 164.686 -1.232 89.160 1.00 55.89 112 SER B C 1
ATOM 3760 O O . SER B 1 112 ? 163.526 -1.145 88.756 1.00 54.80 112 SER B O 1
ATOM 3763 N N . VAL B 1 113 ? 165.644 -0.381 88.815 1.00 53.04 113 VAL B N 1
ATOM 3764 C CA . VAL B 1 113 ? 165.498 0.776 87.933 1.00 53.08 113 VAL B CA 1
ATOM 3765 C C . VAL B 1 113 ? 165.194 0.332 86.467 1.00 58.93 113 VAL B C 1
ATOM 3766 O O . VAL B 1 113 ? 164.859 1.156 85.619 1.00 58.37 113 VAL B O 1
ATOM 3770 N N . SER B 1 114 ? 165.294 -0.978 86.197 1.00 58.08 114 SER B N 1
ATOM 3771 C CA . SER B 1 114 ? 165.033 -1.599 84.894 1.00 59.00 114 SER B CA 1
ATOM 3772 C C . SER B 1 114 ? 163.567 -2.027 84.740 1.00 63.28 114 SER B C 1
ATOM 3773 O O . SER B 1 114 ? 163.135 -2.335 83.623 1.00 64.25 114 SER B O 1
ATOM 3776 N N . GLN B 1 115 ? 162.806 -2.024 85.850 1.00 57.67 115 GLN B N 1
ATOM 3777 C CA . GLN B 1 115 ? 161.386 -2.379 85.874 1.00 56.13 115 GLN B CA 1
ATOM 3778 C C . GLN B 1 115 ? 160.511 -1.128 85.661 1.00 59.27 115 GLN B C 1
ATOM 3779 O O . GLN B 1 115 ? 160.800 -0.076 86.244 1.00 57.17 115 GLN B O 1
ATOM 3785 N N . ASP B 1 116 ? 159.451 -1.247 84.816 1.00 56.11 116 ASP B N 1
ATOM 3786 C CA . ASP B 1 116 ? 158.504 -0.165 84.499 1.00 54.06 116 ASP B CA 1
ATOM 3787 C C . ASP B 1 116 ? 157.784 0.355 85.762 1.00 56.30 116 ASP B C 1
ATOM 3788 O O . ASP B 1 116 ? 157.587 1.573 85.883 1.00 55.82 116 ASP B O 1
ATOM 3793 N N . GLU B 1 117 ? 157.426 -0.558 86.710 1.00 51.76 117 GLU B N 1
ATOM 3794 C CA . GLU B 1 117 ? 156.761 -0.270 88.002 1.00 50.80 117 GLU B CA 1
ATOM 3795 C C . GLU B 1 117 ? 157.535 0.773 88.792 1.00 53.65 117 GLU B C 1
ATOM 3796 O O . GLU B 1 117 ? 156.923 1.570 89.512 1.00 53.41 117 GLU B O 1
ATOM 3802 N N . PHE B 1 118 ? 158.886 0.740 88.689 1.00 48.86 118 PHE B N 1
ATOM 3803 C CA . PHE B 1 118 ? 159.772 1.667 89.371 1.00 47.78 118 PHE B CA 1
ATOM 3804 C C . PHE B 1 118 ? 159.461 3.108 88.957 1.00 49.56 118 PHE B C 1
ATOM 3805 O O . PHE B 1 118 ? 159.487 4.011 89.800 1.00 48.49 118 PHE B O 1
ATOM 3813 N N . TRP B 1 119 ? 159.177 3.308 87.667 1.00 43.86 119 TRP B N 1
ATOM 3814 C CA . TRP B 1 119 ? 158.935 4.613 87.070 1.00 42.61 119 TRP B CA 1
ATOM 3815 C C . TRP B 1 119 ? 157.464 5.052 87.017 1.00 44.98 119 TRP B C 1
ATOM 3816 O O . TRP B 1 119 ? 157.168 6.149 86.542 1.00 43.30 119 TRP B O 1
ATOM 3827 N N . ALA B 1 120 ? 156.550 4.214 87.538 1.00 41.97 120 ALA B N 1
ATOM 3828 C CA . ALA B 1 120 ? 155.105 4.464 87.578 1.00 39.73 120 ALA B CA 1
ATOM 3829 C C . ALA B 1 120 ? 154.727 5.452 88.708 1.00 42.31 120 ALA B C 1
ATOM 3830 O O . ALA B 1 120 ? 153.932 5.137 89.596 1.00 42.00 120 ALA B O 1
ATOM 3832 N N . PHE B 1 121 ? 155.322 6.660 88.654 1.00 38.81 121 PHE B N 1
ATOM 3833 C CA . PHE B 1 121 ? 155.117 7.759 89.619 1.00 36.93 121 PHE B CA 1
ATOM 3834 C C . PHE B 1 121 ? 155.134 9.089 88.886 1.00 37.99 121 PHE B C 1
ATOM 3835 O O . PHE B 1 121 ? 155.649 9.170 87.782 1.00 37.04 121 PHE B O 1
ATOM 3843 N N . SER B 1 122 ? 154.641 10.137 89.538 1.00 34.75 122 SER B N 1
ATOM 3844 C CA . SER B 1 122 ? 154.645 11.533 89.065 1.00 32.87 122 SER B CA 1
ATOM 3845 C C . SER B 1 122 ? 154.772 12.400 90.331 1.00 34.17 122 SER B C 1
ATOM 3846 O O . SER B 1 122 ? 155.048 11.854 91.395 1.00 33.22 122 SER B O 1
ATOM 3849 N N . TYR B 1 123 ? 154.542 13.714 90.239 1.00 30.69 123 TYR B N 1
ATOM 3850 C CA . TYR B 1 123 ? 154.663 14.601 91.392 1.00 29.61 123 TYR B CA 1
ATOM 3851 C C . TYR B 1 123 ? 153.640 14.294 92.504 1.00 33.88 123 TYR B C 1
ATOM 3852 O O . TYR B 1 123 ? 153.878 14.667 93.643 1.00 33.40 123 TYR B O 1
ATOM 3861 N N . ASP B 1 124 ? 152.581 13.524 92.194 1.00 33.03 124 ASP B N 1
ATOM 3862 C CA . ASP B 1 124 ? 151.557 13.051 93.143 1.00 33.73 124 ASP B CA 1
ATOM 3863 C C . ASP B 1 124 ? 152.208 12.248 94.287 1.00 37.79 124 ASP B C 1
ATOM 3864 O O . ASP B 1 124 ? 151.905 12.483 95.451 1.00 37.49 124 ASP B O 1
ATOM 3869 N N . GLU B 1 125 ? 153.092 11.294 93.926 1.00 33.92 125 GLU B N 1
ATOM 3870 C CA . GLU B 1 125 ? 153.820 10.427 94.849 1.00 34.44 125 GLU B CA 1
ATOM 3871 C C . GLU B 1 125 ? 154.925 11.171 95.569 1.00 39.80 125 GLU B C 1
ATOM 3872 O O . GLU B 1 125 ? 155.242 10.827 96.709 1.00 39.95 125 GLU B O 1
ATOM 3878 N N . MET B 1 126 ? 155.497 12.200 94.922 1.00 36.57 126 MET B N 1
ATOM 3879 C CA . MET B 1 126 ? 156.545 13.040 95.511 1.00 36.63 126 MET B CA 1
ATOM 3880 C C . MET B 1 126 ? 155.961 13.820 96.691 1.00 41.74 126 MET B C 1
ATOM 3881 O O . MET B 1 126 ? 156.496 13.792 97.803 1.00 40.82 126 MET B O 1
ATOM 3886 N N . ALA B 1 127 ? 154.798 14.428 96.461 1.00 38.98 127 ALA B N 1
ATOM 3887 C CA . ALA B 1 127 ? 154.039 15.141 97.469 1.00 37.70 127 ALA B CA 1
ATOM 3888 C C . ALA B 1 127 ? 153.543 14.188 98.559 1.00 42.58 127 ALA B C 1
ATOM 3889 O O . ALA B 1 127 ? 153.820 14.438 99.718 1.00 42.45 127 ALA B O 1
ATOM 3891 N N . LYS B 1 128 ? 152.857 13.081 98.182 1.00 40.89 128 LYS B N 1
ATOM 3892 C CA . LYS B 1 128 ? 152.227 12.110 99.084 1.00 41.59 128 LYS B CA 1
ATOM 3893 C C . LYS B 1 128 ? 153.169 11.212 99.877 1.00 46.13 128 LYS B C 1
ATOM 3894 O O . LYS B 1 128 ? 152.829 10.839 100.997 1.00 47.33 128 LYS B O 1
ATOM 3900 N N . TYR B 1 129 ? 154.321 10.828 99.298 1.00 41.30 129 TYR B N 1
ATOM 3901 C CA . TYR B 1 129 ? 155.269 9.917 99.942 1.00 40.94 129 TYR B CA 1
ATOM 3902 C C . TYR B 1 129 ? 156.631 10.476 100.221 1.00 44.14 129 TYR B C 1
ATOM 3903 O O . TYR B 1 129 ? 157.154 10.191 101.287 1.00 44.27 129 TYR B O 1
ATOM 3912 N N . ASP B 1 130 ? 157.259 11.174 99.247 1.00 41.65 130 ASP B N 1
ATOM 3913 C CA . ASP B 1 130 ? 158.598 11.741 99.434 1.00 43.04 130 ASP B CA 1
ATOM 3914 C C . ASP B 1 130 ? 158.640 12.795 100.544 1.00 49.80 130 ASP B C 1
ATOM 3915 O O . ASP B 1 130 ? 159.487 12.681 101.434 1.00 51.20 130 ASP B O 1
ATOM 3920 N N . LEU B 1 131 ? 157.741 13.807 100.501 1.00 45.71 131 LEU B N 1
ATOM 3921 C CA . LEU B 1 131 ? 157.745 14.882 101.497 1.00 46.67 131 LEU B CA 1
ATOM 3922 C C . LEU B 1 131 ? 157.461 14.413 102.928 1.00 49.78 131 LEU B C 1
ATOM 3923 O O . LEU B 1 131 ? 158.282 14.732 103.790 1.00 49.08 131 LEU B O 1
ATOM 3928 N N . PRO B 1 132 ? 156.352 13.670 103.220 1.00 45.22 132 PRO B N 1
ATOM 3929 C CA . PRO B 1 132 ? 156.124 13.209 104.605 1.00 45.51 132 PRO B CA 1
ATOM 3930 C C . PRO B 1 132 ? 157.291 12.403 105.164 1.00 48.41 132 PRO B C 1
ATOM 3931 O O . PRO B 1 132 ? 157.732 12.699 106.277 1.00 48.86 132 PRO B O 1
ATOM 3935 N N . ALA B 1 133 ? 157.838 11.448 104.365 1.00 43.26 133 ALA B N 1
ATOM 3936 C CA . ALA B 1 133 ? 158.974 10.615 104.765 1.00 43.44 133 ALA B CA 1
ATOM 3937 C C . ALA B 1 133 ? 160.217 11.472 105.074 1.00 48.00 133 ALA B C 1
ATOM 3938 O O . ALA B 1 133 ? 160.842 11.287 106.123 1.00 48.31 133 ALA B O 1
ATOM 3940 N N . SER B 1 134 ? 160.538 12.421 104.173 1.00 43.14 134 SER B N 1
ATOM 3941 C CA . SER B 1 134 ? 161.694 13.317 104.296 1.00 44.08 134 SER B CA 1
ATOM 3942 C C . SER B 1 134 ? 161.598 14.235 105.514 1.00 47.23 134 SER B C 1
ATOM 3943 O O . SER B 1 134 ? 162.538 14.274 106.307 1.00 47.48 134 SER B O 1
ATOM 3946 N N . ILE B 1 135 ? 160.450 14.925 105.682 1.00 42.88 135 ILE B N 1
ATOM 3947 C CA . ILE B 1 135 ? 160.204 15.849 106.789 1.00 44.27 135 ILE B CA 1
ATOM 3948 C C . ILE B 1 135 ? 160.157 15.105 108.123 1.00 50.21 135 ILE B C 1
ATOM 3949 O O . ILE B 1 135 ? 160.855 15.520 109.058 1.00 50.92 135 ILE B O 1
ATOM 3954 N N . ASN B 1 136 ? 159.390 13.987 108.203 1.00 46.16 136 ASN B N 1
ATOM 3955 C CA . ASN B 1 136 ? 159.288 13.207 109.442 1.00 47.00 136 ASN B CA 1
ATOM 3956 C C . ASN B 1 136 ? 160.641 12.604 109.881 1.00 51.64 136 ASN B C 1
ATOM 3957 O O . ASN B 1 136 ? 160.872 12.473 111.094 1.00 52.79 136 ASN B O 1
ATOM 3962 N N . PHE B 1 137 ? 161.543 12.297 108.910 1.00 47.50 137 PHE B N 1
ATOM 3963 C CA . PHE B 1 137 ? 162.898 11.806 109.178 1.00 49.05 137 PHE B CA 1
ATOM 3964 C C . PHE B 1 137 ? 163.689 12.898 109.891 1.00 54.89 137 PHE B C 1
ATOM 3965 O O . PHE B 1 137 ? 164.382 12.606 110.875 1.00 57.56 137 PHE B O 1
ATOM 3973 N N . ILE B 1 138 ? 163.620 14.144 109.359 1.00 48.76 138 ILE B N 1
ATOM 3974 C CA . ILE B 1 138 ? 164.313 15.321 109.880 1.00 47.98 138 ILE B CA 1
ATOM 3975 C C . ILE B 1 138 ? 163.859 15.646 111.284 1.00 55.00 138 ILE B C 1
ATOM 3976 O O . ILE B 1 138 ? 164.699 15.752 112.180 1.00 56.78 138 ILE B O 1
ATOM 3981 N N . LEU B 1 139 ? 162.538 15.781 111.482 1.00 51.66 139 LEU B N 1
ATOM 3982 C CA . LEU B 1 139 ? 161.968 16.106 112.792 1.00 53.25 139 LEU B CA 1
ATOM 3983 C C . LEU B 1 139 ? 162.354 15.115 113.879 1.00 58.56 139 LEU B C 1
ATOM 3984 O O . LEU B 1 139 ? 162.555 15.533 115.015 1.00 59.48 139 LEU B O 1
ATOM 3989 N N . ASN B 1 140 ? 162.506 13.822 113.517 1.00 55.81 140 ASN B N 1
ATOM 3990 C CA . ASN B 1 140 ? 162.928 12.745 114.410 1.00 58.14 140 ASN B CA 1
ATOM 3991 C C . ASN B 1 140 ? 164.409 12.907 114.735 1.00 65.48 140 ASN B C 1
ATOM 3992 O O . ASN B 1 140 ? 164.789 12.816 115.906 1.00 67.91 140 ASN B O 1
ATOM 3997 N N . LYS B 1 141 ? 165.237 13.169 113.697 1.00 61.29 141 LYS B N 1
ATOM 3998 C CA . LYS B 1 141 ? 166.685 13.346 113.817 1.00 62.91 141 LYS B CA 1
ATOM 3999 C C . LYS B 1 141 ? 167.060 14.570 114.656 1.00 69.68 141 LYS B C 1
ATOM 4000 O O . LYS B 1 141 ? 167.958 14.489 115.497 1.00 72.20 141 LYS B O 1
ATOM 4006 N N . THR B 1 142 ? 166.377 15.697 114.424 1.00 65.10 142 THR B N 1
ATOM 4007 C CA . THR B 1 142 ? 166.663 16.971 115.080 1.00 65.73 142 THR B CA 1
ATOM 4008 C C . THR B 1 142 ? 165.988 17.135 116.443 1.00 71.16 142 THR B C 1
ATOM 4009 O O . THR B 1 142 ? 166.578 17.726 117.343 1.00 72.40 142 THR B O 1
ATOM 4013 N N . GLY B 1 143 ? 164.772 16.618 116.579 1.00 66.76 143 GLY B N 1
ATOM 4014 C CA . GLY B 1 143 ? 163.988 16.765 117.797 1.00 66.93 143 GLY B CA 1
ATOM 4015 C C . GLY B 1 143 ? 163.065 17.966 117.701 1.00 69.34 143 GLY B C 1
ATOM 4016 O O . GLY B 1 143 ? 162.241 18.196 118.596 1.00 70.74 143 GLY B O 1
ATOM 4017 N N . GLN B 1 144 ? 163.193 18.736 116.597 1.00 62.23 144 GLN B N 1
ATOM 4018 C CA . GLN B 1 144 ? 162.390 19.923 116.308 1.00 60.70 144 GLN B CA 1
ATOM 4019 C C . GLN B 1 144 ? 160.955 19.511 115.980 1.00 62.39 144 GLN B C 1
ATOM 4020 O O . GLN B 1 144 ? 160.742 18.392 115.520 1.00 61.47 144 GLN B O 1
ATOM 4026 N N . GLU B 1 145 ? 159.978 20.409 116.218 1.00 58.66 145 GLU B N 1
ATOM 4027 C CA . GLU B 1 145 ? 158.551 20.169 115.952 1.00 57.74 145 GLU B CA 1
ATOM 4028 C C . GLU B 1 145 ? 158.122 20.674 114.567 1.00 58.12 145 GLU B C 1
ATOM 4029 O O . GLU B 1 145 ? 157.147 20.178 113.997 1.00 55.95 145 GLU B O 1
ATOM 4035 N N . GLN B 1 146 ? 158.841 21.676 114.040 1.00 53.83 146 GLN B N 1
ATOM 4036 C CA . GLN B 1 146 ? 158.535 22.285 112.746 1.00 50.81 146 GLN B CA 1
ATOM 4037 C C . GLN B 1 146 ? 159.762 22.567 111.875 1.00 52.21 146 GLN B C 1
ATOM 4038 O O . GLN B 1 146 ? 160.894 22.503 112.354 1.00 53.14 146 GLN B O 1
ATOM 4044 N N . VAL B 1 147 ? 159.518 22.872 110.580 1.00 45.94 147 VAL B N 1
ATOM 4045 C CA . VAL B 1 147 ? 160.537 23.223 109.580 1.00 44.53 147 VAL B CA 1
ATOM 4046 C C . VAL B 1 147 ? 160.051 24.406 108.743 1.00 47.12 147 VAL B C 1
ATOM 4047 O O . VAL B 1 147 ? 158.843 24.625 108.627 1.00 46.73 147 VAL B O 1
ATOM 4051 N N . TYR B 1 148 ? 160.989 25.124 108.105 1.00 42.98 148 TYR B N 1
ATOM 4052 C CA . TYR B 1 148 ? 160.660 26.127 107.103 1.00 41.61 148 TYR B CA 1
ATOM 4053 C C . TYR B 1 148 ? 160.814 25.327 105.829 1.00 42.44 148 TYR B C 1
ATOM 4054 O O . TYR B 1 148 ? 161.735 24.497 105.732 1.00 40.41 148 TYR B O 1
ATOM 4063 N N . TYR B 1 149 ? 159.907 25.535 104.871 1.00 38.15 149 TYR B N 1
ATOM 4064 C CA . TYR B 1 149 ? 159.953 24.819 103.605 1.00 36.74 149 TYR B CA 1
ATOM 4065 C C . TYR B 1 149 ? 160.197 25.792 102.474 1.00 41.98 149 TYR B C 1
ATOM 4066 O O . TYR B 1 149 ? 159.513 26.813 102.391 1.00 42.26 149 TYR B O 1
ATOM 4075 N N . VAL B 1 150 ? 161.187 25.494 101.621 1.00 39.60 150 VAL B N 1
ATOM 4076 C CA . VAL B 1 150 ? 161.520 26.310 100.447 1.00 40.26 150 VAL B CA 1
ATOM 4077 C C . VAL B 1 150 ? 161.458 25.391 99.230 1.00 43.67 150 VAL B C 1
ATOM 4078 O O . VAL B 1 150 ? 162.111 24.345 99.193 1.00 43.46 150 VAL B O 1
ATOM 4082 N N . GLY B 1 151 ? 160.645 25.768 98.265 1.00 38.31 151 GLY B N 1
ATOM 4083 C CA . GLY B 1 151 ? 160.513 24.987 97.055 1.00 37.23 151 GLY B CA 1
ATOM 4084 C C . GLY B 1 151 ? 160.704 25.846 95.836 1.00 42.86 151 GLY B C 1
ATOM 4085 O O . GLY B 1 151 ? 160.391 27.039 95.855 1.00 44.61 151 GLY B O 1
ATOM 4086 N N . HIS B 1 152 ? 161.249 25.258 94.788 1.00 38.22 152 HIS B N 1
ATOM 4087 C CA . HIS B 1 152 ? 161.410 25.927 93.513 1.00 37.77 152 HIS B CA 1
ATOM 4088 C C . HIS B 1 152 ? 160.715 25.077 92.485 1.00 41.78 152 HIS B C 1
ATOM 4089 O O . HIS B 1 152 ? 160.839 23.854 92.542 1.00 40.73 152 HIS B O 1
ATOM 4096 N N . SER B 1 153 ? 159.956 25.710 91.570 1.00 39.15 153 SER B N 1
ATOM 4097 C CA . SER B 1 153 ? 159.313 25.059 90.431 1.00 38.57 153 SER B CA 1
ATOM 4098 C C . SER B 1 153 ? 158.396 23.916 90.905 1.00 44.03 153 SER B C 1
ATOM 4099 O O . SER B 1 153 ? 157.446 24.165 91.662 1.00 43.89 153 SER B O 1
ATOM 4102 N N . GLN B 1 154 ? 158.721 22.665 90.513 1.00 39.83 154 GLN B N 1
ATOM 4103 C CA . GLN B 1 154 ? 157.999 21.470 90.900 1.00 38.41 154 GLN B CA 1
ATOM 4104 C C . GLN B 1 154 ? 158.045 21.206 92.433 1.00 41.42 154 GLN B C 1
ATOM 4105 O O . GLN B 1 154 ? 157.206 20.468 92.948 1.00 39.09 154 GLN B O 1
ATOM 4111 N N . GLY B 1 155 ? 158.991 21.839 93.127 1.00 38.44 155 GLY B N 1
ATOM 4112 C CA . GLY B 1 155 ? 159.125 21.765 94.578 1.00 38.19 155 GLY B CA 1
ATOM 4113 C C . GLY B 1 155 ? 157.991 22.498 95.262 1.00 41.34 155 GLY B C 1
ATOM 4114 O O . GLY B 1 155 ? 157.571 22.110 96.349 1.00 40.13 155 GLY B O 1
ATOM 4115 N N . THR B 1 156 ? 157.462 23.544 94.600 1.00 38.70 156 THR B N 1
ATOM 4116 C CA . THR B 1 156 ? 156.333 24.314 95.098 1.00 38.96 156 THR B CA 1
ATOM 4117 C C . THR B 1 156 ? 155.050 23.514 94.899 1.00 43.27 156 THR B C 1
ATOM 4118 O O . THR B 1 156 ? 154.222 23.489 95.805 1.00 43.93 156 THR B O 1
ATOM 4122 N N . THR B 1 157 ? 154.891 22.851 93.729 1.00 38.34 157 THR B N 1
ATOM 4123 C CA . THR B 1 157 ? 153.691 22.080 93.408 1.00 37.49 157 THR B CA 1
ATOM 4124 C C . THR B 1 157 ? 153.559 20.922 94.410 1.00 43.42 157 THR B C 1
ATOM 4125 O O . THR B 1 157 ? 152.481 20.733 94.977 1.00 42.33 157 THR B O 1
ATOM 4129 N N . ILE B 1 158 ? 154.682 20.227 94.685 1.00 41.69 158 ILE B N 1
ATOM 4130 C CA . ILE B 1 158 ? 154.831 19.137 95.661 1.00 42.03 158 ILE B CA 1
ATOM 4131 C C . ILE B 1 158 ? 154.420 19.645 97.093 1.00 44.63 158 ILE B C 1
ATOM 4132 O O . ILE B 1 158 ? 153.749 18.933 97.825 1.00 43.86 158 ILE B O 1
ATOM 4137 N N . GLY B 1 159 ? 154.739 20.897 97.411 1.00 39.61 159 GLY B N 1
ATOM 4138 C CA . GLY B 1 159 ? 154.324 21.558 98.641 1.00 39.51 159 GLY B CA 1
ATOM 4139 C C . GLY B 1 159 ? 152.837 21.877 98.632 1.00 43.93 159 GLY B C 1
ATOM 4140 O O . GLY B 1 159 ? 152.140 21.541 99.591 1.00 44.53 159 GLY B O 1
ATOM 4141 N N . PHE B 1 160 ? 152.310 22.464 97.519 1.00 38.36 160 PHE B N 1
ATOM 4142 C CA . PHE B 1 160 ? 150.879 22.757 97.391 1.00 36.97 160 PHE B CA 1
ATOM 4143 C C . PHE B 1 160 ? 150.034 21.509 97.525 1.00 39.76 160 PHE B C 1
ATOM 4144 O O . PHE B 1 160 ? 149.025 21.557 98.208 1.00 41.65 160 PHE B O 1
ATOM 4152 N N . ILE B 1 161 ? 150.460 20.384 96.925 1.00 34.18 161 ILE B N 1
ATOM 4153 C CA . ILE B 1 161 ? 149.752 19.113 97.019 1.00 33.18 161 ILE B CA 1
ATOM 4154 C C . ILE B 1 161 ? 149.864 18.588 98.438 1.00 40.25 161 ILE B C 1
ATOM 4155 O O . ILE B 1 161 ? 148.836 18.450 99.082 1.00 42.43 161 ILE B O 1
ATOM 4160 N N . ALA B 1 162 ? 151.094 18.358 98.947 1.00 36.91 162 ALA B N 1
ATOM 4161 C CA . ALA B 1 162 ? 151.311 17.810 100.296 1.00 37.06 162 ALA B CA 1
ATOM 4162 C C . ALA B 1 162 ? 150.661 18.586 101.425 1.00 41.64 162 ALA B C 1
ATOM 4163 O O . ALA B 1 162 ? 150.033 17.974 102.280 1.00 42.92 162 ALA B O 1
ATOM 4165 N N . PHE B 1 163 ? 150.779 19.913 101.426 1.00 39.03 163 PHE B N 1
ATOM 4166 C CA . PHE B 1 163 ? 150.241 20.730 102.515 1.00 39.67 163 PHE B CA 1
ATOM 4167 C C . PHE B 1 163 ? 148.744 20.962 102.412 1.00 45.77 163 PHE B C 1
ATOM 4168 O O . PHE B 1 163 ? 148.147 21.338 103.411 1.00 49.59 163 PHE B O 1
ATOM 4176 N N . SER B 1 164 ? 148.132 20.713 101.247 1.00 39.04 164 SER B N 1
ATOM 4177 C CA . SER B 1 164 ? 146.694 20.889 101.139 1.00 38.67 164 SER B CA 1
ATOM 4178 C C . SER B 1 164 ? 145.971 19.568 101.354 1.00 46.58 164 SER B C 1
ATOM 4179 O O . SER B 1 164 ? 144.864 19.573 101.895 1.00 48.87 164 SER B O 1
ATOM 4182 N N . GLN B 1 165 ? 146.628 18.435 100.971 1.00 42.63 165 GLN B N 1
ATOM 4183 C CA . GLN B 1 165 ? 146.142 17.070 101.043 1.00 41.95 165 GLN B CA 1
ATOM 4184 C C . GLN B 1 165 ? 146.472 16.364 102.354 1.00 48.35 165 GLN B C 1
ATOM 4185 O O . GLN B 1 165 ? 145.754 15.427 102.706 1.00 50.11 165 GLN B O 1
ATOM 4191 N N . ILE B 1 166 ? 147.584 16.743 103.035 1.00 42.40 166 ILE B N 1
ATOM 4192 C CA . ILE B 1 166 ? 148.019 16.103 104.288 1.00 41.68 166 ILE B CA 1
ATOM 4193 C C . ILE B 1 166 ? 148.058 17.149 105.410 1.00 46.39 166 ILE B C 1
ATOM 4194 O O . ILE B 1 166 ? 149.116 17.719 105.688 1.00 46.10 166 ILE B O 1
ATOM 4199 N N . PRO B 1 167 ? 146.899 17.445 106.046 1.00 44.17 167 PRO B N 1
ATOM 4200 C CA . PRO B 1 167 ? 146.868 18.509 107.083 1.00 44.72 167 PRO B CA 1
ATOM 4201 C C . PRO B 1 167 ? 147.781 18.291 108.299 1.00 51.89 167 PRO B C 1
ATOM 4202 O O . PRO B 1 167 ? 148.249 19.281 108.889 1.00 53.33 167 PRO B O 1
ATOM 4206 N N . GLU B 1 168 ? 148.083 17.012 108.633 1.00 48.06 168 GLU B N 1
ATOM 4207 C CA . GLU B 1 168 ? 149.008 16.652 109.710 1.00 48.88 168 GLU B CA 1
ATOM 4208 C C . GLU B 1 168 ? 150.448 17.088 109.393 1.00 49.62 168 GLU B C 1
ATOM 4209 O O . GLU B 1 168 ? 151.199 17.371 110.313 1.00 49.33 168 GLU B O 1
ATOM 4215 N N . LEU B 1 169 ? 150.828 17.120 108.091 1.00 44.74 169 LEU B N 1
ATOM 4216 C CA . LEU B 1 169 ? 152.144 17.546 107.614 1.00 44.28 169 LEU B CA 1
ATOM 4217 C C . LEU B 1 169 ? 152.174 19.061 107.610 1.00 46.83 169 LEU B C 1
ATOM 4218 O O . LEU B 1 169 ? 153.163 19.637 108.062 1.00 46.37 169 LEU B O 1
ATOM 4223 N N . ALA B 1 170 ? 151.076 19.706 107.109 1.00 42.37 170 ALA B N 1
ATOM 4224 C CA . ALA B 1 170 ? 150.918 21.159 107.098 1.00 42.04 170 ALA B CA 1
ATOM 4225 C C . ALA B 1 170 ? 151.245 21.768 108.489 1.00 46.89 170 ALA B C 1
ATOM 4226 O O . ALA B 1 170 ? 152.017 22.721 108.547 1.00 47.16 170 ALA B O 1
ATOM 4228 N N . LYS B 1 171 ? 150.760 21.153 109.597 1.00 44.37 171 LYS B N 1
ATOM 4229 C CA . LYS B 1 171 ? 151.022 21.569 110.995 1.00 45.59 171 LYS B CA 1
ATOM 4230 C C . LYS B 1 171 ? 152.533 21.703 111.308 1.00 52.60 171 LYS B C 1
ATOM 4231 O O . LYS B 1 171 ? 152.941 22.501 112.144 1.00 53.91 171 LYS B O 1
ATOM 4237 N N . ARG B 1 172 ? 153.346 20.926 110.621 1.00 50.11 172 ARG B N 1
ATOM 4238 C CA . ARG B 1 172 ? 154.791 20.868 110.799 1.00 50.69 172 ARG B CA 1
ATOM 4239 C C . ARG B 1 172 ? 155.564 21.951 110.051 1.00 52.91 172 ARG B C 1
ATOM 4240 O O . ARG B 1 172 ? 156.786 22.019 110.178 1.00 52.46 172 ARG B O 1
ATOM 4248 N N . ILE B 1 173 ? 154.878 22.776 109.251 1.00 48.18 173 ILE B N 1
ATOM 4249 C CA . ILE B 1 173 ? 155.568 23.787 108.463 1.00 46.99 173 ILE B CA 1
ATOM 4250 C C . ILE B 1 173 ? 155.300 25.180 109.032 1.00 52.46 173 ILE B C 1
ATOM 4251 O O . ILE B 1 173 ? 154.145 25.601 109.120 1.00 52.33 173 ILE B O 1
ATOM 4256 N N . LYS B 1 174 ? 156.389 25.872 109.447 1.00 50.47 174 LYS B N 1
ATOM 4257 C CA . LYS B 1 174 ? 156.366 27.243 109.983 1.00 51.74 174 LYS B CA 1
ATOM 4258 C C . LYS B 1 174 ? 155.955 28.202 108.877 1.00 56.68 174 LYS B C 1
ATOM 4259 O O . LYS B 1 174 ? 155.037 29.006 109.060 1.00 57.87 174 LYS B O 1
ATOM 4265 N N . MET B 1 175 ? 156.643 28.109 107.727 1.00 51.73 175 MET B N 1
ATOM 4266 C CA . MET B 1 175 ? 156.427 28.983 106.591 1.00 51.25 175 MET B CA 1
ATOM 4267 C C . MET B 1 175 ? 156.867 28.304 105.323 1.00 50.95 175 MET B C 1
ATOM 4268 O O . MET B 1 175 ? 157.855 27.567 105.330 1.00 49.71 175 MET B O 1
ATOM 4273 N N . PHE B 1 176 ? 156.113 28.551 104.238 1.00 44.88 176 PHE B N 1
ATOM 4274 C CA . PHE B 1 176 ? 156.334 28.006 102.900 1.00 42.25 176 PHE B CA 1
ATOM 4275 C C . PHE B 1 176 ? 156.805 29.124 101.966 1.00 43.98 176 PHE B C 1
ATOM 4276 O O . PHE B 1 176 ? 156.080 30.092 101.728 1.00 41.99 176 PHE B O 1
ATOM 4284 N N . PHE B 1 177 ? 158.035 28.982 101.449 1.00 40.32 177 PHE B N 1
ATOM 4285 C CA . PHE B 1 177 ? 158.619 29.938 100.518 1.00 39.84 177 PHE B CA 1
ATOM 4286 C C . PHE B 1 177 ? 158.536 29.323 99.134 1.00 40.95 177 PHE B C 1
ATOM 4287 O O . PHE B 1 177 ? 159.191 28.312 98.873 1.00 40.06 177 PHE B O 1
ATOM 4295 N N . ALA B 1 178 ? 157.647 29.870 98.290 1.00 36.37 178 ALA B N 1
ATOM 4296 C CA . ALA B 1 178 ? 157.410 29.377 96.939 1.00 35.82 178 ALA B CA 1
ATOM 4297 C C . ALA B 1 178 ? 158.129 30.267 95.913 1.00 43.09 178 ALA B C 1
ATOM 4298 O O . ALA B 1 178 ? 157.763 31.434 95.741 1.00 45.01 178 ALA B O 1
ATOM 4300 N N . LEU B 1 179 ? 159.207 29.732 95.301 1.00 39.73 179 LEU B N 1
ATOM 4301 C CA . LEU B 1 179 ? 160.056 30.417 94.312 1.00 40.08 179 LEU B CA 1
ATOM 4302 C C . LEU B 1 179 ? 159.678 29.863 92.936 1.00 47.79 179 LEU B C 1
ATOM 4303 O O . LEU B 1 179 ? 159.925 28.693 92.649 1.00 47.84 179 LEU B O 1
ATOM 4308 N N . GLY B 1 180 ? 159.049 30.699 92.115 1.00 46.58 180 GLY B N 1
ATOM 4309 C CA . GLY B 1 180 ? 158.542 30.319 90.799 1.00 45.96 180 GLY B CA 1
ATOM 4310 C C . GLY B 1 180 ? 157.461 29.293 91.007 1.00 49.27 180 GLY B C 1
ATOM 4311 O O . GLY B 1 180 ? 157.691 28.116 90.734 1.00 48.28 180 GLY B O 1
ATOM 4312 N N . PRO B 1 181 ? 156.305 29.686 91.596 1.00 47.27 181 PRO B N 1
ATOM 4313 C CA . PRO B 1 181 ? 155.286 28.683 91.941 1.00 46.64 181 PRO B CA 1
ATOM 4314 C C . PRO B 1 181 ? 154.490 28.136 90.768 1.00 49.91 181 PRO B C 1
ATOM 4315 O O . PRO B 1 181 ? 154.072 28.893 89.882 1.00 49.75 181 PRO B O 1
ATOM 4319 N N . VAL B 1 182 ? 154.257 26.811 90.793 1.00 44.92 182 VAL B N 1
ATOM 4320 C CA . VAL B 1 182 ? 153.507 26.117 89.750 1.00 44.46 182 VAL B CA 1
ATOM 4321 C C . VAL B 1 182 ? 152.365 25.317 90.374 1.00 49.91 182 VAL B C 1
ATOM 4322 O O . VAL B 1 182 ? 152.617 24.404 91.159 1.00 48.48 182 VAL B O 1
ATOM 4326 N N . ALA B 1 183 ? 151.120 25.646 90.010 1.00 47.76 183 ALA B N 1
ATOM 4327 C CA . ALA B 1 183 ? 149.955 24.873 90.416 1.00 47.58 183 ALA B CA 1
ATOM 4328 C C . ALA B 1 183 ? 149.307 24.544 89.081 1.00 53.65 183 ALA B C 1
ATOM 4329 O O . ALA B 1 183 ? 149.552 23.463 88.545 1.00 53.66 183 ALA B O 1
ATOM 4331 N N . SER B 1 184 ? 148.613 25.513 88.476 1.00 52.02 184 SER B N 1
ATOM 4332 C CA . SER B 1 184 ? 148.043 25.381 87.142 1.00 52.03 184 SER B CA 1
ATOM 4333 C C . SER B 1 184 ? 149.115 25.841 86.161 1.00 54.74 184 SER B C 1
ATOM 4334 O O . SER B 1 184 ? 149.864 26.783 86.451 1.00 54.45 184 SER B O 1
ATOM 4337 N N . VAL B 1 185 ? 149.187 25.181 85.005 1.00 50.44 185 VAL B N 1
ATOM 4338 C CA . VAL B 1 185 ? 150.177 25.463 83.967 1.00 49.68 185 VAL B CA 1
ATOM 4339 C C . VAL B 1 185 ? 149.445 25.687 82.603 1.00 52.51 185 VAL B C 1
ATOM 4340 O O . VAL B 1 185 ? 150.016 25.562 81.520 1.00 53.04 185 VAL B O 1
ATOM 4344 N N . ALA B 1 186 ? 148.170 26.102 82.710 1.00 47.56 186 ALA B N 1
ATOM 4345 C CA . ALA B 1 186 ? 147.214 26.440 81.651 1.00 47.21 186 ALA B CA 1
ATOM 4346 C C . ALA B 1 186 ? 147.682 27.512 80.638 1.00 53.04 186 ALA B C 1
ATOM 4347 O O . ALA B 1 186 ? 147.249 27.485 79.481 1.00 53.57 186 ALA B O 1
ATOM 4349 N N . PHE B 1 187 ? 148.486 28.492 81.079 1.00 49.76 187 PHE B N 1
ATOM 4350 C CA . PHE B 1 187 ? 148.898 29.597 80.207 1.00 51.14 187 PHE B CA 1
ATOM 4351 C C . PHE B 1 187 ? 150.398 29.729 80.029 1.00 54.87 187 PHE B C 1
ATOM 4352 O O . PHE B 1 187 ? 150.889 30.814 79.728 1.00 56.00 187 PHE B O 1
ATOM 4360 N N . CYS B 1 188 ? 151.133 28.644 80.189 1.00 51.40 188 CYS B N 1
ATOM 4361 C CA . CYS B 1 188 ? 152.564 28.746 80.019 1.00 52.21 188 CYS B CA 1
ATOM 4362 C C . CYS B 1 188 ? 152.949 28.664 78.548 1.00 56.60 188 CYS B C 1
ATOM 4363 O O . CYS B 1 188 ? 152.230 28.046 77.748 1.00 56.63 188 CYS B O 1
ATOM 4366 N N . THR B 1 189 ? 154.029 29.369 78.177 1.00 54.45 189 THR B N 1
ATOM 4367 C CA . THR B 1 189 ? 154.504 29.474 76.787 1.00 55.45 189 THR B CA 1
ATOM 4368 C C . THR B 1 189 ? 155.884 28.846 76.595 1.00 60.86 189 THR B C 1
ATOM 4369 O O . THR B 1 189 ? 156.514 28.990 75.539 1.00 63.68 189 THR B O 1
ATOM 4373 N N . SER B 1 190 ? 156.327 28.125 77.617 1.00 55.00 190 SER B N 1
ATOM 4374 C CA . SER B 1 190 ? 157.567 27.379 77.655 1.00 54.31 190 SER B CA 1
ATOM 4375 C C . SER B 1 190 ? 157.486 26.231 76.637 1.00 59.63 190 SER B C 1
ATOM 4376 O O . SER B 1 190 ? 156.372 25.740 76.402 1.00 59.83 190 SER B O 1
ATOM 4379 N N . PRO B 1 191 ? 158.633 25.712 76.102 1.00 55.88 191 PRO B N 1
ATOM 4380 C CA . PRO B 1 191 ? 158.580 24.530 75.213 1.00 54.86 191 PRO B CA 1
ATOM 4381 C C . PRO B 1 191 ? 157.863 23.305 75.812 1.00 59.15 191 PRO B C 1
ATOM 4382 O O . PRO B 1 191 ? 157.575 22.352 75.080 1.00 59.45 191 PRO B O 1
ATOM 4386 N N . MET B 1 192 ? 157.538 23.342 77.126 1.00 55.87 192 MET B N 1
ATOM 4387 C CA . MET B 1 192 ? 156.790 22.291 77.793 1.00 55.67 192 MET B CA 1
ATOM 4388 C C . MET B 1 192 ? 155.333 22.242 77.339 1.00 56.70 192 MET B C 1
ATOM 4389 O O . MET B 1 192 ? 154.794 21.147 77.222 1.00 56.65 192 MET B O 1
ATOM 4394 N N . ALA B 1 193 ? 154.699 23.397 77.062 1.00 50.71 193 ALA B N 1
ATOM 4395 C CA . ALA B 1 193 ? 153.327 23.422 76.536 1.00 49.38 193 ALA B CA 1
ATOM 4396 C C . ALA B 1 193 ? 153.256 22.752 75.128 1.00 51.31 193 ALA B C 1
ATOM 4397 O O . ALA B 1 193 ? 152.236 22.144 74.783 1.00 50.68 193 ALA B O 1
ATOM 4399 N N . LYS B 1 194 ? 154.336 22.875 74.330 1.00 45.47 194 LYS B N 1
ATOM 4400 C CA . LYS B 1 194 ? 154.460 22.253 73.013 1.00 45.86 194 LYS B CA 1
ATOM 4401 C C . LYS B 1 194 ? 154.516 20.692 73.199 1.00 49.70 194 LYS B C 1
ATOM 4402 O O . LYS B 1 194 ? 153.774 19.958 72.535 1.00 47.72 194 LYS B O 1
ATOM 4408 N N . LEU B 1 195 ? 155.350 20.209 74.153 1.00 47.82 195 LEU B N 1
ATOM 4409 C CA . LEU B 1 195 ? 155.497 18.781 74.488 1.00 47.16 195 LEU B CA 1
ATOM 4410 C C . LEU B 1 195 ? 154.179 18.261 75.069 1.00 51.02 195 LEU B C 1
ATOM 4411 O O . LEU B 1 195 ? 153.704 17.185 74.683 1.00 51.05 195 LEU B O 1
ATOM 4416 N N . GLY B 1 196 ? 153.611 19.069 75.959 1.00 45.99 196 GLY B N 1
ATOM 4417 C CA . GLY B 1 196 ? 152.355 18.844 76.653 1.00 44.41 196 GLY B CA 1
ATOM 4418 C C . GLY B 1 196 ? 151.143 18.680 75.767 1.00 49.72 196 GLY B C 1
ATOM 4419 O O . GLY B 1 196 ? 150.324 17.810 76.033 1.00 50.83 196 GLY B O 1
ATOM 4420 N N . ARG B 1 197 ? 151.018 19.476 74.701 1.00 46.71 197 ARG B N 1
ATOM 4421 C CA . ARG B 1 197 ? 149.876 19.399 73.792 1.00 46.55 197 ARG B CA 1
ATOM 4422 C C . ARG B 1 197 ? 149.928 18.233 72.792 1.00 51.82 197 ARG B C 1
ATOM 4423 O O . ARG B 1 197 ? 149.049 18.136 71.922 1.00 55.25 197 ARG B O 1
ATOM 4431 N N . LEU B 1 198 ? 150.905 17.310 72.938 1.00 44.40 198 LEU B N 1
ATOM 4432 C CA . LEU B 1 198 ? 150.951 16.111 72.105 1.00 42.93 198 LEU B CA 1
ATOM 4433 C C . LEU B 1 198 ? 150.020 15.089 72.803 1.00 43.82 198 LEU B C 1
ATOM 4434 O O . LEU B 1 198 ? 149.985 15.082 74.042 1.00 40.31 198 LEU B O 1
ATOM 4439 N N . PRO B 1 199 ? 149.279 14.205 72.072 1.00 41.35 199 PRO B N 1
ATOM 4440 C CA . PRO B 1 199 ? 148.439 13.206 72.773 1.00 40.46 199 PRO B CA 1
ATOM 4441 C C . PRO B 1 199 ? 149.290 12.237 73.605 1.00 45.09 199 PRO B C 1
ATOM 4442 O O . PRO B 1 199 ? 150.429 11.947 73.230 1.00 43.96 199 PRO B O 1
ATOM 4446 N N . ASP B 1 200 ? 148.767 11.809 74.773 1.00 44.03 200 ASP B N 1
ATOM 4447 C CA . ASP B 1 200 ? 149.417 10.904 75.735 1.00 44.34 200 ASP B CA 1
ATOM 4448 C C . ASP B 1 200 ? 149.950 9.612 75.074 1.00 48.44 200 ASP B C 1
ATOM 4449 O O . ASP B 1 200 ? 151.028 9.143 75.452 1.00 51.10 200 ASP B O 1
ATOM 4454 N N . HIS B 1 201 ? 149.226 9.060 74.084 1.00 40.64 201 HIS B N 1
ATOM 4455 C CA . HIS B 1 201 ? 149.690 7.864 73.398 1.00 40.96 201 HIS B CA 1
ATOM 4456 C C . HIS B 1 201 ? 150.982 8.114 72.623 1.00 45.52 201 HIS B C 1
ATOM 4457 O O . HIS B 1 201 ? 151.818 7.203 72.529 1.00 46.08 201 HIS B O 1
ATOM 4464 N N . LEU B 1 202 ? 151.143 9.347 72.082 1.00 40.51 202 LEU B N 1
ATOM 4465 C CA . LEU B 1 202 ? 152.315 9.755 71.321 1.00 41.43 202 LEU B CA 1
ATOM 4466 C C . LEU B 1 202 ? 153.530 9.962 72.219 1.00 49.47 202 LEU B C 1
ATOM 4467 O O . LEU B 1 202 ? 154.636 9.578 71.835 1.00 50.64 202 LEU B O 1
ATOM 4472 N N . ILE B 1 203 ? 153.334 10.555 73.409 1.00 47.71 203 ILE B N 1
ATOM 4473 C CA . ILE B 1 203 ? 154.422 10.757 74.369 1.00 47.61 203 ILE B CA 1
ATOM 4474 C C . ILE B 1 203 ? 154.976 9.377 74.760 1.00 51.73 203 ILE B C 1
ATOM 4475 O O . ILE B 1 203 ? 156.189 9.157 74.640 1.00 53.00 203 ILE B O 1
ATOM 4480 N N . LYS B 1 204 ? 154.069 8.436 75.108 1.00 46.23 204 LYS B N 1
ATOM 4481 C CA . LYS B 1 204 ? 154.385 7.048 75.466 1.00 45.53 204 LYS B CA 1
ATOM 4482 C C . LYS B 1 204 ? 155.143 6.337 74.330 1.00 51.38 204 LYS B C 1
ATOM 4483 O O . LYS B 1 204 ? 156.106 5.628 74.595 1.00 52.23 204 LYS B O 1
ATOM 4489 N N . ASP B 1 205 ? 154.717 6.554 73.073 1.00 48.84 205 ASP B N 1
ATOM 4490 C CA . ASP B 1 205 ? 155.320 5.978 71.876 1.00 50.95 205 ASP B CA 1
ATOM 4491 C C . ASP B 1 205 ? 156.723 6.524 71.615 1.00 55.69 205 ASP B C 1
ATOM 4492 O O . ASP B 1 205 ? 157.606 5.762 71.228 1.00 57.92 205 ASP B O 1
ATOM 4497 N N . LEU B 1 206 ? 156.931 7.832 71.815 1.00 49.40 206 LEU B N 1
ATOM 4498 C CA . LEU B 1 206 ? 158.228 8.457 71.626 1.00 48.80 206 LEU B CA 1
ATOM 4499 C C . LEU B 1 206 ? 159.226 8.122 72.740 1.00 51.01 206 LEU B C 1
ATOM 4500 O O . LEU B 1 206 ? 160.414 7.966 72.439 1.00 52.40 206 LEU B O 1
ATOM 4505 N N . PHE B 1 207 ? 158.775 8.082 74.024 1.00 43.63 207 PHE B N 1
ATOM 4506 C CA . PHE B 1 207 ? 159.689 7.945 75.172 1.00 42.36 207 PHE B CA 1
ATOM 4507 C C . PHE B 1 207 ? 159.643 6.642 76.003 1.00 45.77 207 PHE B C 1
ATOM 4508 O O . PHE B 1 207 ? 160.496 6.472 76.873 1.00 46.67 207 PHE B O 1
ATOM 4516 N N . GLY B 1 208 ? 158.677 5.770 75.770 1.00 41.51 208 GLY B N 1
ATOM 4517 C CA . GLY B 1 208 ? 158.534 4.551 76.559 1.00 42.03 208 GLY B CA 1
ATOM 4518 C C . GLY B 1 208 ? 157.756 4.725 77.855 1.00 47.33 208 GLY B C 1
ATOM 4519 O O . GLY B 1 208 ? 157.021 5.703 78.030 1.00 45.55 208 GLY B O 1
ATOM 4520 N N . ASP B 1 209 ? 157.922 3.763 78.786 1.00 46.70 209 ASP B N 1
ATOM 4521 C CA . ASP B 1 209 ? 157.223 3.733 80.085 1.00 45.89 209 ASP B CA 1
ATOM 4522 C C . ASP B 1 209 ? 158.184 3.819 81.290 1.00 47.43 209 ASP B C 1
ATOM 4523 O O . ASP B 1 209 ? 157.754 3.605 82.427 1.00 47.65 209 ASP B O 1
ATOM 4528 N N . LYS B 1 210 ? 159.469 4.150 81.052 1.00 43.30 210 LYS B N 1
ATOM 4529 C CA . LYS B 1 210 ? 160.475 4.192 82.119 1.00 43.15 210 LYS B CA 1
ATOM 4530 C C . LYS B 1 210 ? 160.983 5.609 82.424 1.00 47.37 210 LYS B C 1
ATOM 4531 O O . LYS B 1 210 ? 160.195 6.430 82.882 1.00 47.56 210 LYS B O 1
ATOM 4537 N N . GLU B 1 211 ? 162.281 5.888 82.226 1.00 44.70 211 GLU B N 1
ATOM 4538 C CA . GLU B 1 211 ? 162.877 7.204 82.488 1.00 44.43 211 GLU B CA 1
ATOM 4539 C C . GLU B 1 211 ? 162.724 8.100 81.261 1.00 48.81 211 GLU B C 1
ATOM 4540 O O . GLU B 1 211 ? 162.914 7.633 80.139 1.00 48.87 211 GLU B O 1
ATOM 4546 N N . PHE B 1 212 ? 162.415 9.397 81.482 1.00 45.66 212 PHE B N 1
ATOM 4547 C CA . PHE B 1 212 ? 162.250 10.361 80.402 1.00 45.55 212 PHE B CA 1
ATOM 4548 C C . PHE B 1 212 ? 163.622 10.795 79.851 1.00 53.14 212 PHE B C 1
ATOM 4549 O O . PHE B 1 212 ? 164.271 11.695 80.404 1.00 53.49 212 PHE B O 1
ATOM 4557 N N . LEU B 1 213 ? 164.060 10.138 78.759 1.00 50.12 213 LEU B N 1
ATOM 4558 C CA . LEU B 1 213 ? 165.351 10.413 78.135 1.00 50.92 213 LEU B CA 1
ATOM 4559 C C . LEU B 1 213 ? 165.202 10.852 76.669 1.00 56.40 213 LEU B C 1
ATOM 4560 O O . LEU B 1 213 ? 165.403 10.033 75.765 1.00 56.71 213 LEU B O 1
ATOM 4565 N N . PRO B 1 214 ? 164.840 12.143 76.411 1.00 53.02 214 PRO B N 1
ATOM 4566 C CA . PRO B 1 214 ? 164.670 12.592 75.023 1.00 53.57 214 PRO B CA 1
ATOM 4567 C C . PRO B 1 214 ? 165.992 12.687 74.267 1.00 61.35 214 PRO B C 1
ATOM 4568 O O . PRO B 1 214 ? 167.010 13.087 74.827 1.00 62.07 214 PRO B O 1
ATOM 4572 N N . GLN B 1 215 ? 165.976 12.271 72.998 1.00 60.25 215 GLN B N 1
ATOM 4573 C CA . GLN B 1 215 ? 167.161 12.298 72.146 1.00 62.40 215 GLN B CA 1
ATOM 4574 C C . GLN B 1 215 ? 167.340 13.663 71.474 1.00 67.21 215 GLN B C 1
ATOM 4575 O O . GLN B 1 215 ? 166.462 14.530 71.581 1.00 65.98 215 GLN B O 1
ATOM 4581 N N . SER B 1 216 ? 168.499 13.859 70.832 1.00 65.15 216 SER B N 1
ATOM 4582 C CA . SER B 1 216 ? 168.925 15.084 70.147 1.00 66.16 216 SER B CA 1
ATOM 4583 C C . SER B 1 216 ? 167.876 15.680 69.198 1.00 67.78 216 SER B C 1
ATOM 4584 O O . SER B 1 216 ? 167.632 16.894 69.245 1.00 66.67 216 SER B O 1
ATOM 4587 N N . ALA B 1 217 ? 167.254 14.820 68.354 1.00 63.49 217 ALA B N 1
ATOM 4588 C CA . ALA B 1 217 ? 166.226 15.195 67.383 1.00 62.87 217 ALA B CA 1
ATOM 4589 C C . ALA B 1 217 ? 165.000 15.810 68.051 1.00 65.65 217 ALA B C 1
ATOM 4590 O O . ALA B 1 217 ? 164.487 16.808 67.551 1.00 65.99 217 ALA B O 1
ATOM 4592 N N . PHE B 1 218 ? 164.555 15.249 69.199 1.00 60.60 218 PHE B N 1
ATOM 4593 C CA . PHE B 1 218 ? 163.397 15.763 69.937 1.00 57.82 218 PHE B CA 1
ATOM 4594 C C . PHE B 1 218 ? 163.634 17.149 70.539 1.00 61.51 218 PHE B C 1
ATOM 4595 O O . PHE B 1 218 ? 162.755 18.009 70.461 1.00 60.58 218 PHE B O 1
ATOM 4603 N N . LEU B 1 219 ? 164.816 17.352 71.136 1.00 58.82 219 LEU B N 1
ATOM 4604 C CA . LEU B 1 219 ? 165.219 18.613 71.752 1.00 59.28 219 LEU B CA 1
ATOM 4605 C C . LEU B 1 219 ? 165.399 19.707 70.708 1.00 68.21 219 LEU B C 1
ATOM 4606 O O . LEU B 1 219 ? 165.143 20.873 71.018 1.00 68.21 219 LEU B O 1
ATOM 4611 N N . LYS B 1 220 ? 165.793 19.324 69.459 1.00 68.72 220 LYS B N 1
ATOM 4612 C CA . LYS B 1 220 ? 165.921 20.229 68.304 1.00 71.25 220 LYS B CA 1
ATOM 4613 C C . LYS B 1 220 ? 164.516 20.727 67.934 1.00 76.65 220 LYS B C 1
ATOM 4614 O O . LYS B 1 220 ? 164.324 21.927 67.760 1.00 77.21 220 LYS B O 1
ATOM 4620 N N . TRP B 1 221 ? 163.535 19.800 67.870 1.00 73.79 221 TRP B N 1
ATOM 4621 C CA . TRP B 1 221 ? 162.124 20.070 67.584 1.00 73.75 221 TRP B CA 1
ATOM 4622 C C . TRP B 1 221 ? 161.486 20.931 68.681 1.00 74.93 221 TRP B C 1
ATOM 4623 O O . TRP B 1 221 ? 160.683 21.811 68.384 1.00 74.47 221 TRP B O 1
ATOM 4634 N N . LEU B 1 222 ? 161.867 20.680 69.934 1.00 69.87 222 LEU B N 1
ATOM 4635 C CA . LEU B 1 222 ? 161.362 21.379 71.111 1.00 68.77 222 LEU B CA 1
ATOM 4636 C C . LEU B 1 222 ? 161.735 22.880 71.158 1.00 76.42 222 LEU B C 1
ATOM 4637 O O . LEU B 1 222 ? 160.899 23.707 71.524 1.00 75.44 222 LEU B O 1
ATOM 4642 N N . GLY B 1 223 ? 162.957 23.215 70.768 1.00 76.72 223 GLY B N 1
ATOM 4643 C CA . GLY B 1 223 ? 163.413 24.601 70.740 1.00 78.83 223 GLY B CA 1
ATOM 4644 C C . GLY B 1 223 ? 163.492 25.168 69.339 1.00 86.76 223 GLY B C 1
ATOM 4645 O O . GLY B 1 223 ? 164.489 25.800 68.998 1.00 87.25 223 GLY B O 1
ATOM 4646 N N . THR B 1 224 ? 162.426 24.945 68.528 1.00 86.29 224 THR B N 1
ATOM 4647 C CA . THR B 1 224 ? 162.289 25.334 67.124 1.00 89.76 224 THR B CA 1
ATOM 4648 C C . THR B 1 224 ? 162.376 26.864 66.958 1.00 100.85 224 THR B C 1
ATOM 4649 O O . THR B 1 224 ? 163.298 27.343 66.284 1.00 103.05 224 THR B O 1
ATOM 4653 N N . HIS B 1 225 ? 161.450 27.622 67.557 1.00 99.65 225 HIS B N 1
ATOM 4654 C CA . HIS B 1 225 ? 161.490 29.071 67.420 1.00 102.28 225 HIS B CA 1
ATOM 4655 C C . HIS B 1 225 ? 161.520 29.712 68.784 1.00 106.52 225 HIS B C 1
ATOM 4656 O O . HIS B 1 225 ? 160.540 30.313 69.237 1.00 105.86 225 HIS B O 1
ATOM 4663 N N . VAL B 1 226 ? 162.667 29.516 69.464 1.00 103.38 226 VAL B N 1
ATOM 4664 C CA . VAL B 1 226 ? 162.937 30.001 70.814 1.00 102.29 226 VAL B CA 1
ATOM 4665 C C . VAL B 1 226 ? 164.460 30.113 71.087 1.00 106.56 226 VAL B C 1
ATOM 4666 O O . VAL B 1 226 ? 164.859 30.590 72.153 1.00 106.07 226 VAL B O 1
ATOM 4670 N N . CYS B 1 227 ? 165.301 29.724 70.106 1.00 103.87 227 CYS B N 1
ATOM 4671 C CA . CYS B 1 227 ? 166.758 29.744 70.263 1.00 104.53 227 CYS B CA 1
ATOM 4672 C C . CYS B 1 227 ? 167.507 30.720 69.328 1.00 111.61 227 CYS B C 1
ATOM 4673 O O . CYS B 1 227 ? 168.676 30.499 68.993 1.00 112.74 227 CYS B O 1
ATOM 4676 N N . THR B 1 228 ? 166.850 31.833 68.983 1.00 109.05 228 THR B N 1
ATOM 4677 C CA . THR B 1 228 ? 167.405 32.905 68.153 1.00 111.87 228 THR B CA 1
ATOM 4678 C C . THR B 1 228 ? 167.750 34.114 69.064 1.00 117.05 228 THR B C 1
ATOM 4679 O O . THR B 1 228 ? 168.137 35.187 68.587 1.00 119.33 228 THR B O 1
ATOM 4683 N N . HIS B 1 229 ? 167.648 33.897 70.389 1.00 111.50 229 HIS B N 1
ATOM 4684 C CA . HIS B 1 229 ? 167.893 34.889 71.445 1.00 111.64 229 HIS B CA 1
ATOM 4685 C C . HIS B 1 229 ? 168.870 34.321 72.496 1.00 110.94 229 HIS B C 1
ATOM 4686 O O . HIS B 1 229 ? 169.003 34.859 73.603 1.00 109.71 229 HIS B O 1
ATOM 4693 N N . VAL B 1 230 ? 169.565 33.235 72.119 1.00 104.84 230 VAL B N 1
ATOM 4694 C CA . VAL B 1 230 ? 170.516 32.502 72.948 1.00 102.61 230 VAL B CA 1
ATOM 4695 C C . VAL B 1 230 ? 171.950 32.734 72.439 1.00 107.12 230 VAL B C 1
ATOM 4696 O O . VAL B 1 230 ? 172.247 32.478 71.265 1.00 107.67 230 VAL B O 1
ATOM 4700 N N . ILE B 1 231 ? 172.817 33.258 73.332 1.00 103.46 231 ILE B N 1
ATOM 4701 C CA . ILE B 1 231 ? 174.225 33.573 73.070 1.00 105.65 231 ILE B CA 1
ATOM 4702 C C . ILE B 1 231 ? 175.064 32.289 73.058 1.00 110.25 231 ILE B C 1
ATOM 4703 O O . ILE B 1 231 ? 175.855 32.082 72.131 1.00 112.05 231 ILE B O 1
ATOM 4708 N N . LEU B 1 232 ? 174.896 31.448 74.105 1.00 104.73 232 LEU B N 1
ATOM 4709 C CA . LEU B 1 232 ? 175.629 30.197 74.287 1.00 104.69 232 LEU B CA 1
ATOM 4710 C C . LEU B 1 232 ? 175.271 29.114 73.275 1.00 109.19 232 LEU B C 1
ATOM 4711 O O . LEU B 1 232 ? 176.153 28.342 72.907 1.00 111.40 232 LEU B O 1
ATOM 4716 N N . LYS B 1 233 ? 173.991 29.062 72.832 1.00 103.00 233 LYS B N 1
ATOM 4717 C CA . LYS B 1 233 ? 173.352 28.147 71.854 1.00 101.48 233 LYS B CA 1
ATOM 4718 C C . LYS B 1 233 ? 173.332 26.661 72.312 1.00 102.01 233 LYS B C 1
ATOM 4719 O O . LYS B 1 233 ? 172.345 25.979 72.021 1.00 99.60 233 LYS B O 1
ATOM 4725 N N . GLU B 1 234 ? 174.356 26.183 73.060 1.00 98.51 234 GLU B N 1
ATOM 4726 C CA . GLU B 1 234 ? 174.384 24.810 73.604 1.00 96.90 234 GLU B CA 1
ATOM 4727 C C . GLU B 1 234 ? 173.456 24.667 74.838 1.00 97.35 234 GLU B C 1
ATOM 4728 O O . GLU B 1 234 ? 173.154 23.547 75.265 1.00 95.41 234 GLU B O 1
ATOM 4734 N N . LEU B 1 235 ? 172.970 25.814 75.362 1.00 92.88 235 LEU B N 1
ATOM 4735 C CA . LEU B 1 235 ? 172.024 25.931 76.467 1.00 90.31 235 LEU B CA 1
ATOM 4736 C C . LEU B 1 235 ? 170.653 25.438 76.031 1.00 94.81 235 LEU B C 1
ATOM 4737 O O . LEU B 1 235 ? 169.889 24.947 76.854 1.00 92.15 235 LEU B O 1
ATOM 4742 N N . CYS B 1 236 ? 170.361 25.549 74.722 1.00 94.91 236 CYS B N 1
ATOM 4743 C CA . CYS B 1 236 ? 169.145 25.089 74.053 1.00 94.54 236 CYS B CA 1
ATOM 4744 C C . CYS B 1 236 ? 169.124 23.568 73.877 1.00 90.51 236 CYS B C 1
ATOM 4745 O O . CYS B 1 236 ? 168.059 22.987 73.639 1.00 88.73 236 CYS B O 1
ATOM 4748 N N . GLY B 1 237 ? 170.304 22.954 73.949 1.00 82.87 237 GLY B N 1
ATOM 4749 C CA . GLY B 1 237 ? 170.473 21.508 73.854 1.00 80.29 237 GLY B CA 1
ATOM 4750 C C . GLY B 1 237 ? 170.144 20.827 75.168 1.00 76.68 237 GLY B C 1
ATOM 4751 O O . GLY B 1 237 ? 169.810 19.641 75.196 1.00 76.32 237 GLY B O 1
ATOM 4752 N N . ASN B 1 238 ? 170.227 21.594 76.266 1.00 67.16 238 ASN B N 1
ATOM 4753 C CA . ASN B 1 238 ? 169.953 21.171 77.630 1.00 62.95 238 ASN B CA 1
ATOM 4754 C C . ASN B 1 238 ? 168.464 21.201 77.909 1.00 62.18 238 ASN B C 1
ATOM 4755 O O . ASN B 1 238 ? 167.835 22.250 77.762 1.00 60.25 238 ASN B O 1
ATOM 4760 N N . LEU B 1 239 ? 167.918 20.051 78.345 1.00 57.63 239 LEU B N 1
ATOM 4761 C CA . LEU B 1 239 ? 166.503 19.851 78.672 1.00 56.84 239 LEU B CA 1
ATOM 4762 C C . LEU B 1 239 ? 165.978 20.805 79.760 1.00 63.07 239 LEU B C 1
ATOM 4763 O O . LEU B 1 239 ? 164.882 21.347 79.602 1.00 61.70 239 LEU B O 1
ATOM 4768 N N . CYS B 1 240 ? 166.759 21.026 80.836 1.00 62.45 240 CYS B N 1
ATOM 4769 C CA . CYS B 1 240 ? 166.360 21.938 81.911 1.00 63.12 240 CYS B CA 1
ATOM 4770 C C . CYS B 1 240 ? 166.246 23.381 81.458 1.00 65.16 240 CYS B C 1
ATOM 4771 O O . CYS B 1 240 ? 165.197 23.992 81.659 1.00 63.69 240 CYS B O 1
ATOM 4774 N N . PHE B 1 241 ? 167.303 23.915 80.823 1.00 61.08 241 PHE B N 1
ATOM 4775 C CA . PHE B 1 241 ? 167.309 25.280 80.307 1.00 60.81 241 PHE B CA 1
ATOM 4776 C C . PHE B 1 241 ? 166.198 25.487 79.269 1.00 64.44 241 PHE B C 1
ATOM 4777 O O . PHE B 1 241 ? 165.529 26.513 79.296 1.00 63.72 241 PHE B O 1
ATOM 4785 N N . LEU B 1 242 ? 165.956 24.469 78.415 1.00 62.18 242 LEU B N 1
ATOM 4786 C CA . LEU B 1 242 ? 164.925 24.471 77.374 1.00 61.85 242 LEU B CA 1
ATOM 4787 C C . LEU B 1 242 ? 163.520 24.600 77.959 1.00 64.54 242 LEU B C 1
ATOM 4788 O O . LEU B 1 242 ? 162.803 25.520 77.579 1.00 65.51 242 LEU B O 1
ATOM 4793 N N . LEU B 1 243 ? 163.123 23.688 78.868 1.00 57.68 243 LEU B N 1
ATOM 4794 C CA . LEU B 1 243 ? 161.786 23.717 79.464 1.00 54.90 243 LEU B CA 1
ATOM 4795 C C . LEU B 1 243 ? 161.562 24.883 80.420 1.00 59.95 243 LEU B C 1
ATOM 4796 O O . LEU B 1 243 ? 160.471 25.432 80.456 1.00 58.71 243 LEU B O 1
ATOM 4801 N N . CYS B 1 244 ? 162.579 25.266 81.189 1.00 59.04 244 CYS B N 1
ATOM 4802 C CA . CYS B 1 244 ? 162.446 26.330 82.182 1.00 59.63 244 CYS B CA 1
ATOM 4803 C C . CYS B 1 244 ? 162.587 27.736 81.614 1.00 66.26 244 CYS B C 1
ATOM 4804 O O . CYS B 1 244 ? 161.718 28.582 81.839 1.00 65.69 244 CYS B O 1
ATOM 4807 N N . GLY B 1 245 ? 163.664 27.978 80.890 1.00 65.33 245 GLY B N 1
ATOM 4808 C CA . GLY B 1 245 ? 163.935 29.301 80.357 1.00 67.33 245 GLY B CA 1
ATOM 4809 C C . GLY B 1 245 ? 164.940 30.010 81.233 1.00 74.06 245 GLY B C 1
ATOM 4810 O O . GLY B 1 245 ? 164.875 29.952 82.469 1.00 70.91 245 GLY B O 1
ATOM 4811 N N . PHE B 1 246 ? 165.857 30.715 80.578 1.00 75.18 246 PHE B N 1
ATOM 4812 C CA . PHE B 1 246 ? 166.978 31.390 81.216 1.00 76.14 246 PHE B CA 1
ATOM 4813 C C . PHE B 1 246 ? 167.080 32.849 80.827 1.00 81.85 246 PHE B C 1
ATOM 4814 O O . PHE B 1 246 ? 166.858 33.205 79.665 1.00 82.63 246 PHE B O 1
ATOM 4822 N N . ASN B 1 247 ? 167.432 33.685 81.812 1.00 78.58 247 ASN B N 1
ATOM 4823 C CA . ASN B 1 247 ? 167.681 35.104 81.619 1.00 80.03 247 ASN B CA 1
ATOM 4824 C C . ASN B 1 247 ? 169.196 35.184 81.483 1.00 85.18 247 ASN B C 1
ATOM 4825 O O . ASN B 1 247 ? 169.922 35.068 82.472 1.00 85.29 247 ASN B O 1
ATOM 4830 N N . GLU B 1 248 ? 169.661 35.285 80.233 1.00 82.45 248 GLU B N 1
ATOM 4831 C CA . GLU B 1 248 ? 171.072 35.377 79.843 1.00 83.78 248 GLU B CA 1
ATOM 4832 C C . GLU B 1 248 ? 171.802 36.470 80.639 1.00 84.22 248 GLU B C 1
ATOM 4833 O O . GLU B 1 248 ? 172.845 36.206 81.244 1.00 83.55 248 GLU B O 1
ATOM 4839 N N . ARG B 1 249 ? 171.198 37.678 80.666 1.00 78.59 249 ARG B N 1
ATOM 4840 C CA . ARG B 1 249 ? 171.657 38.897 81.332 1.00 78.46 249 ARG B CA 1
ATOM 4841 C C . ARG B 1 249 ? 171.904 38.703 82.832 1.00 79.86 249 ARG B C 1
ATOM 4842 O O . ARG B 1 249 ? 172.610 39.520 83.429 1.00 80.76 249 ARG B O 1
ATOM 4850 N N . ASN B 1 250 ? 171.301 37.651 83.446 1.00 72.45 250 ASN B N 1
ATOM 4851 C CA . ASN B 1 250 ? 171.405 37.409 84.882 1.00 70.63 250 ASN B CA 1
ATOM 4852 C C . ASN B 1 250 ? 172.071 36.076 85.240 1.00 74.07 250 ASN B C 1
ATOM 4853 O O . ASN B 1 250 ? 171.947 35.582 86.368 1.00 71.89 250 ASN B O 1
ATOM 4858 N N . LEU B 1 251 ? 172.833 35.528 84.309 1.00 72.78 251 LEU B N 1
ATOM 4859 C CA . LEU B 1 251 ? 173.488 34.248 84.544 1.00 72.97 251 LEU B CA 1
ATOM 4860 C C . LEU B 1 251 ? 174.991 34.395 84.475 1.00 80.44 251 LEU B C 1
ATOM 4861 O O . LEU B 1 251 ? 175.489 35.272 83.765 1.00 81.82 251 LEU B O 1
ATOM 4866 N N . ASN B 1 252 ? 175.716 33.548 85.226 1.00 77.64 252 ASN B N 1
ATOM 4867 C CA . ASN B 1 252 ? 177.173 33.526 85.177 1.00 79.68 252 ASN B CA 1
ATOM 4868 C C . ASN B 1 252 ? 177.502 32.549 84.049 1.00 84.93 252 ASN B C 1
ATOM 4869 O O . ASN B 1 252 ? 177.495 31.330 84.238 1.00 82.72 252 ASN B O 1
ATOM 4874 N N . MET B 1 253 ? 177.751 33.106 82.860 1.00 84.44 253 MET B N 1
ATOM 4875 C CA . MET B 1 253 ? 178.019 32.367 81.623 1.00 85.08 253 MET B CA 1
ATOM 4876 C C . MET B 1 253 ? 179.319 31.541 81.690 1.00 86.25 253 MET B C 1
ATOM 4877 O O . MET B 1 253 ? 179.491 30.606 80.909 1.00 84.39 253 MET B O 1
ATOM 4882 N N . SER B 1 254 ? 180.185 31.842 82.669 1.00 83.30 254 SER B N 1
ATOM 4883 C CA . SER B 1 254 ? 181.417 31.105 82.931 1.00 84.88 254 SER B CA 1
ATOM 4884 C C . SER B 1 254 ? 181.123 29.805 83.722 1.00 87.95 254 SER B C 1
ATOM 4885 O O . SER B 1 254 ? 181.893 28.851 83.612 1.00 89.75 254 SER B O 1
ATOM 4888 N N . ARG B 1 255 ? 180.002 29.760 84.485 1.00 80.29 255 ARG B N 1
ATOM 4889 C CA . ARG B 1 255 ? 179.580 28.615 85.300 1.00 77.20 255 ARG B CA 1
ATOM 4890 C C . ARG B 1 255 ? 178.749 27.585 84.551 1.00 78.59 255 ARG B C 1
ATOM 4891 O O . ARG B 1 255 ? 178.464 26.540 85.129 1.00 76.46 255 ARG B O 1
ATOM 4899 N N . VAL B 1 256 ? 178.299 27.898 83.314 1.00 75.37 256 VAL B N 1
ATOM 4900 C CA . VAL B 1 256 ? 177.428 27.081 82.442 1.00 73.71 256 VAL B CA 1
ATOM 4901 C C . VAL B 1 256 ? 177.745 25.572 82.523 1.00 76.31 256 VAL B C 1
ATOM 4902 O O . VAL B 1 256 ? 176.824 24.777 82.701 1.00 74.22 256 VAL B O 1
ATOM 4906 N N . ASP B 1 257 ? 179.048 25.210 82.452 1.00 74.15 257 ASP B N 1
ATOM 4907 C CA . ASP B 1 257 ? 179.576 23.845 82.535 1.00 74.10 257 ASP B CA 1
ATOM 4908 C C . ASP B 1 257 ? 179.150 23.116 83.814 1.00 73.60 257 ASP B C 1
ATOM 4909 O O . ASP B 1 257 ? 178.889 21.915 83.762 1.00 72.38 257 ASP B O 1
ATOM 4914 N N . VAL B 1 258 ? 179.040 23.841 84.944 1.00 67.37 258 VAL B N 1
ATOM 4915 C CA . VAL B 1 258 ? 178.563 23.284 86.212 1.00 64.65 258 VAL B CA 1
ATOM 4916 C C . VAL B 1 258 ? 177.061 22.982 86.054 1.00 65.50 258 VAL B C 1
ATOM 4917 O O . VAL B 1 258 ? 176.657 21.841 86.266 1.00 64.59 258 VAL B O 1
ATOM 4921 N N . TYR B 1 259 ? 176.264 23.993 85.630 1.00 60.56 259 TYR B N 1
ATOM 4922 C CA . TYR B 1 259 ? 174.806 23.940 85.438 1.00 58.00 259 TYR B CA 1
ATOM 4923 C C . TYR B 1 259 ? 174.349 22.826 84.466 1.00 63.26 259 TYR B C 1
ATOM 4924 O O . TYR B 1 259 ? 173.436 22.069 84.778 1.00 60.24 259 TYR B O 1
ATOM 4933 N N . THR B 1 260 ? 175.015 22.728 83.313 1.00 64.11 260 THR B N 1
ATOM 4934 C CA . THR B 1 260 ? 174.812 21.771 82.220 1.00 64.51 260 THR B CA 1
ATOM 4935 C C . THR B 1 260 ? 175.069 20.308 82.647 1.00 68.52 260 THR B C 1
ATOM 4936 O O . THR B 1 260 ? 174.356 19.413 82.187 1.00 67.47 260 THR B O 1
ATOM 4940 N N . THR B 1 261 ? 176.098 20.067 83.485 1.00 65.43 261 THR B N 1
ATOM 4941 C CA . THR B 1 261 ? 176.461 18.716 83.916 1.00 65.10 261 THR B CA 1
ATOM 4942 C C . THR B 1 261 ? 175.465 18.167 84.935 1.00 67.77 261 THR B C 1
ATOM 4943 O O . THR B 1 261 ? 175.020 17.027 84.792 1.00 67.18 261 THR B O 1
ATOM 4947 N N . HIS B 1 262 ? 175.100 18.975 85.936 1.00 63.79 262 HIS B N 1
ATOM 4948 C CA . HIS B 1 262 ? 174.183 18.575 87.002 1.00 62.33 262 HIS B CA 1
ATOM 4949 C C . HIS B 1 262 ? 172.704 18.539 86.584 1.00 64.93 262 HIS B C 1
ATOM 4950 O O . HIS B 1 262 ? 171.936 17.797 87.187 1.00 63.94 262 HIS B O 1
ATOM 4957 N N . SER B 1 263 ? 172.305 19.326 85.568 1.00 61.21 263 SER B N 1
ATOM 4958 C CA . SER B 1 263 ? 170.921 19.376 85.085 1.00 59.23 263 SER B CA 1
ATOM 4959 C C . SER B 1 263 ? 170.837 19.029 83.598 1.00 63.89 263 SER B C 1
ATOM 4960 O O . SER B 1 263 ? 171.674 19.511 82.836 1.00 65.79 263 SER B O 1
ATOM 4963 N N . PRO B 1 264 ? 169.866 18.191 83.145 1.00 57.92 264 PRO B N 1
ATOM 4964 C CA . PRO B 1 264 ? 168.801 17.523 83.923 1.00 55.59 264 PRO B CA 1
ATOM 4965 C C . PRO B 1 264 ? 169.324 16.426 84.865 1.00 59.57 264 PRO B C 1
ATOM 4966 O O . PRO B 1 264 ? 170.400 15.852 84.634 1.00 61.59 264 PRO B O 1
ATOM 4970 N N . ALA B 1 265 ? 168.581 16.174 85.948 1.00 52.82 265 ALA B N 1
ATOM 4971 C CA . ALA B 1 265 ? 168.945 15.199 86.972 1.00 52.25 265 ALA B CA 1
ATOM 4972 C C . ALA B 1 265 ? 168.052 13.956 87.000 1.00 53.80 265 ALA B C 1
ATOM 4973 O O . ALA B 1 265 ? 168.294 13.051 87.802 1.00 54.50 265 ALA B O 1
ATOM 4975 N N . GLY B 1 266 ? 167.059 13.909 86.117 1.00 47.46 266 GLY B N 1
ATOM 4976 C CA . GLY B 1 266 ? 166.200 12.744 85.949 1.00 46.52 266 GLY B CA 1
ATOM 4977 C C . GLY B 1 266 ? 164.799 12.778 86.505 1.00 48.36 266 GLY B C 1
ATOM 4978 O O . GLY B 1 266 ? 164.583 13.248 87.620 1.00 47.63 266 GLY B O 1
ATOM 4979 N N . THR B 1 267 ? 163.850 12.213 85.727 1.00 44.23 267 THR B N 1
ATOM 4980 C CA . THR B 1 267 ? 162.420 12.043 86.039 1.00 42.04 267 THR B CA 1
ATOM 4981 C C . THR B 1 267 ? 161.820 10.903 85.191 1.00 44.04 267 THR B C 1
ATOM 4982 O O . THR B 1 267 ? 162.469 10.415 84.265 1.00 46.07 267 THR B O 1
ATOM 4986 N N . SER B 1 268 ? 160.571 10.525 85.477 1.00 36.57 268 SER B N 1
ATOM 4987 C CA . SER B 1 268 ? 159.853 9.469 84.774 1.00 35.23 268 SER B CA 1
ATOM 4988 C C . SER B 1 268 ? 159.070 10.007 83.583 1.00 37.98 268 SER B C 1
ATOM 4989 O O . SER B 1 268 ? 158.711 11.176 83.577 1.00 37.02 268 SER B O 1
ATOM 4992 N N . VAL B 1 269 ? 158.699 9.120 82.634 1.00 34.93 269 VAL B N 1
ATOM 4993 C CA . VAL B 1 269 ? 157.831 9.476 81.506 1.00 33.75 269 VAL B CA 1
ATOM 4994 C C . VAL B 1 269 ? 156.438 9.851 82.067 1.00 37.21 269 VAL B C 1
ATOM 4995 O O . VAL B 1 269 ? 155.838 10.801 81.588 1.00 36.91 269 VAL B O 1
ATOM 4999 N N . GLN B 1 270 ? 155.968 9.142 83.121 1.00 34.10 270 GLN B N 1
ATOM 5000 C CA . GLN B 1 270 ? 154.688 9.388 83.781 1.00 33.04 270 GLN B CA 1
ATOM 5001 C C . GLN B 1 270 ? 154.630 10.775 84.352 1.00 39.73 270 GLN B C 1
ATOM 5002 O O . GLN B 1 270 ? 153.588 11.417 84.218 1.00 41.64 270 GLN B O 1
ATOM 5008 N N . ASN B 1 271 ? 155.744 11.274 84.942 1.00 35.90 271 ASN B N 1
ATOM 5009 C CA . ASN B 1 271 ? 155.790 12.646 85.469 1.00 35.04 271 ASN B CA 1
ATOM 5010 C C . ASN B 1 271 ? 155.594 13.684 84.346 1.00 37.61 271 ASN B C 1
ATOM 5011 O O . ASN B 1 271 ? 154.901 14.682 84.546 1.00 36.67 271 ASN B O 1
ATOM 5016 N N . MET B 1 272 ? 156.166 13.416 83.165 1.00 35.15 272 MET B N 1
ATOM 5017 C CA . MET B 1 272 ? 156.024 14.255 81.978 1.00 36.24 272 MET B CA 1
ATOM 5018 C C . MET B 1 272 ? 154.606 14.156 81.424 1.00 40.35 272 MET B C 1
ATOM 5019 O O . MET B 1 272 ? 154.045 15.177 81.009 1.00 38.92 272 MET B O 1
ATOM 5024 N N . LEU B 1 273 ? 153.998 12.939 81.487 1.00 37.63 273 LEU B N 1
ATOM 5025 C CA . LEU B 1 273 ? 152.603 12.682 81.097 1.00 36.54 273 LEU B CA 1
ATOM 5026 C C . LEU B 1 273 ? 151.664 13.515 81.990 1.00 38.84 273 LEU B C 1
ATOM 5027 O O . LEU B 1 273 ? 150.706 14.095 81.478 1.00 39.27 273 LEU B O 1
ATOM 5032 N N . HIS B 1 274 ? 151.963 13.603 83.310 1.00 33.54 274 HIS B N 1
ATOM 5033 C CA . HIS B 1 274 ? 151.179 14.386 84.266 1.00 32.64 274 HIS B CA 1
ATOM 5034 C C . HIS B 1 274 ? 151.263 15.879 83.912 1.00 40.29 274 HIS B C 1
ATOM 5035 O O . HIS B 1 274 ? 150.229 16.557 83.891 1.00 41.08 274 HIS B O 1
ATOM 5042 N N . TRP B 1 275 ? 152.474 16.379 83.586 1.00 37.46 275 TRP B N 1
ATOM 5043 C CA . TRP B 1 275 ? 152.652 17.766 83.173 1.00 37.68 275 TRP B CA 1
ATOM 5044 C C . TRP B 1 275 ? 151.933 18.073 81.844 1.00 39.94 275 TRP B C 1
ATOM 5045 O O . TRP B 1 275 ? 151.404 19.166 81.696 1.00 41.55 275 TRP B O 1
ATOM 5056 N N . SER B 1 276 ? 151.827 17.095 80.932 1.00 34.85 276 SER B N 1
ATOM 5057 C CA . SER B 1 276 ? 151.091 17.228 79.666 1.00 35.20 276 SER B CA 1
ATOM 5058 C C . SER B 1 276 ? 149.602 17.336 79.946 1.00 40.53 276 SER B C 1
ATOM 5059 O O . SER B 1 276 ? 148.927 18.202 79.370 1.00 42.04 276 SER B O 1
ATOM 5062 N N . GLN B 1 277 ? 149.092 16.485 80.879 1.00 35.45 277 GLN B N 1
ATOM 5063 C CA . GLN B 1 277 ? 147.703 16.514 81.327 1.00 34.36 277 GLN B CA 1
ATOM 5064 C C . GLN B 1 277 ? 147.370 17.854 81.990 1.00 40.19 277 GLN B C 1
ATOM 5065 O O . GLN B 1 277 ? 146.269 18.377 81.803 1.00 42.10 277 GLN B O 1
ATOM 5071 N N . ALA B 1 278 ? 148.339 18.437 82.712 1.00 36.13 278 ALA B N 1
ATOM 5072 C CA . ALA B 1 278 ? 148.181 19.736 83.363 1.00 35.78 278 ALA B CA 1
ATOM 5073 C C . ALA B 1 278 ? 147.986 20.875 82.316 1.00 41.11 278 ALA B C 1
ATOM 5074 O O . ALA B 1 278 ? 147.150 21.753 82.521 1.00 41.78 278 ALA B O 1
ATOM 5076 N N . VAL B 1 279 ? 148.722 20.821 81.189 1.00 37.33 279 VAL B N 1
ATOM 5077 C CA . VAL B 1 279 ? 148.630 21.780 80.078 1.00 38.12 279 VAL B CA 1
ATOM 5078 C C . VAL B 1 279 ? 147.283 21.556 79.324 1.00 42.61 279 VAL B C 1
ATOM 5079 O O . VAL B 1 279 ? 146.494 22.490 79.172 1.00 43.27 279 VAL B O 1
ATOM 5083 N N . LYS B 1 280 ? 147.032 20.313 78.882 1.00 37.75 280 LYS B N 1
ATOM 5084 C CA . LYS B 1 280 ? 145.837 19.921 78.135 1.00 37.97 280 LYS B CA 1
ATOM 5085 C C . LYS B 1 280 ? 144.523 20.146 78.865 1.00 42.11 280 LYS B C 1
ATOM 5086 O O . LYS B 1 280 ? 143.612 20.726 78.270 1.00 42.90 280 LYS B O 1
ATOM 5092 N N . PHE B 1 281 ? 144.409 19.673 80.137 1.00 36.26 281 PHE B N 1
ATOM 5093 C CA . PHE B 1 281 ? 143.165 19.789 80.905 1.00 36.17 281 PHE B CA 1
ATOM 5094 C C . PHE B 1 281 ? 143.007 21.103 81.616 1.00 44.96 281 PHE B C 1
ATOM 5095 O O . PHE B 1 281 ? 141.890 21.436 82.005 1.00 47.22 281 PHE B O 1
ATOM 5103 N N . GLN B 1 282 ? 144.115 21.850 81.809 1.00 42.06 282 GLN B N 1
ATOM 5104 C CA . GLN B 1 282 ? 144.150 23.125 82.520 1.00 42.06 282 GLN B CA 1
ATOM 5105 C C . GLN B 1 282 ? 143.565 23.007 83.942 1.00 47.98 282 GLN B C 1
ATOM 5106 O O . GLN B 1 282 ? 142.824 23.880 84.382 1.00 51.15 282 GLN B O 1
ATOM 5112 N N . LYS B 1 283 ? 143.878 21.925 84.654 1.00 42.28 283 LYS B N 1
ATOM 5113 C CA . LYS B 1 283 ? 143.374 21.720 86.009 1.00 40.37 283 LYS B CA 1
ATOM 5114 C C . LYS B 1 283 ? 144.513 21.284 86.926 1.00 45.60 283 LYS B C 1
ATOM 5115 O O . LYS B 1 283 ? 145.406 20.535 86.499 1.00 47.76 283 LYS B O 1
ATOM 5121 N N . PHE B 1 284 ? 144.474 21.722 88.202 1.00 39.00 284 PHE B N 1
ATOM 5122 C CA . PHE B 1 284 ? 145.461 21.270 89.181 1.00 35.01 284 PHE B CA 1
ATOM 5123 C C . PHE B 1 284 ? 144.889 20.009 89.798 1.00 36.38 284 PHE B C 1
ATOM 5124 O O . PHE B 1 284 ? 144.014 20.073 90.677 1.00 35.28 284 PHE B O 1
ATOM 5132 N N . GLN B 1 285 ? 145.298 18.854 89.270 1.00 32.20 285 GLN B N 1
ATOM 5133 C CA . GLN B 1 285 ? 144.719 17.600 89.749 1.00 32.21 285 GLN B CA 1
ATOM 5134 C C . GLN B 1 285 ? 145.698 16.465 89.798 1.00 36.12 285 GLN B C 1
ATOM 5135 O O . GLN B 1 285 ? 146.843 16.604 89.354 1.00 35.00 285 GLN B O 1
ATOM 5141 N N . ALA B 1 286 ? 145.229 15.313 90.312 1.00 32.10 286 ALA B N 1
ATOM 5142 C CA . ALA B 1 286 ? 146.029 14.106 90.326 1.00 31.11 286 ALA B CA 1
ATOM 5143 C C . ALA B 1 286 ? 146.150 13.557 88.877 1.00 37.37 286 ALA B C 1
ATOM 5144 O O . ALA B 1 286 ? 145.428 14.001 87.965 1.00 37.85 286 ALA B O 1
ATOM 5146 N N . PHE B 1 287 ? 147.076 12.607 88.670 1.00 32.86 287 PHE B N 1
ATOM 5147 C CA . PHE B 1 287 ? 147.355 11.984 87.384 1.00 31.68 287 PHE B CA 1
ATOM 5148 C C . PHE B 1 287 ? 146.152 11.190 86.885 1.00 36.47 287 PHE B C 1
ATOM 5149 O O . PHE B 1 287 ? 145.479 10.529 87.674 1.00 36.70 287 PHE B O 1
ATOM 5157 N N . ASP B 1 288 ? 145.840 11.313 85.597 1.00 32.25 288 ASP B N 1
ATOM 5158 C CA . ASP B 1 288 ? 144.769 10.546 84.989 1.00 33.04 288 ASP B CA 1
ATOM 5159 C C . ASP B 1 288 ? 145.418 9.250 84.453 1.00 40.98 288 ASP B C 1
ATOM 5160 O O . ASP B 1 288 ? 146.237 9.287 83.508 1.00 41.77 288 ASP B O 1
ATOM 5165 N N . TRP B 1 289 ? 145.058 8.106 85.074 1.00 37.18 289 TRP B N 1
ATOM 5166 C CA . TRP B 1 289 ? 145.644 6.811 84.769 1.00 35.75 289 TRP B CA 1
ATOM 5167 C C . TRP B 1 289 ? 145.146 6.201 83.470 1.00 42.50 289 TRP B C 1
ATOM 5168 O O . TRP B 1 289 ? 145.693 5.183 83.052 1.00 46.41 289 TRP B O 1
ATOM 5179 N N . GLY B 1 290 ? 144.202 6.838 82.794 1.00 37.14 290 GLY B N 1
ATOM 5180 C CA . GLY B 1 290 ? 143.796 6.373 81.470 1.00 36.98 290 GLY B CA 1
ATOM 5181 C C . GLY B 1 290 ? 142.441 5.717 81.330 1.00 41.50 290 GLY B C 1
ATOM 5182 O O . GLY B 1 290 ? 141.955 5.551 80.205 1.00 41.49 290 GLY B O 1
ATOM 5183 N N . SER B 1 291 ? 141.840 5.298 82.464 1.00 37.78 291 SER B N 1
ATOM 5184 C CA . SER B 1 291 ? 140.506 4.690 82.486 1.00 38.05 291 SER B CA 1
ATOM 5185 C C . SER B 1 291 ? 139.837 4.947 83.817 1.00 41.72 291 SER B C 1
ATOM 5186 O O . SER B 1 291 ? 140.516 5.290 84.770 1.00 40.33 291 SER B O 1
ATOM 5189 N N . SER B 1 292 ? 138.506 4.817 83.872 1.00 40.75 292 SER B N 1
ATOM 5190 C CA . SER B 1 292 ? 137.693 4.935 85.088 1.00 41.55 292 SER B CA 1
ATOM 5191 C C . SER B 1 292 ? 138.153 3.878 86.122 1.00 47.14 292 SER B C 1
ATOM 5192 O O . SER B 1 292 ? 138.278 4.198 87.306 1.00 46.67 292 SER B O 1
ATOM 5195 N N . ALA B 1 293 ? 138.397 2.622 85.659 1.00 42.99 293 ALA B N 1
ATOM 5196 C CA . ALA B 1 293 ? 138.829 1.495 86.486 1.00 41.94 293 ALA B CA 1
ATOM 5197 C C . ALA B 1 293 ? 140.193 1.775 87.094 1.00 44.13 293 ALA B C 1
ATOM 5198 O O . ALA B 1 293 ? 140.304 1.765 88.318 1.00 43.79 293 ALA B O 1
ATOM 5200 N N . LYS B 1 294 ? 141.193 2.134 86.258 1.00 39.74 294 LYS B N 1
ATOM 5201 C CA . LYS B 1 294 ? 142.544 2.487 86.712 1.00 38.20 294 LYS B CA 1
ATOM 5202 C C . LYS B 1 294 ? 142.488 3.639 87.714 1.00 40.17 294 LYS B C 1
ATOM 5203 O O . LYS B 1 294 ? 143.098 3.530 88.771 1.00 41.09 294 LYS B O 1
ATOM 5209 N N . ASN B 1 295 ? 141.663 4.672 87.444 1.00 34.51 295 ASN B N 1
ATOM 5210 C CA . ASN B 1 295 ? 141.468 5.795 88.359 1.00 34.17 295 ASN B CA 1
ATOM 5211 C C . ASN B 1 295 ? 140.773 5.390 89.668 1.00 39.97 295 ASN B C 1
ATOM 5212 O O . ASN B 1 295 ? 141.172 5.840 90.739 1.00 38.96 295 ASN B O 1
ATOM 5217 N N . TYR B 1 296 ? 139.779 4.499 89.585 1.00 39.53 296 TYR B N 1
ATOM 5218 C CA . TYR B 1 296 ? 139.063 3.999 90.755 1.00 39.98 296 TYR B CA 1
ATOM 5219 C C . TYR B 1 296 ? 139.961 3.237 91.734 1.00 45.23 296 TYR B C 1
ATOM 5220 O O . TYR B 1 296 ? 139.862 3.475 92.937 1.00 45.01 296 TYR B O 1
ATOM 5229 N N . PHE B 1 297 ? 140.858 2.363 91.230 1.00 40.78 297 PHE B N 1
ATOM 5230 C CA . PHE B 1 297 ? 141.791 1.641 92.093 1.00 40.12 297 PHE B CA 1
ATOM 5231 C C . PHE B 1 297 ? 142.809 2.546 92.765 1.00 40.73 297 PHE B C 1
ATOM 5232 O O . PHE B 1 297 ? 143.223 2.243 93.869 1.00 40.19 297 PHE B O 1
ATOM 5240 N N . HIS B 1 298 ? 143.193 3.663 92.141 1.00 37.27 298 HIS B N 1
ATOM 5241 C CA . HIS B 1 298 ? 144.156 4.577 92.739 1.00 35.99 298 HIS B CA 1
ATOM 5242 C C . HIS B 1 298 ? 143.526 5.580 93.685 1.00 40.05 298 HIS B C 1
ATOM 5243 O O . HIS B 1 298 ? 144.143 5.914 94.695 1.00 38.94 298 HIS B O 1
ATOM 5250 N N . TYR B 1 299 ? 142.332 6.083 93.352 1.00 37.76 299 TYR B N 1
ATOM 5251 C CA . TYR B 1 299 ? 141.687 7.199 94.047 1.00 37.54 299 TYR B CA 1
ATOM 5252 C C . TYR B 1 299 ? 140.325 6.973 94.670 1.00 47.16 299 TYR B C 1
ATOM 5253 O O . TYR B 1 299 ? 139.801 7.895 95.315 1.00 48.13 299 TYR B O 1
ATOM 5262 N N . GLN B 1 300 ? 139.702 5.822 94.409 1.00 46.68 300 GLN B N 1
ATOM 5263 C CA . GLN B 1 300 ? 138.332 5.516 94.855 1.00 48.04 300 GLN B CA 1
ATOM 5264 C C . GLN B 1 300 ? 137.271 6.413 94.168 1.00 51.76 300 GLN B C 1
ATOM 5265 O O . GLN B 1 300 ? 136.222 6.678 94.743 1.00 54.58 300 GLN B O 1
ATOM 5271 N N . GLN B 1 301 ? 137.544 6.840 92.925 1.00 45.42 301 GLN B N 1
ATOM 5272 C CA . GLN B 1 301 ? 136.664 7.626 92.042 1.00 44.74 301 GLN B CA 1
ATOM 5273 C C . GLN B 1 301 ? 137.178 7.570 90.575 1.00 46.16 301 GLN B C 1
ATOM 5274 O O . GLN B 1 301 ? 138.384 7.512 90.364 1.00 43.22 301 GLN B O 1
ATOM 5280 N N . SER B 1 302 ? 136.264 7.562 89.586 1.00 44.45 302 SER B N 1
ATOM 5281 C CA . SER B 1 302 ? 136.542 7.441 88.146 1.00 45.01 302 SER B CA 1
ATOM 5282 C C . SER B 1 302 ? 137.355 8.573 87.514 1.00 50.77 302 SER B C 1
ATOM 5283 O O . SER B 1 302 ? 137.936 8.398 86.434 1.00 50.84 302 SER B O 1
ATOM 5286 N N . TYR B 1 303 ? 137.357 9.739 88.140 1.00 47.76 303 TYR B N 1
ATOM 5287 C CA . TYR B 1 303 ? 138.100 10.900 87.645 1.00 46.68 303 TYR B CA 1
ATOM 5288 C C . TYR B 1 303 ? 139.137 11.293 88.707 1.00 45.94 303 TYR B C 1
ATOM 5289 O O . TYR B 1 303 ? 138.856 11.104 89.896 1.00 44.38 303 TYR B O 1
ATOM 5298 N N . PRO B 1 304 ? 140.349 11.781 88.334 1.00 40.74 304 PRO B N 1
ATOM 5299 C CA . PRO B 1 304 ? 141.345 12.101 89.374 1.00 40.62 304 PRO B CA 1
ATOM 5300 C C . PRO B 1 304 ? 140.939 13.230 90.332 1.00 46.65 304 PRO B C 1
ATOM 5301 O O . PRO B 1 304 ? 140.302 14.189 89.902 1.00 47.77 304 PRO B O 1
ATOM 5305 N N . PRO B 1 305 ? 141.279 13.138 91.638 1.00 41.88 305 PRO B N 1
ATOM 5306 C CA . PRO B 1 305 ? 140.931 14.219 92.557 1.00 41.77 305 PRO B CA 1
ATOM 5307 C C . PRO B 1 305 ? 141.619 15.504 92.147 1.00 47.56 305 PRO B C 1
ATOM 5308 O O . PRO B 1 305 ? 142.769 15.506 91.666 1.00 46.63 305 PRO B O 1
ATOM 5312 N N . THR B 1 306 ? 140.897 16.607 92.328 1.00 45.55 306 THR B N 1
ATOM 5313 C CA . THR B 1 306 ? 141.443 17.906 92.047 1.00 43.84 306 THR B CA 1
ATOM 5314 C C . THR B 1 306 ? 142.086 18.384 93.331 1.00 45.52 306 THR B C 1
ATOM 5315 O O . THR B 1 306 ? 141.674 17.976 94.435 1.00 45.35 306 THR B O 1
ATOM 5319 N N . TYR B 1 307 ? 143.171 19.150 93.179 1.00 39.60 307 TYR B N 1
ATOM 5320 C CA . TYR B 1 307 ? 143.898 19.707 94.304 1.00 38.18 307 TYR B CA 1
ATOM 5321 C C . TYR B 1 307 ? 143.486 21.156 94.469 1.00 43.06 307 TYR B C 1
ATOM 5322 O O . TYR B 1 307 ? 143.598 21.951 93.534 1.00 41.50 307 TYR B O 1
ATOM 5331 N N . ASN B 1 308 ? 142.963 21.481 95.662 1.00 42.11 308 ASN B N 1
ATOM 5332 C CA . ASN B 1 308 ? 142.506 22.806 96.009 1.00 41.72 308 ASN B CA 1
ATOM 5333 C C . ASN B 1 308 ? 143.466 23.452 96.971 1.00 44.59 308 ASN B C 1
ATOM 5334 O O . ASN B 1 308 ? 143.579 23.036 98.118 1.00 44.49 308 ASN B O 1
ATOM 5339 N N . VAL B 1 309 ? 144.187 24.457 96.466 1.00 41.10 309 VAL B N 1
ATOM 5340 C CA . VAL B 1 309 ? 145.172 25.281 97.149 1.00 41.68 309 VAL B CA 1
ATOM 5341 C C . VAL B 1 309 ? 144.501 26.011 98.335 1.00 49.16 309 VAL B C 1
ATOM 5342 O O . VAL B 1 309 ? 145.173 26.300 99.322 1.00 50.91 309 VAL B O 1
ATOM 5346 N N . LYS B 1 310 ? 143.176 26.244 98.271 1.00 46.67 310 LYS B N 1
ATOM 5347 C CA . LYS B 1 310 ? 142.424 26.875 99.359 1.00 47.42 310 LYS B CA 1
ATOM 5348 C C . LYS B 1 310 ? 142.488 26.046 100.657 1.00 50.80 310 LYS B C 1
ATOM 5349 O O . LYS B 1 310 ? 142.441 26.628 101.738 1.00 53.11 310 LYS B O 1
ATOM 5355 N N . ASP B 1 311 ? 142.666 24.713 100.550 1.00 44.80 311 ASP B N 1
ATOM 5356 C CA . ASP B 1 311 ? 142.798 23.786 101.683 1.00 44.47 311 ASP B CA 1
ATOM 5357 C C . ASP B 1 311 ? 144.156 23.890 102.381 1.00 47.93 311 ASP B C 1
ATOM 5358 O O . ASP B 1 311 ? 144.338 23.264 103.427 1.00 48.40 311 ASP B O 1
ATOM 5363 N N . MET B 1 312 ? 145.129 24.596 101.784 1.00 43.38 312 MET B N 1
ATOM 5364 C CA . MET B 1 312 ? 146.421 24.772 102.439 1.00 43.53 312 MET B CA 1
ATOM 5365 C C . MET B 1 312 ? 146.310 25.994 103.348 1.00 51.31 312 MET B C 1
ATOM 5366 O O . MET B 1 312 ? 145.961 27.095 102.894 1.00 52.58 312 MET B O 1
ATOM 5371 N N . LEU B 1 313 ? 146.628 25.800 104.621 1.00 48.59 313 LEU B N 1
ATOM 5372 C CA . LEU B 1 313 ? 146.542 26.864 105.615 1.00 50.19 313 LEU B CA 1
ATOM 5373 C C . LEU B 1 313 ? 147.899 27.405 106.081 1.00 52.44 313 LEU B C 1
ATOM 5374 O O . LEU B 1 313 ? 147.937 28.328 106.897 1.00 54.48 313 LEU B O 1
ATOM 5379 N N . VAL B 1 314 ? 148.991 26.843 105.555 1.00 45.43 314 VAL B N 1
ATOM 5380 C CA . VAL B 1 314 ? 150.381 27.193 105.856 1.00 44.25 314 VAL B CA 1
ATOM 5381 C C . VAL B 1 314 ? 150.687 28.654 105.450 1.00 46.00 314 VAL B C 1
ATOM 5382 O O . VAL B 1 314 ? 150.424 29.006 104.296 1.00 45.73 314 VAL B O 1
ATOM 5386 N N . PRO B 1 315 ? 151.302 29.490 106.332 1.00 40.78 315 PRO B N 1
ATOM 5387 C CA . PRO B 1 315 ? 151.703 30.855 105.918 1.00 40.09 315 PRO B CA 1
ATOM 5388 C C . PRO B 1 315 ? 152.684 30.784 104.734 1.00 45.32 315 PRO B C 1
ATOM 5389 O O . PRO B 1 315 ? 153.719 30.106 104.822 1.00 45.26 315 PRO B O 1
ATOM 5393 N N . THR B 1 316 ? 152.313 31.402 103.590 1.00 41.21 316 THR B N 1
ATOM 5394 C CA . THR B 1 316 ? 153.080 31.309 102.351 1.00 39.28 316 THR B CA 1
ATOM 5395 C C . THR B 1 316 ? 153.608 32.654 101.860 1.00 42.81 316 THR B C 1
ATOM 5396 O O . THR B 1 316 ? 152.904 33.665 101.922 1.00 44.63 316 THR B O 1
ATOM 5400 N N . ALA B 1 317 ? 154.862 32.653 101.375 1.00 38.89 317 ALA B N 1
ATOM 5401 C CA . ALA B 1 317 ? 155.552 33.808 100.784 1.00 40.05 317 ALA B CA 1
ATOM 5402 C C . ALA B 1 317 ? 155.903 33.403 99.347 1.00 42.69 317 ALA B C 1
ATOM 5403 O O . ALA B 1 317 ? 156.525 32.352 99.141 1.00 41.51 317 ALA B O 1
ATOM 5405 N N . VAL B 1 318 ? 155.412 34.169 98.355 1.00 39.61 318 VAL B N 1
ATOM 5406 C CA . VAL B 1 318 ? 155.577 33.817 96.936 1.00 38.82 318 VAL B CA 1
ATOM 5407 C C . VAL B 1 318 ? 156.434 34.823 96.126 1.00 44.84 318 VAL B C 1
ATOM 5408 O O . VAL B 1 318 ? 156.223 36.029 96.220 1.00 44.91 318 VAL B O 1
ATOM 5412 N N . TRP B 1 319 ? 157.383 34.307 95.332 1.00 41.03 319 TRP B N 1
ATOM 5413 C CA . TRP B 1 319 ? 158.206 35.088 94.406 1.00 42.41 319 TRP B CA 1
ATOM 5414 C C . TRP B 1 319 ? 157.989 34.552 93.012 1.00 46.58 319 TRP B C 1
ATOM 5415 O O . TRP B 1 319 ? 158.110 33.347 92.779 1.00 44.87 319 TRP B O 1
ATOM 5426 N N . SER B 1 320 ? 157.657 35.435 92.089 1.00 44.61 320 SER B N 1
ATOM 5427 C CA . SER B 1 320 ? 157.443 35.066 90.700 1.00 43.93 320 SER B CA 1
ATOM 5428 C C . SER B 1 320 ? 158.278 35.971 89.790 1.00 49.53 320 SER B C 1
ATOM 5429 O O . SER B 1 320 ? 158.757 37.005 90.247 1.00 51.06 320 SER B O 1
ATOM 5432 N N . GLY B 1 321 ? 158.490 35.553 88.545 1.00 45.94 321 GLY B N 1
ATOM 5433 C CA . GLY B 1 321 ? 159.219 36.336 87.550 1.00 47.18 321 GLY B CA 1
ATOM 5434 C C . GLY B 1 321 ? 158.301 36.792 86.427 1.00 52.86 321 GLY B C 1
ATOM 5435 O O . GLY B 1 321 ? 157.479 36.007 85.939 1.00 51.41 321 GLY B O 1
ATOM 5436 N N . GLY B 1 322 ? 158.430 38.054 86.018 1.00 51.51 322 GLY B N 1
ATOM 5437 C CA . GLY B 1 322 ? 157.642 38.627 84.931 1.00 52.19 322 GLY B CA 1
ATOM 5438 C C . GLY B 1 322 ? 157.933 37.996 83.584 1.00 59.71 322 GLY B C 1
ATOM 5439 O O . GLY B 1 322 ? 157.063 37.984 82.700 1.00 60.92 322 GLY B O 1
ATOM 5440 N N . HIS B 1 323 ? 159.154 37.452 83.418 1.00 57.72 323 HIS B N 1
ATOM 5441 C CA . HIS B 1 323 ? 159.562 36.773 82.183 1.00 58.64 323 HIS B CA 1
ATOM 5442 C C . HIS B 1 323 ? 159.621 35.247 82.343 1.00 60.88 323 HIS B C 1
ATOM 5443 O O . HIS B 1 323 ? 160.264 34.572 81.538 1.00 60.74 323 HIS B O 1
ATOM 5450 N N . ASP B 1 324 ? 158.919 34.707 83.361 1.00 55.77 324 ASP B N 1
ATOM 5451 C CA . ASP B 1 324 ? 158.873 33.272 83.628 1.00 54.06 324 ASP B CA 1
ATOM 5452 C C . ASP B 1 324 ? 157.848 32.614 82.713 1.00 59.28 324 ASP B C 1
ATOM 5453 O O . ASP B 1 324 ? 156.667 32.918 82.809 1.00 55.83 324 ASP B O 1
ATOM 5458 N N . TRP B 1 325 ? 158.316 31.702 81.837 1.00 61.50 325 TRP B N 1
ATOM 5459 C CA . TRP B 1 325 ? 157.530 30.930 80.858 1.00 63.94 325 TRP B CA 1
ATOM 5460 C C . TRP B 1 325 ? 156.676 29.844 81.517 1.00 61.57 325 TRP B C 1
ATOM 5461 O O . TRP B 1 325 ? 155.576 29.577 81.040 1.00 60.12 325 TRP B O 1
ATOM 5472 N N . LEU B 1 326 ? 157.247 29.137 82.518 1.00 53.89 326 LEU B N 1
ATOM 5473 C CA . LEU B 1 326 ? 156.605 28.052 83.251 1.00 51.31 326 LEU B CA 1
ATOM 5474 C C . LEU B 1 326 ? 155.621 28.559 84.313 1.00 54.75 326 LEU B C 1
ATOM 5475 O O . LEU B 1 326 ? 154.430 28.249 84.233 1.00 54.72 326 LEU B O 1
ATOM 5480 N N . ALA B 1 327 ? 156.126 29.305 85.321 1.00 49.89 327 ALA B N 1
ATOM 5481 C CA . ALA B 1 327 ? 155.314 29.910 86.382 1.00 48.43 327 ALA B CA 1
ATOM 5482 C C . ALA B 1 327 ? 155.012 31.334 85.908 1.00 51.77 327 ALA B C 1
ATOM 5483 O O . ALA B 1 327 ? 155.541 32.332 86.421 1.00 51.37 327 ALA B O 1
ATOM 5485 N N . ASP B 1 328 ? 154.196 31.396 84.855 1.00 48.19 328 ASP B N 1
ATOM 5486 C CA . ASP B 1 328 ? 153.805 32.616 84.163 1.00 49.53 328 ASP B CA 1
ATOM 5487 C C . ASP B 1 328 ? 152.877 33.484 85.002 1.00 54.15 328 ASP B C 1
ATOM 5488 O O . ASP B 1 328 ? 152.212 32.970 85.912 1.00 52.88 328 ASP B O 1
ATOM 5493 N N . VAL B 1 329 ? 152.837 34.795 84.671 1.00 51.06 329 VAL B N 1
ATOM 5494 C CA . VAL B 1 329 ? 152.078 35.843 85.348 1.00 52.12 329 VAL B CA 1
ATOM 5495 C C . VAL B 1 329 ? 150.598 35.485 85.519 1.00 56.51 329 VAL B C 1
ATOM 5496 O O . VAL B 1 329 ? 150.060 35.654 86.616 1.00 55.09 329 VAL B O 1
ATOM 5500 N N . TYR B 1 330 ? 149.948 35.006 84.443 1.00 54.54 330 TYR B N 1
ATOM 5501 C CA . TYR B 1 330 ? 148.517 34.668 84.433 1.00 54.94 330 TYR B CA 1
ATOM 5502 C C . TYR B 1 330 ? 148.172 33.538 85.407 1.00 55.10 330 TYR B C 1
ATOM 5503 O O . TYR B 1 330 ? 147.250 33.685 86.210 1.00 55.07 330 TYR B O 1
ATOM 5512 N N . ASP B 1 331 ? 148.966 32.465 85.399 1.00 48.38 331 ASP B N 1
ATOM 5513 C CA . ASP B 1 331 ? 148.816 31.331 86.307 1.00 45.52 331 ASP B CA 1
ATOM 5514 C C . ASP B 1 331 ? 149.187 31.699 87.759 1.00 49.49 331 ASP B C 1
ATOM 5515 O O . ASP B 1 331 ? 148.524 31.233 88.691 1.00 49.19 331 ASP B O 1
ATOM 5520 N N . VAL B 1 332 ? 150.208 32.567 87.946 1.00 46.09 332 VAL B N 1
ATOM 5521 C CA . VAL B 1 332 ? 150.628 33.034 89.269 1.00 45.98 332 VAL B CA 1
ATOM 5522 C C . VAL B 1 332 ? 149.542 33.912 89.907 1.00 53.93 332 VAL B C 1
ATOM 5523 O O . VAL B 1 332 ? 149.284 33.771 91.103 1.00 55.69 332 VAL B O 1
ATOM 5527 N N . ASN B 1 333 ? 148.892 34.790 89.119 1.00 51.47 333 ASN B N 1
ATOM 5528 C CA . ASN B 1 333 ? 147.820 35.654 89.625 1.00 51.89 333 ASN B CA 1
ATOM 5529 C C . ASN B 1 333 ? 146.628 34.832 90.088 1.00 54.55 333 ASN B C 1
ATOM 5530 O O . ASN B 1 333 ? 146.114 35.083 91.174 1.00 54.78 333 ASN B O 1
ATOM 5535 N N . ILE B 1 334 ? 146.246 33.798 89.319 1.00 50.32 334 ILE B N 1
ATOM 5536 C CA . ILE B 1 334 ? 145.176 32.874 89.706 1.00 50.22 334 ILE B CA 1
ATOM 5537 C C . ILE B 1 334 ? 145.533 32.183 91.052 1.00 52.66 334 ILE B C 1
ATOM 5538 O O . ILE B 1 334 ? 144.694 32.101 91.943 1.00 52.68 334 ILE B O 1
ATOM 5543 N N . LEU B 1 335 ? 146.779 31.714 91.181 1.00 47.95 335 LEU B N 1
ATOM 5544 C CA . LEU B 1 335 ? 147.269 31.025 92.365 1.00 47.78 335 LEU B CA 1
ATOM 5545 C C . LEU B 1 335 ? 147.217 31.887 93.640 1.00 52.86 335 LEU B C 1
ATOM 5546 O O . LEU B 1 335 ? 146.802 31.383 94.683 1.00 50.93 335 LEU B O 1
ATOM 5551 N N . LEU B 1 336 ? 147.624 33.180 93.543 1.00 51.36 336 LEU B N 1
ATOM 5552 C CA . LEU B 1 336 ? 147.654 34.113 94.667 1.00 52.47 336 LEU B CA 1
ATOM 5553 C C . LEU B 1 336 ? 146.279 34.350 95.286 1.00 59.91 336 LEU B C 1
ATOM 5554 O O . LEU B 1 336 ? 146.187 34.528 96.506 1.00 61.17 336 LEU B O 1
ATOM 5559 N N . THR B 1 337 ? 145.212 34.310 94.454 1.00 57.14 337 THR B N 1
ATOM 5560 C CA . THR B 1 337 ? 143.812 34.489 94.881 1.00 57.34 337 THR B CA 1
ATOM 5561 C C . THR B 1 337 ? 143.301 33.240 95.645 1.00 60.86 337 THR B C 1
ATOM 5562 O O . THR B 1 337 ? 142.239 33.276 96.280 1.00 63.01 337 THR B O 1
ATOM 5566 N N . GLN B 1 338 ? 144.052 32.143 95.572 1.00 53.70 338 GLN B N 1
ATOM 5567 C CA . GLN B 1 338 ? 143.692 30.890 96.223 1.00 52.04 338 GLN B CA 1
ATOM 5568 C C . GLN B 1 338 ? 144.493 30.577 97.476 1.00 54.65 338 GLN B C 1
ATOM 5569 O O . GLN B 1 338 ? 144.154 29.628 98.175 1.00 54.56 338 GLN B O 1
ATOM 5575 N N . ILE B 1 339 ? 145.556 31.344 97.757 1.00 50.40 339 ILE B N 1
ATOM 5576 C CA . ILE B 1 339 ? 146.371 31.130 98.942 1.00 48.83 339 ILE B CA 1
ATOM 5577 C C . ILE B 1 339 ? 145.737 31.887 100.100 1.00 53.69 339 ILE B C 1
ATOM 5578 O O . ILE B 1 339 ? 145.781 33.115 100.138 1.00 53.94 339 ILE B O 1
ATOM 5583 N N . THR B 1 340 ? 145.120 31.123 101.022 1.00 51.77 340 THR B N 1
ATOM 5584 C CA . THR B 1 340 ? 144.401 31.571 102.222 1.00 53.67 340 THR B CA 1
ATOM 5585 C C . THR B 1 340 ? 145.269 32.402 103.149 1.00 59.22 340 THR B C 1
ATOM 5586 O O . THR B 1 340 ? 144.804 33.414 103.663 1.00 61.17 340 THR B O 1
ATOM 5590 N N . ASN B 1 341 ? 146.519 31.969 103.372 1.00 54.48 341 ASN B N 1
ATOM 5591 C CA . ASN B 1 341 ? 147.454 32.638 104.265 1.00 54.03 341 ASN B CA 1
ATOM 5592 C C . ASN B 1 341 ? 148.646 33.176 103.483 1.00 57.92 341 ASN B C 1
ATOM 5593 O O . ASN B 1 341 ? 149.761 32.686 103.653 1.00 56.58 341 ASN B O 1
ATOM 5598 N N . LEU B 1 342 ? 148.420 34.209 102.642 1.00 55.75 342 LEU B N 1
ATOM 5599 C CA . LEU B 1 342 ? 149.497 34.791 101.842 1.00 54.83 342 LEU B CA 1
ATOM 5600 C C . LEU B 1 342 ? 150.124 35.894 102.644 1.00 59.30 342 LEU B C 1
ATOM 5601 O O . LEU B 1 342 ? 149.504 36.924 102.873 1.00 62.98 342 LEU B O 1
ATOM 5606 N N . VAL B 1 343 ? 151.327 35.648 103.134 1.00 53.65 343 VAL B N 1
ATOM 5607 C CA . VAL B 1 343 ? 152.081 36.564 104.000 1.00 54.18 343 VAL B CA 1
ATOM 5608 C C . VAL B 1 343 ? 152.840 37.635 103.201 1.00 56.89 343 VAL B C 1
ATOM 5609 O O . VAL B 1 343 ? 153.119 38.701 103.730 1.00 59.24 343 VAL B O 1
ATOM 5613 N N . PHE B 1 344 ? 153.205 37.327 101.949 1.00 51.30 344 PHE B N 1
ATOM 5614 C CA . PHE B 1 344 ? 154.009 38.161 101.071 1.00 50.46 344 PHE B CA 1
ATOM 5615 C C . PHE B 1 344 ? 153.984 37.619 99.660 1.00 54.13 344 PHE B C 1
ATOM 5616 O O . PHE B 1 344 ? 154.026 36.411 99.473 1.00 53.26 344 PHE B O 1
ATOM 5624 N N . HIS B 1 345 ? 154.008 38.515 98.666 1.00 52.51 345 HIS B N 1
ATOM 5625 C CA . HIS B 1 345 ? 154.147 38.170 97.248 1.00 51.79 345 HIS B CA 1
ATOM 5626 C C . HIS B 1 345 ? 154.937 39.258 96.511 1.00 54.42 345 HIS B C 1
ATOM 5627 O O . HIS B 1 345 ? 154.739 40.445 96.770 1.00 55.02 345 HIS B O 1
ATOM 5634 N N . GLU B 1 346 ? 155.878 38.849 95.650 1.00 49.58 346 GLU B N 1
ATOM 5635 C CA . GLU B 1 346 ? 156.705 39.764 94.864 1.00 50.39 346 GLU B CA 1
ATOM 5636 C C . GLU B 1 346 ? 156.915 39.231 93.482 1.00 55.37 346 GLU B C 1
ATOM 5637 O O . GLU B 1 346 ? 157.228 38.057 93.307 1.00 54.89 346 GLU B O 1
ATOM 5643 N N . SER B 1 347 ? 156.771 40.100 92.495 1.00 54.05 347 SER B N 1
ATOM 5644 C CA . SER B 1 347 ? 157.025 39.756 91.111 1.00 53.95 347 SER B CA 1
ATOM 5645 C C . SER B 1 347 ? 158.257 40.544 90.693 1.00 59.78 347 SER B C 1
ATOM 5646 O O . SER B 1 347 ? 158.274 41.773 90.834 1.00 61.34 347 SER B O 1
ATOM 5649 N N . ILE B 1 348 ? 159.324 39.829 90.300 1.00 56.81 348 ILE B N 1
ATOM 5650 C CA . ILE B 1 348 ? 160.565 40.437 89.804 1.00 58.83 348 ILE B CA 1
ATOM 5651 C C . ILE B 1 348 ? 160.409 40.491 88.273 1.00 64.67 348 ILE B C 1
ATOM 5652 O O . ILE B 1 348 ? 160.382 39.447 87.625 1.00 64.04 348 ILE B O 1
ATOM 5657 N N . PRO B 1 349 ? 160.161 41.694 87.715 1.00 63.01 349 PRO B N 1
ATOM 5658 C CA . PRO B 1 349 ? 159.799 41.805 86.288 1.00 63.76 349 PRO B CA 1
ATOM 5659 C C . PRO B 1 349 ? 160.713 41.164 85.234 1.00 70.33 349 PRO B C 1
ATOM 5660 O O . PRO B 1 349 ? 160.179 40.693 84.225 1.00 70.61 349 PRO B O 1
ATOM 5664 N N . GLU B 1 350 ? 162.048 41.177 85.406 1.00 67.30 350 GLU B N 1
ATOM 5665 C CA . GLU B 1 350 ? 162.898 40.609 84.353 1.00 67.10 350 GLU B CA 1
ATOM 5666 C C . GLU B 1 350 ? 163.253 39.111 84.553 1.00 64.88 350 GLU B C 1
ATOM 5667 O O . GLU B 1 350 ? 163.796 38.472 83.640 1.00 63.07 350 GLU B O 1
ATOM 5673 N N . TRP B 1 351 ? 162.943 38.570 85.737 1.00 56.89 351 TRP B N 1
ATOM 5674 C CA . TRP B 1 351 ? 163.280 37.208 86.097 1.00 54.61 351 TRP B CA 1
ATOM 5675 C C . TRP B 1 351 ? 162.591 36.143 85.295 1.00 58.81 351 TRP B C 1
ATOM 5676 O O . TRP B 1 351 ? 161.411 36.245 84.948 1.00 58.46 351 TRP B O 1
ATOM 5687 N N . GLU B 1 352 ? 163.380 35.117 84.996 1.00 55.23 352 GLU B N 1
ATOM 5688 C CA . GLU B 1 352 ? 163.022 33.915 84.262 1.00 54.04 352 GLU B CA 1
ATOM 5689 C C . GLU B 1 352 ? 162.993 32.790 85.314 1.00 56.10 352 GLU B C 1
ATOM 5690 O O . GLU B 1 352 ? 163.413 33.005 86.458 1.00 57.21 352 GLU B O 1
ATOM 5696 N N . HIS B 1 353 ? 162.498 31.615 84.945 1.00 49.30 353 HIS B N 1
ATOM 5697 C CA . HIS B 1 353 ? 162.350 30.469 85.837 1.00 46.61 353 HIS B CA 1
ATOM 5698 C C . HIS B 1 353 ? 163.617 30.043 86.599 1.00 52.19 353 HIS B C 1
ATOM 5699 O O . HIS B 1 353 ? 163.541 29.704 87.796 1.00 50.65 353 HIS B O 1
ATOM 5706 N N . LEU B 1 354 ? 164.771 30.046 85.926 1.00 51.65 354 LEU B N 1
ATOM 5707 C CA . LEU B 1 354 ? 166.011 29.605 86.583 1.00 52.66 354 LEU B CA 1
ATOM 5708 C C . LEU B 1 354 ? 166.707 30.698 87.424 1.00 54.93 354 LEU B C 1
ATOM 5709 O O . LEU B 1 354 ? 167.654 30.386 88.155 1.00 55.58 354 LEU B O 1
ATOM 5714 N N . ASP B 1 355 ? 166.211 31.951 87.372 1.00 48.63 355 ASP B N 1
ATOM 5715 C CA . ASP B 1 355 ? 166.801 33.044 88.151 1.00 49.65 355 ASP B CA 1
ATOM 5716 C C . ASP B 1 355 ? 166.690 32.837 89.657 1.00 51.02 355 ASP B C 1
ATOM 5717 O O . ASP B 1 355 ? 167.532 33.329 90.411 1.00 51.64 355 ASP B O 1
ATOM 5722 N N . PHE B 1 356 ? 165.676 32.075 90.089 1.00 44.09 356 PHE B N 1
ATOM 5723 C CA . PHE B 1 356 ? 165.448 31.790 91.493 1.00 43.59 356 PHE B CA 1
ATOM 5724 C C . PHE B 1 356 ? 166.576 30.971 92.095 1.00 52.87 356 PHE B C 1
ATOM 5725 O O . PHE B 1 356 ? 166.847 31.108 93.285 1.00 55.74 356 PHE B O 1
ATOM 5733 N N . ILE B 1 357 ? 167.256 30.155 91.280 1.00 49.42 357 ILE B N 1
ATOM 5734 C CA . ILE B 1 357 ? 168.336 29.298 91.767 1.00 48.77 357 ILE B CA 1
ATOM 5735 C C . ILE B 1 357 ? 169.716 29.723 91.281 1.00 56.18 357 ILE B C 1
ATOM 5736 O O . ILE B 1 357 ? 170.689 29.496 92.008 1.00 57.35 357 ILE B O 1
ATOM 5741 N N . TRP B 1 358 ? 169.818 30.344 90.081 1.00 53.91 358 TRP B N 1
ATOM 5742 C CA . TRP B 1 358 ? 171.118 30.717 89.521 1.00 55.88 358 TRP B CA 1
ATOM 5743 C C . TRP B 1 358 ? 171.283 32.182 89.139 1.00 62.68 358 TRP B C 1
ATOM 5744 O O . TRP B 1 358 ? 172.300 32.537 88.520 1.00 66.00 358 TRP B O 1
ATOM 5755 N N . GLY B 1 359 ? 170.332 33.027 89.531 1.00 57.97 359 GLY B N 1
ATOM 5756 C CA . GLY B 1 359 ? 170.397 34.459 89.255 1.00 58.76 359 GLY B CA 1
ATOM 5757 C C . GLY B 1 359 ? 171.529 35.132 90.001 1.00 63.19 359 GLY B C 1
ATOM 5758 O O . GLY B 1 359 ? 171.727 34.862 91.188 1.00 62.70 359 GLY B O 1
ATOM 5759 N N . LEU B 1 360 ? 172.305 35.984 89.297 1.00 60.79 360 LEU B N 1
ATOM 5760 C CA . LEU B 1 360 ? 173.424 36.735 89.878 1.00 61.82 360 LEU B CA 1
ATOM 5761 C C . LEU B 1 360 ? 172.945 37.662 90.992 1.00 64.11 360 LEU B C 1
ATOM 5762 O O . LEU B 1 360 ? 173.639 37.801 92.000 1.00 63.90 360 LEU B O 1
ATOM 5767 N N . ASP B 1 361 ? 171.739 38.245 90.827 1.00 59.61 361 ASP B N 1
ATOM 5768 C CA . ASP B 1 361 ? 171.129 39.158 91.792 1.00 59.59 361 ASP B CA 1
ATOM 5769 C C . ASP B 1 361 ? 170.204 38.484 92.831 1.00 61.16 361 ASP B C 1
ATOM 5770 O O . ASP B 1 361 ? 169.728 39.157 93.734 1.00 62.72 361 ASP B O 1
ATOM 5775 N N . ALA B 1 362 ? 169.954 37.183 92.719 1.00 55.10 362 ALA B N 1
ATOM 5776 C CA . ALA B 1 362 ? 169.100 36.462 93.667 1.00 52.67 362 ALA B CA 1
ATOM 5777 C C . ALA B 1 362 ? 169.544 36.640 95.133 1.00 58.00 362 ALA B C 1
ATOM 5778 O O . ALA B 1 362 ? 168.664 36.900 95.958 1.00 57.33 362 ALA B O 1
ATOM 5780 N N . PRO B 1 363 ? 170.863 36.595 95.499 1.00 55.57 363 PRO B N 1
ATOM 5781 C CA . PRO B 1 363 ? 171.223 36.791 96.919 1.00 56.00 363 PRO B CA 1
ATOM 5782 C C . PRO B 1 363 ? 170.614 38.018 97.570 1.00 60.44 363 PRO B C 1
ATOM 5783 O O . PRO B 1 363 ? 170.094 37.906 98.679 1.00 58.85 363 PRO B O 1
ATOM 5787 N N . TRP B 1 364 ? 170.596 39.163 96.862 1.00 59.79 364 TRP B N 1
ATOM 5788 C CA . TRP B 1 364 ? 170.034 40.379 97.444 1.00 60.63 364 TRP B CA 1
ATOM 5789 C C . TRP B 1 364 ? 168.547 40.594 97.151 1.00 64.33 364 TRP B C 1
ATOM 5790 O O . TRP B 1 364 ? 167.854 41.065 98.050 1.00 66.27 364 TRP B O 1
ATOM 5801 N N . ARG B 1 365 ? 168.032 40.259 95.958 1.00 57.62 365 ARG B N 1
ATOM 5802 C CA . ARG B 1 365 ? 166.601 40.526 95.757 1.00 56.08 365 ARG B CA 1
ATOM 5803 C C . ARG B 1 365 ? 165.669 39.432 96.262 1.00 56.20 365 ARG B C 1
ATOM 5804 O O . ARG B 1 365 ? 164.464 39.672 96.397 1.00 54.64 365 ARG B O 1
ATOM 5812 N N . LEU B 1 366 ? 166.209 38.246 96.561 1.00 51.74 366 LEU B N 1
ATOM 5813 C CA . LEU B 1 366 ? 165.412 37.116 97.010 1.00 48.73 366 LEU B CA 1
ATOM 5814 C C . LEU B 1 366 ? 165.911 36.539 98.324 1.00 52.30 366 LEU B C 1
ATOM 5815 O O . LEU B 1 366 ? 165.184 36.565 99.316 1.00 52.42 366 LEU B O 1
ATOM 5820 N N . TYR B 1 367 ? 167.125 35.981 98.325 1.00 48.98 367 TYR B N 1
ATOM 5821 C CA . TYR B 1 367 ? 167.675 35.245 99.463 1.00 48.26 367 TYR B CA 1
ATOM 5822 C C . TYR B 1 367 ? 167.705 36.056 100.757 1.00 52.83 367 TYR B C 1
ATOM 5823 O O . TYR B 1 367 ? 167.448 35.485 101.818 1.00 51.87 367 TYR B O 1
ATOM 5832 N N . ASN B 1 368 ? 167.935 37.374 100.678 1.00 51.77 368 ASN B N 1
ATOM 5833 C CA . ASN B 1 368 ? 167.915 38.226 101.871 1.00 53.38 368 ASN B CA 1
ATOM 5834 C C . ASN B 1 368 ? 166.522 38.352 102.466 1.00 57.12 368 ASN B C 1
ATOM 5835 O O . ASN B 1 368 ? 166.392 38.351 103.691 1.00 57.46 368 ASN B O 1
ATOM 5840 N N . LYS B 1 369 ? 165.481 38.399 101.602 1.00 52.61 369 LYS B N 1
ATOM 5841 C CA . LYS B 1 369 ? 164.096 38.484 102.042 1.00 51.15 369 LYS B CA 1
ATOM 5842 C C . LYS B 1 369 ? 163.624 37.196 102.703 1.00 53.45 369 LYS B C 1
ATOM 5843 O O . LYS B 1 369 ? 162.892 37.261 103.692 1.00 54.17 369 LYS B O 1
ATOM 5849 N N . ILE B 1 370 ? 164.069 36.030 102.186 1.00 47.76 370 ILE B N 1
ATOM 5850 C CA . ILE B 1 370 ? 163.734 34.720 102.751 1.00 46.49 370 ILE B CA 1
ATOM 5851 C C . ILE B 1 370 ? 164.225 34.738 104.181 1.00 53.67 370 ILE B C 1
ATOM 5852 O O . ILE B 1 370 ? 163.437 34.482 105.088 1.00 56.68 370 ILE B O 1
ATOM 5857 N N . ILE B 1 371 ? 165.501 35.120 104.384 1.00 49.73 371 ILE B N 1
ATOM 5858 C CA . ILE B 1 371 ? 166.131 35.254 105.698 1.00 50.12 371 ILE B CA 1
ATOM 5859 C C . ILE B 1 371 ? 165.358 36.262 106.545 1.00 54.98 371 ILE B C 1
ATOM 5860 O O . ILE B 1 371 ? 165.063 35.964 107.700 1.00 56.24 371 ILE B O 1
ATOM 5865 N N . ASN B 1 372 ? 164.985 37.414 105.960 1.00 50.35 372 ASN B N 1
ATOM 5866 C CA . ASN B 1 372 ? 164.224 38.449 106.654 1.00 50.77 372 ASN B CA 1
ATOM 5867 C C . ASN B 1 372 ? 162.902 37.929 107.283 1.00 54.28 372 ASN B C 1
ATOM 5868 O O . ASN B 1 372 ? 162.673 38.112 108.490 1.00 54.10 372 ASN B O 1
ATOM 5873 N N . LEU B 1 373 ? 162.067 37.249 106.472 1.00 49.04 373 LEU B N 1
ATOM 5874 C CA . LEU B 1 373 ? 160.773 36.713 106.895 1.00 48.10 373 LEU B CA 1
ATOM 5875 C C . LEU B 1 373 ? 160.916 35.650 107.969 1.00 52.32 373 LEU B C 1
ATOM 5876 O O . LEU B 1 373 ? 160.110 35.622 108.907 1.00 50.77 373 LEU B O 1
ATOM 5881 N N . MET B 1 374 ? 161.990 34.826 107.861 1.00 50.59 374 MET B N 1
ATOM 5882 C CA . MET B 1 374 ? 162.363 33.783 108.822 1.00 51.29 374 MET B CA 1
ATOM 5883 C C . MET B 1 374 ? 162.751 34.430 110.144 1.00 57.89 374 MET B C 1
ATOM 5884 O O . MET B 1 374 ? 162.347 33.959 111.203 1.00 58.37 374 MET B O 1
ATOM 5889 N N . ARG B 1 375 ? 163.540 35.514 110.081 1.00 56.45 375 ARG B N 1
ATOM 5890 C CA . ARG B 1 375 ? 163.955 36.271 111.268 1.00 57.93 375 ARG B CA 1
ATOM 5891 C C . ARG B 1 375 ? 162.789 37.004 111.912 1.00 61.98 375 ARG B C 1
ATOM 5892 O O . ARG B 1 375 ? 162.727 37.095 113.136 1.00 61.21 375 ARG B O 1
ATOM 5900 N N . LYS B 1 376 ? 161.839 37.476 111.090 1.00 58.73 376 LYS B N 1
ATOM 5901 C CA . LYS B 1 376 ? 160.613 38.116 111.565 1.00 58.74 376 LYS B CA 1
ATOM 5902 C C . LYS B 1 376 ? 159.737 37.053 112.268 1.00 64.60 376 LYS B C 1
ATOM 5903 O O . LYS B 1 376 ? 159.155 37.341 113.313 1.00 65.12 376 LYS B O 1
ATOM 5909 N N . TYR B 1 377 ? 159.711 35.807 111.724 1.00 61.60 377 TYR B N 1
ATOM 5910 C CA . TYR B 1 377 ? 158.979 34.673 112.302 1.00 61.73 377 TYR B CA 1
ATOM 5911 C C . TYR B 1 377 ? 159.646 34.301 113.610 1.00 67.42 377 TYR B C 1
ATOM 5912 O O . TYR B 1 377 ? 158.958 34.080 114.607 1.00 67.15 377 TYR B O 1
ATOM 5921 N N . GLN B 1 378 ? 160.992 34.256 113.606 1.00 65.65 378 GLN B N 1
ATOM 5922 C CA . GLN B 1 378 ? 161.794 33.920 114.775 1.00 67.66 378 GLN B CA 1
ATOM 5923 C C . GLN B 1 378 ? 161.647 34.928 115.890 1.00 75.08 378 GLN B C 1
ATOM 5924 O O . GLN B 1 378 ? 161.514 34.511 117.031 1.00 76.37 378 GLN B O 1
ATOM 5930 N N . ALA B 1 379 ? 161.611 36.243 115.568 1.00 73.32 379 ALA B N 1
ATOM 5931 C CA . ALA B 1 379 ? 161.401 37.328 116.531 1.00 75.73 379 ALA B CA 1
ATOM 5932 C C . ALA B 1 379 ? 160.058 37.151 117.231 1.00 83.55 379 ALA B C 1
ATOM 5933 O O . ALA B 1 379 ? 160.005 37.254 118.450 1.00 85.09 379 ALA B O 1
ATOM 5935 N N . SER B 1 380 ? 158.994 36.814 116.468 1.00 81.91 380 SER B N 1
ATOM 5936 C CA . SER B 1 380 ? 157.644 36.548 116.973 1.00 82.86 380 SER B CA 1
ATOM 5937 C C . SER B 1 380 ? 157.647 35.321 117.889 1.00 89.96 380 SER B C 1
ATOM 5938 O O . SER B 1 380 ? 157.053 35.368 118.966 1.00 90.65 380 SER B O 1
ATOM 5941 N N . GLU B 1 381 ? 158.334 34.235 117.460 1.00 87.77 381 GLU B N 1
ATOM 5942 C CA . GLU B 1 381 ? 158.478 32.984 118.212 1.00 88.67 381 GLU B CA 1
ATOM 5943 C C . GLU B 1 381 ? 159.190 33.249 119.557 1.00 98.24 381 GLU B C 1
ATOM 5944 O O . GLU B 1 381 ? 158.669 32.889 120.613 1.00 98.88 381 GLU B O 1
ATOM 5950 N N . ASN B 1 382 ? 160.346 33.948 119.509 1.00 98.10 382 ASN B N 1
ATOM 5951 C CA . ASN B 1 382 ? 161.172 34.328 120.666 1.00 101.15 382 ASN B CA 1
ATOM 5952 C C . ASN B 1 382 ? 160.460 35.304 121.610 1.00 108.67 382 ASN B C 1
ATOM 5953 O O . ASN B 1 382 ? 160.882 35.478 122.755 1.00 110.34 382 ASN B O 1
ATOM 5958 N N . ASN B 1 383 ? 159.362 35.909 121.130 1.00 105.93 383 ASN B N 1
ATOM 5959 C CA . ASN B 1 383 ? 158.513 36.836 121.871 1.00 107.88 383 ASN B CA 1
ATOM 5960 C C . ASN B 1 383 ? 157.534 36.090 122.813 1.00 113.71 383 ASN B C 1
ATOM 5961 O O . ASN B 1 383 ? 156.743 36.741 123.499 1.00 114.70 383 ASN B O 1
ATOM 5966 N N . LEU B 1 384 ? 157.626 34.740 122.907 1.00 109.88 384 LEU B N 1
ATOM 5967 C CA . LEU B 1 384 ? 156.789 33.929 123.805 1.00 136.49 384 LEU B CA 1
ATOM 5968 C C . LEU B 1 384 ? 157.324 34.028 125.245 1.00 156.49 384 LEU B C 1
ATOM 5969 O O . LEU B 1 384 ? 157.464 35.120 125.798 1.00 113.43 384 LEU B O 1
#

Foldseek 3Di:
DVLLPDDPQRLCVVLCFDWDWDWFAWPQFWTWIKIKRQAAVLFAEEEEEEADLAFQCLQRQDHLLQGLQNVCRHLGYTYMYTGFAFFQGGPDGPPDDLPDLVSQQDALLCCLVIVVVRRLVVVCVVSVDQAHAYEYAHSRQQSLLQNLLVPVVVLSRHQEYEYELHDQFQQDFQALLLVLLQDDLVVLCVQANSHWRDDDQVVLCVSLPPPQPPDDPSVLSSAPCCRRFPDQPVFFDPVSVSSVRSRPSRIHGSQNSNQSSCSHVVRFRWDRQPPFQVRCCVPPVGRGTGGRASLSRQHQYAYEHECAERRSHPVVVVVNVVRHNNDPYYYYHHRDTSSCCRGTNCCVPPPSVVVSVVVVVSVVVVVVD/DVLLPDDQQRLCVVLQFDWDWDWFAWPQFWTWIKIKRQAARVLFAEEEEEEADLAFQCLQRLDHLLQGLQNVCRHLGYTYMYTGFAFFQGGPDGPPDDLPDLVSQQDALLCCLVIVLVRRLVVVCVVSVDQAHAYEYAHSGQCSVLQNQLVPVVVLSRHQEYEYELHDQFQQQFPALLLVVLQDDLVVLCVQANSHWRDHDQVVLCVSCVPPQPPPPVSCLSSAPCCRRFPDDPVFFDPVSVSNVRSRPSGIHGSQNSNQSSCSHVVRFRWDRQPPFQVSCCVVPVGRGTGGRQSLSRQHQYAYEHECAERRSHPVVVVVNVVRHPRDPYYYYHHSDTRSCCRGGNCCVPPPSVVVSVVVVVSVVVVVVD

Radius of gyration: 29.47 Å; Cα contacts (8 Å, |Δi|>4): 1609; chains: 2; bounding box: 83×50×81 Å

Organism: Homo sapiens (NCBI:txid9606)

Nearest PDB structures (foldseek):
  6v7n-assembly1_A  TM=1.003E+00  e=4.128E-85  Homo sapiens
  6v7n-assembly2_B  TM=1.000E+00  e=9.857E-85  Homo sapiens
  1k8q-assembly2_B  TM=9.335E-01  e=2.516E-57  Canis lupus familiaris
  1hlg-assembly1_B  TM=9.752E-01  e=7.672E-55  Homo sapiens
  4ao8-assembly1_A-2  TM=7.068E-01  e=2.257E-06  unidentified

Solvent-accessible surface area: 29496 Å² total; per-residue (Å²): 96,68,1,19,133,44,51,3,16,88,0,0,69,104,53,50,9,35,37,59,94,45,113,9,94,3,160,51,9,10,32,1,10,0,0,32,0,20,87,15,148,156,84,31,2,0,0,0,8,3,2,8,6,5,2,0,1,6,2,0,1,12,86,3,140,28,1,1,0,0,27,0,1,71,24,27,4,5,0,0,0,1,4,7,2,0,1,63,77,0,67,148,31,125,118,34,56,63,73,83,68,109,0,6,34,1,0,3,9,33,2,0,114,53,8,2,22,21,4,0,81,56,0,22,128,102,30,62,47,140,53,0,0,0,0,0,5,4,4,0,0,0,2,0,0,5,0,0,5,40,44,12,102,6,8,45,57,6,15,6,0,0,0,0,0,3,4,8,31,0,7,103,3,101,2,3,4,5,80,1,2,135,28,62,40,120,64,0,96,115,92,29,31,84,87,30,3,117,20,138,87,82,26,24,161,95,0,13,78,166,60,16,65,181,32,134,50,130,151,2,19,47,15,8,4,0,0,0,5,2,19,11,28,196,8,11,46,84,101,15,20,93,0,1,55,80,19,1,57,4,12,4,0,2,20,0,1,7,3,6,1,5,6,2,67,80,90,112,26,22,3,14,38,40,56,44,71,78,106,3,120,171,74,47,144,39,53,140,10,43,86,23,67,3,104,36,0,10,7,41,0,0,1,0,7,1,29,113,6,47,4,1,10,58,154,10,4,78,100,5,31,106,59,11,31,72,50,79,46,109,52,65,1,92,49,0,30,0,6,4,0,2,5,3,89,20,0,19,167,96,0,1,77,96,0,12,86,25,0,121,150,62,32,64,66,78,124,129,195,95,66,5,18,134,49,52,4,16,86,0,0,69,104,53,49,8,36,37,64,92,39,119,8,90,2,161,48,7,10,38,1,9,0,0,33,0,24,86,10,106,242,156,84,26,2,0,0,0,8,2,2,8,6,5,2,0,1,6,3,0,2,12,91,3,140,28,1,1,0,0,23,0,1,68,25,27,3,6,0,0,0,1,3,7,3,0,1,64,75,0,66,143,30,141,117,40,55,62,70,68,63,95,0,5,45,0,0,3,9,31,2,0,108,73,8,2,22,22,4,0,81,54,0,22,126,99,28,64,46,138,55,0,0,0,0,0,4,2,4,0,0,0,2,0,0,0,0,1,7,61,43,48,102,7,16,66,69,6,17,5,0,0,0,0,0,3,3,9,24,0,7,105,3,118,2,8,3,4,82,1,1,134,30,62,42,123,65,0,99,116,90,27,31,83,86,32,3,117,18,137,88,80,24,26,166,96,3,11,81,163,34,40,107,128,25,127,51,150,116,1,16,46,14,7,5,0,3,0,5,0,20,17,24,197,9,12,49,56,90,10,15,68,0,2,59,82,19,1,57,4,12,4,0,1,21,0,1,7,3,8,2,5,6,2,67,83,89,110,22,18,2,14,40,41,58,46,72,58,107,3,112,172,99,50,149,56,56,141,7,39,89,15,38,2,92,13,0,21,6,35,0,0,1,0,8,1,29,108,5,60,4,2,10,59,152,8,4,78,100,4,32,110,51,12,60,25,52,74,44,111,62,65,1,94,67,0,18,0,7,4,0,2,5,4,103,23,0,26,159,75,0,1,87,60,0,18,73,14,0,123,136,64,48,63,80,84,123,128,207

Sequence (739 aa):
DPETNMNVSEIISYWGFPSEEYLVETEDGYILCLNRIPHGRPKPVVFLQHGLLADSSNWVTNLAQSSLGFILADAGFDVWMGNSRGNTWSRKHKTLSVSQDEFWAFSYDEMAKYDLPASINFILNKTGQEQVYYVGHSQGTTIGFIAFSQIPELAKRIKMFFALGPVASVAFCTSPMAKLGRLPDHLIKDLFGDKEFLPQSAFLKWLGTHVCTHVILKELCGNLCFLLCGFNERNLNMSRVDVYTTHSPAGTSVQNMLHWSQAVKFQKFQAFDWGSSAKNYFHYQQSYPPTYNVKDMLVPTAVWSGGHDWLADVYDVNILLTQITNLVFHESIPEWEHLDFIWGLDAPWRLYNKIINLMRKYQASENNLDPETNMNVSEIISYWGFPSEEYLVETEDGYILCLNRIPHGRKPKPVVFLQHGLLADSSNWVTNLAQSSLGFILADAGFDVWMGNSRGNTWSRKHKTLSVSQDEFWAFSYDEMAKYDLPASINFILNKTGQEQVYYVGHSQGTTIGFIAFSQIPELAKRIKMFFALGPVASVAFCTSPMAKLGRLPDHLIKDLFGDKEFLPQSAFLKWLGTHVCTHVILKELCGNLCFLLCGFNERNLNMSRVDVYTTHSPAGTSVQNMLHWSQAVKFQKFQAFDWGSSAKNYFHYQQSYPPTYNVKDMLVPTAVWSGGHDWLADVYDVNILLTQITNLVFHESIPEWEHLDFIWGLDAPWRLYNKIINLMRKYQASENNL

InterPro domains:
  IPR000073 Alpha/beta hydrolase fold-1 [PF00561] (80-380)
  IPR025483 Lipase, eukaryotic [PIRSF000862] (1-399)
  IPR029058 Alpha/Beta hydrolase fold [G3DSA:3.40.50.1820] (23-397)
  IPR029058 Alpha/Beta hydrolase fold [SSF53474] (29-395)

Secondary structure (DSSP, 8-state):
-TTTT--HHHHHHHTT---EEEEEE-TTSEEEEEEEE-S---PPEEEEE--TT--GGGGTSS-TTTSHHHHHHHTT-EEEEE--TTSSSS-EESS--TTSGGGG---HHHIIIIIHHHHHHHHHHHH--S-EEEEEEEHHHHHHHHHHHH-HHHHTTEEEEEEEEE-S--TT--SHHHHHHTS-HHHHHHHH-SSB----HHHHHHHHTTTS-S-S--GGGGSHHHHHH---GGGS-TTSHHHHHHH-----BHHHHHHHHHHHHH---B----SSHHHHHHHHSSSSPPBP-GGG--S-EEEEEETT-SSS-HHHHHHHHTT-TTEEEEEEETT--TTHHHH-TTHIIIIIHHHHHHHHHHHHHHHT-/-TTTTS-HHHHHHHTT---EEEEEE-TTSEEEEEEEE-S----PPEEEEE--TT--GGGGSSS-TTTSHHHHHHHTT-EEEEE--TTSTTS-EESS--TTSGGGG---HHHIIIIIHHHHHHHHHHHH--S-EEEEEEEHHHHHHHHHHHH-HHHHTTEEEEEEEEE-S--TT--SHHHHHHTS-HHHHHHHH-SSB----HHHHHHHTTTS-SS-SSSGGGSSHHHHHH---GGGS-TTSHHHHHHH-----BHHHHHHHHHHHHH---B----SSHHHHHHHHSSSSPPBP-GGG--S-EEEEEETT-SSS-HHHHHHHHTT-TTEEEEEEETT--TTHHHH-TTHIIIIIHHHHHHHHHHHHHHHT-